Protein AF-A0A2N2LF13-F1 (afdb_monomer)

Nearest PDB structures (foldseek):
  7d3u-assembly1_A  TM=8.592E-01  e=3.634E-19  Dietzia sp. DQ12-45-1b
  7qru-assembly1_A  TM=8.336E-01  e=4.254E-07  Alkalihalophilus pseudofirmus
  6z16-assembly1_b  TM=8.808E-01  e=1.924E-06  Anoxybacillus flavithermus WK1
  7qru-assembly1_B  TM=8.790E-01  e=2.012E-06  Alkalihalophilus pseudofirmus

pLDDT: mean 87.69, std 10.36, range [48.28, 98.25]

Sequence (429 aa):
MQPAVSAAYGAPVQVSLHLWAGLDRVLAMSLVAIGAGALLATRHRAAVRVPWLPLRSERLTGATLDGLATGAARLTAVVQHDSLPGHIATTMLLVSVPMAALGIAAVADVDLAVRADPPAVAGAALIAAGAIAAATSTSRLRAVAALGASGFGMTWTFMRFGAPDLAMTQILVETLTVVLFIFAFRFLPVRPPEPRTAWRRASITVAGVGAVGMTAISLAAGSTPAPPVLREFFEAAAVPEAKGRNVVNTILVDFRALDTMGEITVLAVAALGILALLKMAGRPVESSWDATSSGRVLRSAVQATFPVLILFSLFLFWRGHDAPGGGFVAGLVAAAAIALYALAYDAPTARRLLRVSPATLIGGGLLVALAAAVASILTGEPAFTALWGYATIGSTEVKLGTPLLFDLGVLLVVLGVASALATALLEER

Foldseek 3Di:
DQVVVCVVVVHRDDDDDDPDPDPDVVVVVVVVVVVVVVVCVVVVVVVVPPPDDPPDVVVVVVVVVVVVVVVVVVVCCQQVPPDPLSNVLVVLLVQLQVLLVVLVVLLPPFDPPDDDPPQLVVLVVQLVQLCVQLVPDQFPLSNLVSVLSNLVSVLSNCVVVPNNLVSLLSNLCSLLVNLLSVLVCLQPDGGDDDDDPVSVVSVVVSVVSNVNSVVSVVSSVVRDDDDCVVVVVLCVCLCVFVVFQQSVLSCCLAVPVVVVLVVLVVLLVVLVVVVVCLVVVDADDDDPDDLVPQDPVLLVVLVVCLVVLLVVLVVLCLCVRHDRHFLQSSLSSNLSSLLSNCSNRHLVVSCVVVVDALNCLQVVLSVQLQVLQVVQVVVVHHGRHKDWDWDDDPPDIDIDISSSSNRNSSSSSSNSSSSSSSSSSGDRD

Mean predicted aligned error: 10.29 Å

Radius of gyration: 38.02 Å; Cα contacts (8 Å, |Δi|>4): 466; chains: 1; bounding box: 60×95×117 Å

Solvent-accessible surface area (backbone atoms only — not comparable to full-atom values): 22687 Å² total; per-residue (Å²): 109,43,70,62,53,15,61,76,69,73,44,94,49,88,72,85,88,65,99,73,80,67,97,42,70,68,55,51,52,49,51,48,52,51,50,51,50,53,53,44,59,79,40,36,86,62,60,70,66,58,80,69,78,87,80,47,65,69,59,57,53,48,53,50,52,53,49,49,52,52,49,50,52,51,51,42,57,69,76,65,49,99,42,69,71,56,52,53,51,51,51,45,44,66,49,14,53,57,39,22,55,50,6,55,61,49,35,72,83,50,84,82,81,75,78,86,51,68,71,52,52,51,17,52,50,36,25,52,51,11,48,51,48,24,77,69,44,79,36,62,68,58,19,53,55,20,41,47,42,19,39,52,15,50,23,49,37,28,49,74,73,72,33,56,47,61,20,53,40,38,50,43,50,46,54,43,49,54,55,47,46,59,39,51,49,77,79,47,73,77,57,76,85,83,74,58,70,68,59,52,51,52,52,52,50,38,51,50,42,25,51,53,6,52,50,28,38,51,50,32,55,69,72,49,88,72,80,58,63,67,59,56,47,46,69,64,37,20,48,79,72,65,69,18,70,17,50,68,42,32,38,42,46,37,83,39,28,67,58,50,52,48,51,53,48,52,48,45,52,52,41,53,50,50,54,50,48,59,65,68,72,52,74,71,75,90,72,91,74,58,43,84,68,47,50,70,66,54,41,53,51,42,64,65,44,38,62,54,34,47,52,47,15,54,49,25,36,74,40,6,48,60,35,79,42,18,20,59,45,16,9,41,40,39,19,42,38,45,44,52,41,22,65,36,56,28,34,72,64,37,51,61,72,62,78,53,55,35,70,53,31,27,55,50,10,51,51,39,29,48,45,27,25,50,54,17,42,76,73,76,41,59,74,38,46,72,49,79,48,77,46,76,56,88,96,42,78,43,82,47,40,35,38,61,44,26,29,50,8,41,18,31,25,45,26,12,33,47,42,41,51,43,32,62,48,54,53,83,111

Secondary structure (DSSP, 8-state):
-HHHHHHHHTS-------S---S-HHHHHHHHHHHHHHHHHHTHHHHTTS------HHHHHHHHHHHHHHHHHHHHHHHS-S-HHHHHHHHHHHHHHHHHHHHHHHHTT--------HHHHHHHHHHHHHHHHHHH-SSHHHHHHHHHHHHHHHHHHHHHTT-HHHHHHHHHHHHHHHHHHHHHHTTS-SSPPPPPHHHHHHHHHHHHHHHHHHHHHHHHHHHS---THHHHHHHHHTTTTT--S-HHHHIIIIITHHHHHHHHHHHHHHHHHHHHHHHHS-PPP-----GGGS-HHHHHHHHHHHHHHHHHHHHHHHHTTTSS--HHHHHHHHHHHHHHHHHHS-HHHHHHHTSS-HHHHHHHHHHHHHHHHHHHHHTTSPTTPPPEEEEEETTEEEEEEHHHHHHHHHHHHHHHHHHHHHHHHH---

Structure (mmCIF, N/CA/C/O backbone):
data_AF-A0A2N2LF13-F1
#
_entry.id   AF-A0A2N2LF13-F1
#
loop_
_atom_site.group_PDB
_atom_site.id
_atom_site.type_symbol
_atom_site.label_atom_id
_atom_site.label_alt_id
_atom_site.label_comp_id
_atom_site.label_asym_id
_atom_site.label_entity_id
_atom_site.label_seq_id
_atom_site.pdbx_PDB_ins_code
_atom_site.Cartn_x
_atom_site.Cartn_y
_atom_site.Cartn_z
_atom_site.occupancy
_atom_site.B_iso_or_equiv
_atom_site.auth_seq_id
_atom_site.auth_comp_id
_atom_site.auth_asym_id
_atom_site.auth_atom_id
_atom_site.pdbx_PDB_model_num
ATOM 1 N N . MET A 1 1 ? 0.109 -66.395 51.282 1.00 70.75 1 MET A N 1
ATOM 2 C CA . MET A 1 1 ? 0.740 -65.088 51.588 1.00 70.75 1 MET A CA 1
ATOM 3 C C . MET A 1 1 ? 2.256 -65.104 51.431 1.00 70.75 1 MET A C 1
ATOM 5 O O . MET A 1 1 ? 2.789 -64.153 50.880 1.00 70.75 1 MET A O 1
ATOM 9 N N . GLN A 1 2 ? 2.946 -66.170 51.844 1.00 80.56 2 GLN A N 1
ATOM 10 C CA . GLN A 1 2 ? 4.411 -66.243 51.822 1.00 80.56 2 GLN A CA 1
ATOM 11 C C . GLN A 1 2 ? 5.094 -65.873 50.480 1.00 80.56 2 GLN A C 1
ATOM 13 O O . GLN A 1 2 ? 6.051 -65.099 50.525 1.00 80.56 2 GLN A O 1
ATOM 18 N N . PRO A 1 3 ? 4.602 -66.304 49.294 1.00 81.38 3 PRO A N 1
ATOM 19 C CA . PRO A 1 3 ? 5.220 -65.915 48.021 1.00 81.38 3 PRO A CA 1
ATOM 20 C C . PRO A 1 3 ? 5.089 -64.415 47.714 1.00 81.38 3 PRO A C 1
ATOM 22 O O . PRO A 1 3 ? 6.044 -63.800 47.259 1.00 81.38 3 PRO A O 1
ATOM 25 N N . ALA A 1 4 ? 3.938 -63.804 48.022 1.00 85.75 4 ALA A N 1
ATOM 26 C CA . ALA A 1 4 ? 3.693 -62.378 47.785 1.00 85.75 4 ALA A CA 1
ATOM 27 C C . ALA A 1 4 ? 4.532 -61.481 48.712 1.00 85.75 4 ALA A C 1
ATOM 29 O O . ALA A 1 4 ? 5.075 -60.473 48.272 1.00 85.75 4 ALA A O 1
ATOM 30 N N . VAL A 1 5 ? 4.682 -61.876 49.983 1.00 86.81 5 VAL A N 1
ATOM 31 C CA . VAL A 1 5 ? 5.522 -61.147 50.948 1.00 86.81 5 VAL A CA 1
ATOM 32 C C . VAL A 1 5 ? 6.998 -61.266 50.576 1.00 86.81 5 VAL A C 1
ATOM 34 O O . VAL A 1 5 ? 7.699 -60.261 50.551 1.00 86.81 5 VAL A O 1
ATOM 37 N N . SER A 1 6 ? 7.458 -62.468 50.216 1.00 88.56 6 SER A N 1
ATOM 38 C CA . SER A 1 6 ? 8.852 -62.687 49.805 1.00 88.56 6 SER A CA 1
ATOM 39 C C . SER A 1 6 ? 9.196 -61.937 48.513 1.00 88.56 6 SER A C 1
ATOM 41 O O . SER A 1 6 ? 10.303 -61.426 48.381 1.00 88.56 6 SER A O 1
ATOM 43 N N . ALA A 1 7 ? 8.241 -61.811 47.584 1.00 87.62 7 ALA A N 1
ATOM 44 C CA . ALA A 1 7 ? 8.410 -61.017 46.369 1.00 87.62 7 ALA A CA 1
ATOM 45 C C . ALA A 1 7 ? 8.502 -59.507 46.655 1.00 87.62 7 ALA A C 1
ATOM 47 O O . ALA A 1 7 ? 9.361 -58.840 46.089 1.00 87.62 7 ALA 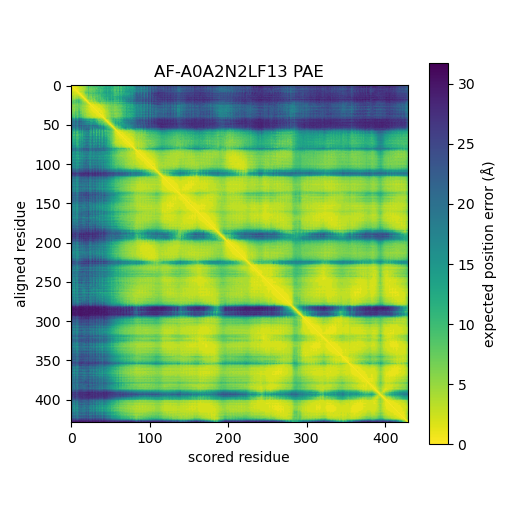A O 1
ATOM 48 N N . ALA A 1 8 ? 7.667 -58.968 47.553 1.00 88.69 8 ALA A N 1
ATOM 49 C CA . ALA A 1 8 ? 7.712 -57.551 47.926 1.00 88.69 8 ALA A CA 1
ATOM 50 C C . ALA A 1 8 ? 8.972 -57.179 48.735 1.00 88.69 8 ALA A C 1
ATOM 52 O O . ALA A 1 8 ? 9.497 -56.081 48.574 1.00 88.69 8 ALA A O 1
ATOM 53 N N . TYR A 1 9 ? 9.462 -58.088 49.588 1.00 86.44 9 TYR A N 1
ATOM 54 C CA . TYR A 1 9 ? 10.662 -57.878 50.410 1.00 86.44 9 TYR A CA 1
ATOM 55 C C . TYR A 1 9 ? 11.976 -58.295 49.727 1.00 86.44 9 TYR A C 1
ATOM 57 O O . TYR A 1 9 ? 13.046 -57.999 50.253 1.00 86.44 9 TYR A O 1
ATOM 65 N N . GLY A 1 10 ? 11.921 -58.981 48.580 1.00 86.25 10 GLY A N 1
ATOM 66 C CA . GLY A 1 10 ? 13.103 -59.392 47.812 1.00 86.25 10 GLY A CA 1
ATOM 67 C C . GLY A 1 10 ? 13.958 -60.492 48.458 1.00 86.25 10 GLY A C 1
ATOM 68 O O . GLY A 1 10 ? 15.059 -60.762 47.986 1.00 86.25 10 GLY A O 1
ATOM 69 N N . ALA A 1 11 ? 13.473 -61.139 49.519 1.00 90.06 11 ALA A N 1
ATOM 70 C CA . ALA A 1 11 ? 14.146 -62.239 50.205 1.00 90.06 11 ALA A CA 1
ATOM 71 C C . ALA A 1 11 ? 13.120 -63.287 50.669 1.00 90.06 11 ALA A C 1
ATOM 73 O O . ALA A 1 11 ? 11.960 -62.933 50.898 1.00 90.06 11 ALA A O 1
ATOM 74 N N . PRO A 1 12 ? 13.503 -64.570 50.829 1.00 86.25 12 PRO A N 1
ATOM 75 C CA . PRO A 1 12 ? 12.598 -65.588 51.351 1.00 86.25 12 PRO A CA 1
ATOM 76 C C . PRO A 1 12 ? 12.173 -65.237 52.782 1.00 86.25 12 PRO A C 1
ATOM 78 O O . PRO A 1 12 ? 12.966 -65.331 53.717 1.00 86.25 12 PRO A O 1
ATOM 81 N N . VAL A 1 13 ? 10.913 -64.844 52.960 1.00 86.19 13 VAL A N 1
ATOM 82 C CA . VAL A 1 13 ? 10.326 -64.585 54.278 1.00 86.19 13 VAL A CA 1
ATOM 83 C C . VAL A 1 13 ? 9.482 -65.793 54.650 1.00 86.19 13 VAL A C 1
ATOM 85 O O . VAL A 1 13 ? 8.564 -66.154 53.915 1.00 86.19 13 VAL A O 1
ATOM 88 N N . GLN A 1 14 ? 9.774 -66.441 55.778 1.00 82.38 14 GLN A N 1
ATOM 89 C CA . GLN A 1 14 ? 8.870 -67.452 56.324 1.00 82.38 14 GLN A CA 1
ATOM 90 C C . GLN A 1 14 ? 7.692 -66.766 57.012 1.00 82.38 14 GLN A C 1
ATOM 92 O O . GLN A 1 14 ? 7.875 -65.935 57.896 1.00 82.38 14 GLN A O 1
ATOM 97 N N . VAL A 1 15 ? 6.477 -67.110 56.584 1.00 81.31 15 VAL A N 1
ATOM 98 C CA . VAL A 1 15 ? 5.237 -66.590 57.163 1.00 81.31 15 VAL A CA 1
ATOM 99 C C . VAL A 1 15 ? 4.483 -67.767 57.754 1.00 81.31 15 VAL A C 1
ATOM 101 O O . VAL A 1 15 ? 3.925 -68.576 57.014 1.00 81.31 15 VAL A O 1
ATOM 104 N N . SER A 1 16 ? 4.451 -67.858 59.080 1.00 75.44 16 SER A N 1
ATOM 105 C CA . SER A 1 16 ? 3.588 -68.792 59.794 1.00 75.44 16 SER A CA 1
ATOM 106 C C . SER A 1 16 ? 2.317 -68.067 60.240 1.00 75.44 16 SER A C 1
ATOM 108 O O . SER A 1 16 ? 2.364 -67.039 60.912 1.00 75.44 16 SER A O 1
ATOM 110 N N . LEU A 1 17 ? 1.159 -68.584 59.826 1.00 76.88 17 LEU A N 1
ATOM 111 C CA . LEU A 1 17 ? -0.140 -68.120 60.309 1.00 76.88 17 LEU A CA 1
ATOM 112 C C . LEU A 1 17 ? -0.607 -69.083 61.390 1.00 76.88 17 LEU A C 1
ATOM 114 O O . LEU A 1 17 ? -0.804 -70.270 61.134 1.00 76.88 17 LEU A O 1
ATOM 118 N N . HIS A 1 18 ? -0.786 -68.562 62.594 1.00 76.69 18 HIS A N 1
ATOM 119 C CA . HIS A 1 18 ? -1.323 -69.318 63.714 1.00 76.69 18 HIS A CA 1
ATOM 120 C C . HIS A 1 18 ? -2.763 -68.861 63.962 1.00 76.69 18 HIS A C 1
ATOM 122 O O . HIS A 1 18 ? -3.025 -67.665 64.041 1.00 76.69 18 HIS A O 1
ATOM 128 N N . LEU A 1 19 ? -3.699 -69.810 64.091 1.00 72.50 19 LEU A N 1
ATOM 129 C CA . LEU A 1 19 ? -5.083 -69.521 64.508 1.00 72.50 19 LEU A CA 1
ATOM 130 C C . LEU A 1 19 ? -5.139 -68.990 65.949 1.00 72.50 19 LEU A C 1
ATOM 132 O O . LEU A 1 19 ? -6.006 -68.193 66.289 1.00 72.50 19 LEU A O 1
ATOM 136 N N . TRP A 1 20 ? -4.186 -69.412 66.778 1.00 79.06 20 TRP A N 1
ATOM 137 C CA . TRP A 1 20 ? -3.982 -68.925 68.132 1.00 79.06 20 TRP A CA 1
ATOM 138 C C . TRP A 1 20 ? -2.479 -68.819 68.392 1.00 79.06 20 TRP A C 1
ATOM 140 O O . TRP A 1 20 ? -1.785 -69.833 68.411 1.00 79.06 20 TRP A O 1
ATOM 150 N N . ALA A 1 21 ? -1.975 -67.594 68.552 1.00 72.12 21 ALA A N 1
ATOM 151 C CA . ALA A 1 21 ? -0.555 -67.328 68.803 1.00 72.12 21 ALA A CA 1
ATOM 152 C C . ALA A 1 21 ? -0.209 -67.257 70.308 1.00 72.12 21 ALA A C 1
ATOM 154 O O . ALA A 1 21 ? 0.946 -67.055 70.672 1.00 72.12 21 ALA A O 1
ATOM 155 N N . GLY A 1 22 ? -1.200 -67.447 71.190 1.00 80.56 22 GLY A N 1
ATOM 156 C CA . GLY A 1 22 ? -1.054 -67.273 72.635 1.00 80.56 22 GLY A CA 1
ATOM 157 C C . GLY A 1 22 ? -1.186 -65.816 73.091 1.00 80.56 22 GLY A C 1
ATOM 158 O O . GLY A 1 22 ? -1.605 -64.939 72.338 1.00 80.56 22 GLY A O 1
ATOM 159 N N . LEU A 1 23 ? -0.851 -65.565 74.360 1.00 82.69 23 LEU A N 1
ATOM 160 C CA . LEU A 1 23 ? -0.818 -64.222 74.946 1.00 82.69 23 LEU A CA 1
ATOM 161 C C . LEU A 1 23 ? 0.491 -63.520 74.558 1.00 82.69 23 LEU A C 1
ATOM 163 O O . LEU A 1 23 ? 1.446 -63.490 75.334 1.00 82.69 23 LEU A O 1
ATOM 167 N N . ASP A 1 24 ? 0.542 -62.989 73.340 1.00 84.69 24 ASP A N 1
ATOM 168 C CA . ASP A 1 24 ? 1.699 -62.271 72.811 1.00 84.69 24 ASP A CA 1
ATOM 169 C C . ASP A 1 24 ? 1.485 -60.741 72.768 1.00 84.69 24 ASP A C 1
ATOM 171 O O . ASP A 1 24 ? 0.434 -60.202 73.135 1.00 84.69 24 ASP A O 1
ATOM 175 N N . ARG A 1 25 ? 2.515 -60.002 72.331 1.00 86.44 25 ARG A N 1
ATOM 176 C CA . ARG A 1 25 ? 2.448 -58.533 72.226 1.00 86.44 25 ARG A CA 1
ATOM 177 C C . ARG A 1 25 ? 1.458 -58.067 71.158 1.00 86.44 25 ARG A C 1
ATOM 179 O O . ARG A 1 25 ? 0.895 -56.986 71.305 1.00 86.44 25 ARG A O 1
ATOM 186 N N . VAL A 1 26 ? 1.250 -58.847 70.099 1.00 85.62 26 VAL A N 1
ATOM 187 C CA . VAL A 1 26 ? 0.364 -58.483 68.983 1.00 85.62 26 VAL A CA 1
ATOM 188 C C . VAL A 1 26 ? -1.094 -58.544 69.433 1.00 85.62 26 VAL A C 1
ATOM 190 O O . VAL A 1 26 ? -1.860 -57.612 69.171 1.00 85.62 26 VAL A O 1
ATOM 193 N N . LEU A 1 27 ? -1.461 -59.584 70.186 1.00 85.69 27 LEU A N 1
ATOM 194 C CA . LEU A 1 27 ? -2.759 -59.690 70.839 1.00 85.69 27 LEU A CA 1
ATOM 195 C C . LEU A 1 27 ? -2.947 -58.562 71.856 1.00 85.69 27 LEU A C 1
ATOM 197 O O . LEU A 1 27 ? -3.991 -57.915 71.848 1.00 85.69 27 LEU A O 1
ATOM 201 N N . ALA A 1 28 ? -1.930 -58.256 72.670 1.00 89.25 28 ALA A N 1
ATOM 202 C CA . ALA A 1 28 ? -1.992 -57.135 73.608 1.00 89.25 28 ALA A CA 1
ATOM 203 C C . ALA A 1 28 ? -2.221 -55.786 72.896 1.00 89.25 28 ALA A C 1
ATOM 205 O O . ALA A 1 28 ? -3.099 -55.028 73.301 1.00 89.25 28 ALA A O 1
ATOM 206 N N . MET A 1 29 ? -1.503 -55.493 71.804 1.00 90.56 29 MET A N 1
ATOM 207 C CA . MET A 1 29 ? -1.702 -54.269 71.012 1.00 90.56 29 MET A CA 1
ATOM 208 C C . MET A 1 29 ? -3.076 -54.222 70.341 1.00 90.56 29 MET A C 1
ATOM 210 O O . MET A 1 29 ? -3.693 -53.160 70.291 1.00 90.56 29 MET A O 1
ATOM 214 N N . SER A 1 30 ? -3.581 -55.363 69.871 1.00 89.88 30 SER A N 1
ATOM 215 C CA . SER A 1 30 ? -4.925 -55.464 69.293 1.00 89.88 30 SER A CA 1
ATOM 216 C C . SER A 1 30 ? -6.003 -55.218 70.350 1.00 89.88 30 SER A C 1
ATOM 218 O O . SER A 1 30 ? -6.925 -54.444 70.113 1.00 89.88 30 SER A O 1
ATOM 220 N N . LEU A 1 31 ? -5.858 -55.799 71.547 1.00 92.25 31 LEU A N 1
ATOM 221 C CA . LEU A 1 31 ? -6.746 -55.551 72.686 1.00 92.25 31 LEU A CA 1
ATOM 222 C C . LEU A 1 31 ? -6.694 -54.087 73.136 1.00 92.25 31 LEU A C 1
ATOM 224 O O . LEU A 1 31 ? -7.738 -53.510 73.428 1.00 92.25 31 LEU A O 1
ATOM 228 N N . VAL A 1 32 ? -5.513 -53.459 73.136 1.00 94.75 32 VAL A N 1
ATOM 229 C CA . VAL A 1 32 ? -5.366 -52.018 73.396 1.00 94.75 32 VAL A CA 1
ATOM 230 C C . VAL A 1 32 ? -6.052 -51.192 72.310 1.00 94.75 32 VAL A C 1
ATOM 232 O O . VAL A 1 32 ? -6.771 -50.259 72.647 1.00 94.75 32 VAL A O 1
ATOM 235 N N . ALA A 1 33 ? -5.889 -51.523 71.028 1.00 93.25 33 ALA A N 1
ATOM 236 C CA . ALA A 1 33 ? -6.538 -50.810 69.928 1.00 93.25 33 ALA A CA 1
ATOM 237 C C . ALA A 1 33 ? -8.069 -50.939 69.986 1.00 93.25 33 ALA A C 1
ATOM 239 O O . ALA A 1 33 ? -8.774 -49.942 69.843 1.00 93.25 33 ALA A O 1
ATOM 240 N N . ILE A 1 34 ? -8.585 -52.142 70.264 1.00 92.56 34 ILE A N 1
ATOM 241 C CA . ILE A 1 34 ? -10.020 -52.399 70.454 1.00 92.56 34 ILE A CA 1
ATOM 242 C C . ILE A 1 34 ? -10.528 -51.663 71.695 1.00 92.56 34 ILE A C 1
ATOM 244 O O . ILE A 1 34 ? -11.557 -50.998 71.627 1.00 92.56 34 ILE A O 1
ATOM 248 N N . GLY A 1 35 ? -9.802 -51.728 72.812 1.00 93.56 35 GLY A N 1
ATOM 249 C CA . GLY A 1 35 ? -10.148 -51.034 74.050 1.00 93.56 35 GLY A CA 1
ATOM 250 C C . GLY A 1 35 ? -10.147 -49.513 73.887 1.00 93.56 35 GLY A C 1
ATOM 251 O O . GLY A 1 35 ? -11.093 -48.849 74.302 1.00 93.56 35 GLY A O 1
ATOM 252 N N . ALA A 1 36 ? -9.136 -48.956 73.218 1.00 89.69 36 ALA A N 1
ATOM 253 C CA . ALA A 1 36 ? -9.054 -47.539 72.881 1.00 89.69 36 ALA A CA 1
ATOM 254 C C . ALA A 1 36 ? -10.172 -47.128 71.915 1.00 89.69 36 ALA A C 1
ATOM 256 O O . ALA A 1 36 ? -10.813 -46.102 72.128 1.00 89.69 36 ALA A O 1
ATOM 257 N N . GLY A 1 37 ? -10.463 -47.947 70.902 1.00 86.69 37 GLY A N 1
ATOM 258 C CA . GLY A 1 37 ? -11.582 -47.746 69.984 1.00 86.69 37 GLY A CA 1
ATOM 259 C C . GLY A 1 37 ? -12.936 -47.767 70.697 1.00 86.69 37 GLY A C 1
ATOM 260 O O . GLY A 1 37 ? -13.752 -46.875 70.485 1.00 86.69 37 GLY A O 1
ATOM 261 N N . ALA A 1 38 ? -13.159 -48.721 71.604 1.00 88.44 38 ALA A N 1
ATOM 262 C CA . ALA A 1 38 ? -14.372 -48.819 72.416 1.00 88.44 38 ALA A CA 1
ATOM 263 C C . ALA A 1 38 ? -14.505 -47.639 73.394 1.00 88.44 38 ALA A C 1
ATOM 265 O O . ALA A 1 38 ? -15.584 -47.062 73.546 1.00 88.44 38 ALA A O 1
ATOM 266 N N . LEU A 1 39 ? -13.403 -47.212 74.014 1.00 85.88 39 LEU A N 1
ATOM 267 C CA . LEU A 1 39 ? -13.366 -46.023 74.864 1.00 85.88 39 LEU A CA 1
ATOM 268 C C . LEU A 1 39 ? -13.675 -44.747 74.063 1.00 85.88 39 LEU A C 1
ATOM 270 O O . LEU A 1 39 ? -14.450 -43.902 74.509 1.00 85.88 39 LEU A O 1
ATOM 274 N N . LEU A 1 40 ? -13.119 -44.614 72.857 1.00 83.50 40 LEU A N 1
ATOM 275 C CA . LEU A 1 40 ? -13.417 -43.506 71.949 1.00 83.50 40 LEU A CA 1
ATOM 276 C C . LEU A 1 40 ? -14.867 -43.547 71.456 1.00 83.50 40 LEU A C 1
ATOM 278 O O . LEU A 1 40 ? -15.491 -42.495 71.359 1.00 83.50 40 LEU A O 1
ATOM 282 N N . ALA A 1 41 ? -15.430 -44.732 71.210 1.00 82.12 41 ALA A N 1
ATOM 283 C CA . ALA A 1 41 ? -16.824 -44.903 70.807 1.00 82.12 41 ALA A CA 1
ATOM 284 C C . ALA A 1 41 ? -17.801 -44.531 71.936 1.00 82.12 41 ALA A C 1
ATOM 286 O O . ALA A 1 41 ? -18.776 -43.816 71.705 1.00 82.12 41 ALA A O 1
ATOM 287 N N . THR A 1 42 ? -17.515 -44.922 73.183 1.00 83.12 42 THR A N 1
ATOM 288 C CA . THR A 1 42 ? -18.330 -44.514 74.347 1.00 83.12 42 THR A CA 1
ATOM 289 C C . THR A 1 42 ? -18.220 -43.014 74.632 1.00 83.12 42 THR A C 1
ATOM 291 O O . THR A 1 42 ? -19.181 -42.393 75.085 1.00 83.12 42 THR A O 1
ATOM 294 N N . ARG A 1 43 ? -17.082 -42.394 74.295 1.00 78.00 43 ARG A N 1
ATOM 295 C CA . ARG A 1 43 ? -16.855 -40.942 74.386 1.00 78.00 43 ARG A CA 1
ATOM 296 C C . ARG A 1 43 ? -16.961 -40.224 73.038 1.00 78.00 43 ARG A C 1
ATOM 298 O O . ARG A 1 43 ? -16.451 -39.111 72.900 1.00 78.00 43 ARG A O 1
ATOM 305 N N . HIS A 1 44 ? -17.673 -40.797 72.065 1.00 70.56 44 HIS A N 1
ATOM 306 C CA . HIS A 1 44 ? -17.727 -40.298 70.685 1.00 70.56 44 HIS A CA 1
ATOM 307 C C . HIS A 1 44 ? -18.165 -38.827 70.604 1.00 70.56 44 HIS A C 1
ATOM 309 O O . HIS A 1 44 ? -17.615 -38.045 69.835 1.00 70.56 44 HIS A O 1
ATOM 315 N N . ARG A 1 45 ? -19.078 -38.395 71.485 1.00 65.56 45 ARG A N 1
ATOM 316 C CA . ARG A 1 45 ? -19.513 -36.988 71.580 1.00 65.56 45 ARG A CA 1
ATOM 317 C C . ARG A 1 45 ? -18.395 -36.000 71.951 1.00 65.56 45 ARG A C 1
ATOM 319 O O . ARG A 1 45 ? -18.510 -34.827 71.606 1.00 65.56 45 ARG A O 1
ATOM 326 N N . ALA A 1 46 ? -17.346 -36.449 72.641 1.00 64.94 46 ALA A N 1
ATOM 327 C CA . ALA A 1 46 ? -16.155 -35.659 72.954 1.00 64.94 46 ALA A CA 1
ATOM 328 C C . ALA A 1 46 ? -15.067 -35.799 71.871 1.00 64.94 46 ALA A C 1
ATOM 330 O O . ALA A 1 46 ? -14.420 -34.811 71.540 1.00 64.94 46 ALA A O 1
ATOM 331 N N . ALA A 1 47 ? -14.913 -36.984 71.267 1.00 61.59 47 ALA A N 1
ATOM 332 C CA . ALA A 1 47 ? -13.931 -37.241 70.206 1.00 61.59 47 ALA A CA 1
ATOM 333 C C . ALA A 1 47 ? -14.277 -36.556 68.866 1.00 61.59 47 ALA A C 1
ATOM 335 O O . ALA A 1 47 ? -13.388 -36.090 68.161 1.00 61.59 47 ALA A O 1
ATOM 336 N N . VAL A 1 48 ? -15.567 -36.404 68.540 1.00 62.19 48 VAL A N 1
ATOM 337 C CA . VAL A 1 48 ? -16.036 -35.675 67.340 1.00 62.19 48 VAL A CA 1
ATOM 338 C C . VAL A 1 48 ? -15.775 -34.164 67.427 1.00 62.19 48 VAL A C 1
ATOM 340 O O . VAL A 1 48 ? -15.815 -33.473 66.414 1.00 62.19 48 VAL A O 1
ATOM 343 N N . ARG A 1 49 ? -15.470 -33.632 68.620 1.00 60.81 49 ARG A N 1
ATOM 344 C CA . ARG A 1 49 ? -15.129 -32.210 68.805 1.00 60.81 49 ARG A CA 1
ATOM 345 C C . ARG A 1 49 ? -13.674 -31.878 68.486 1.00 60.81 49 ARG A C 1
ATOM 347 O O . ARG A 1 49 ? -13.325 -30.703 68.540 1.00 60.81 49 ARG A O 1
ATOM 354 N N . VAL A 1 50 ? -12.833 -32.865 68.167 1.00 64.00 50 VAL A N 1
ATOM 355 C CA . VAL A 1 50 ? -11.486 -32.590 67.657 1.00 64.00 50 VAL A CA 1
ATOM 356 C C . VAL A 1 50 ? -11.657 -31.931 66.284 1.00 64.00 50 VAL A C 1
ATOM 358 O O . VAL A 1 50 ? -12.201 -32.574 65.383 1.00 64.00 50 VAL A O 1
ATOM 361 N N . PRO A 1 51 ? -11.263 -30.656 66.098 1.00 62.12 51 PRO A N 1
ATOM 362 C CA . PRO A 1 51 ? -11.382 -30.001 64.809 1.00 62.12 51 PRO A CA 1
ATOM 363 C C . PRO A 1 51 ? -10.388 -30.677 63.870 1.00 62.12 51 PRO A C 1
ATOM 365 O O . PRO A 1 51 ? -9.188 -30.417 63.919 1.00 62.12 51 PRO A O 1
ATOM 368 N N . TRP A 1 52 ? -10.872 -31.591 63.036 1.00 63.53 52 TRP A N 1
ATOM 369 C CA . TRP A 1 52 ? -10.083 -32.092 61.923 1.00 63.53 52 TRP A CA 1
ATOM 370 C C . TRP A 1 52 ? -9.723 -30.882 61.061 1.00 63.53 52 TRP A C 1
ATOM 372 O O . TRP A 1 52 ? -10.617 -30.127 60.664 1.00 63.53 52 TRP A O 1
ATOM 382 N N . LEU A 1 53 ? -8.425 -30.662 60.816 1.00 61.12 53 LEU A N 1
ATOM 383 C CA . LEU A 1 53 ? -7.966 -29.613 59.906 1.00 61.12 53 LEU A CA 1
ATOM 384 C C . LEU A 1 53 ? -8.792 -29.706 58.611 1.00 61.12 53 LEU A C 1
ATOM 386 O O . LEU A 1 53 ? -8.861 -30.787 58.021 1.00 61.12 53 LEU A O 1
ATOM 390 N N . PRO A 1 54 ? -9.433 -28.617 58.150 1.00 61.59 54 PRO A N 1
ATOM 391 C CA . PRO A 1 54 ? -10.375 -28.646 57.033 1.00 61.59 54 PRO A CA 1
ATOM 392 C C . PRO A 1 54 ? -9.668 -28.737 55.669 1.00 61.59 54 PRO A C 1
ATOM 394 O O . PRO A 1 54 ? -10.135 -28.176 54.679 1.00 61.59 54 PRO A O 1
ATOM 397 N N . LEU A 1 55 ? -8.543 -29.448 55.601 1.00 59.84 55 LEU A N 1
ATOM 398 C CA . LEU A 1 55 ? -7.804 -29.766 54.385 1.00 59.84 55 LEU A CA 1
ATOM 399 C C . LEU A 1 55 ? -8.513 -30.918 53.661 1.00 59.84 55 LEU A C 1
ATOM 401 O O . LEU A 1 55 ? -8.036 -32.047 53.616 1.00 59.84 55 LEU A O 1
ATOM 405 N N . ARG A 1 56 ? -9.704 -30.637 53.122 1.00 67.81 56 ARG A N 1
ATOM 406 C CA . ARG A 1 56 ? -10.372 -31.529 52.168 1.00 67.81 56 ARG A CA 1
ATOM 407 C C . ARG A 1 56 ? -9.847 -31.220 50.770 1.00 67.81 56 ARG A C 1
ATOM 409 O O . ARG A 1 56 ? -9.933 -30.069 50.341 1.00 67.81 56 ARG A O 1
ATOM 416 N N . SER A 1 57 ? -9.340 -32.236 50.072 1.00 74.62 57 SER A N 1
ATOM 417 C CA . SER A 1 57 ? -8.816 -32.124 48.701 1.00 74.62 57 SER A CA 1
ATOM 418 C C . SER A 1 57 ? -9.792 -31.404 47.769 1.00 74.62 57 SER A C 1
ATOM 420 O O . SER A 1 57 ? -9.387 -30.504 47.049 1.00 74.62 57 SER A O 1
ATOM 422 N N . GLU A 1 58 ? -11.087 -31.698 47.884 1.00 80.00 58 GLU A N 1
ATOM 423 C CA . GLU A 1 58 ? -12.164 -31.078 47.102 1.00 80.00 58 GLU A CA 1
ATOM 424 C C . GLU A 1 58 ? -12.170 -29.544 47.169 1.00 80.00 58 GLU A C 1
ATOM 426 O O . GLU A 1 58 ? -12.338 -28.880 46.149 1.00 80.00 58 GLU A O 1
ATOM 431 N N . ARG A 1 59 ? -11.945 -28.957 48.354 1.00 78.25 59 ARG A N 1
ATOM 432 C CA . ARG A 1 59 ? -11.923 -27.493 48.518 1.00 78.25 59 ARG A CA 1
ATOM 433 C C . ARG A 1 59 ? -10.672 -26.874 47.913 1.00 78.25 59 ARG A C 1
ATOM 435 O O . ARG A 1 59 ? -10.747 -25.790 47.346 1.00 78.25 59 ARG A O 1
ATOM 442 N N . LEU A 1 60 ? -9.536 -27.558 48.034 1.00 81.31 60 LEU A N 1
ATOM 443 C CA . LEU A 1 60 ? -8.272 -27.107 47.457 1.00 81.31 60 LEU A CA 1
ATOM 444 C C . LEU A 1 60 ? -8.325 -27.174 45.924 1.00 81.31 60 LEU A C 1
ATOM 446 O O . LEU A 1 60 ? -7.932 -26.226 45.247 1.00 81.31 60 LEU A O 1
ATOM 450 N N . THR A 1 61 ? -8.869 -28.259 45.372 1.00 86.94 61 THR A N 1
ATOM 451 C CA . THR A 1 61 ? -9.075 -28.426 43.930 1.00 86.94 61 THR A CA 1
ATOM 452 C C . THR A 1 61 ? -10.094 -27.421 43.387 1.00 86.94 61 THR A C 1
ATOM 454 O O . THR A 1 61 ? -9.838 -26.799 42.364 1.00 86.94 61 THR A O 1
ATOM 457 N N . GLY A 1 62 ? -11.206 -27.179 44.090 1.00 88.94 62 GLY A N 1
ATOM 458 C CA . GLY A 1 62 ? -12.176 -26.150 43.696 1.00 88.94 62 GLY A CA 1
ATOM 459 C C . GLY A 1 62 ? -11.563 -24.746 43.674 1.00 88.94 62 GLY A C 1
ATOM 460 O O . GLY A 1 62 ? -11.583 -24.077 42.648 1.00 88.94 62 GLY A O 1
ATOM 461 N N . ALA A 1 63 ? -10.909 -24.337 44.766 1.00 89.00 63 ALA A N 1
ATOM 462 C CA . ALA A 1 63 ? -10.294 -23.012 44.868 1.00 89.00 63 ALA A CA 1
ATOM 463 C C . ALA A 1 63 ? -9.171 -22.781 43.842 1.00 89.00 63 ALA A C 1
ATOM 465 O O . ALA A 1 63 ? -8.978 -21.658 43.375 1.00 89.00 63 ALA A O 1
ATOM 466 N N . THR A 1 64 ? -8.424 -23.828 43.481 1.00 90.44 64 THR A N 1
ATOM 467 C CA . THR A 1 64 ? -7.381 -23.731 42.448 1.00 90.44 64 THR A CA 1
ATOM 468 C C . THR A 1 64 ? -7.975 -23.577 41.051 1.00 90.44 64 THR A C 1
ATOM 470 O O . THR A 1 64 ? -7.499 -22.731 40.296 1.00 90.44 64 THR A O 1
ATOM 473 N N . LEU A 1 65 ? -9.035 -24.318 40.717 1.00 95.06 65 LEU A N 1
ATOM 474 C CA . LEU A 1 65 ? -9.741 -24.169 39.440 1.00 95.06 65 LEU A CA 1
ATOM 475 C C . LEU A 1 65 ? -10.429 -22.802 39.321 1.00 95.06 65 LEU A C 1
ATOM 477 O O . LEU A 1 65 ? -10.270 -22.130 38.303 1.00 95.06 65 LEU A O 1
ATOM 481 N N . ASP A 1 66 ? -11.109 -22.348 40.375 1.00 95.69 66 ASP A N 1
ATOM 482 C CA . ASP A 1 66 ? -11.754 -21.029 40.411 1.00 95.69 66 ASP A CA 1
ATOM 483 C C . ASP A 1 66 ? -10.723 -19.897 40.323 1.00 95.69 66 ASP A C 1
ATOM 485 O O . ASP A 1 66 ? -10.919 -18.904 39.614 1.00 95.69 66 ASP A O 1
ATOM 489 N N . GLY A 1 67 ? -9.589 -20.053 41.012 1.00 95.19 67 GLY A N 1
ATOM 490 C CA . GLY A 1 67 ? -8.461 -19.130 40.940 1.00 95.19 67 GLY A CA 1
ATOM 491 C C . GLY A 1 67 ? -7.870 -19.055 39.533 1.00 95.19 67 GLY A C 1
ATOM 492 O O . GLY A 1 67 ? -7.600 -17.957 39.043 1.00 95.19 67 GLY A O 1
ATOM 493 N N . LEU A 1 68 ? -7.733 -20.197 38.855 1.00 96.94 68 LEU A N 1
ATOM 494 C CA . LEU A 1 68 ? -7.255 -20.268 37.476 1.00 96.94 68 LEU A CA 1
ATOM 495 C C . LEU A 1 68 ? -8.244 -19.622 36.502 1.00 96.94 68 LEU A C 1
ATOM 497 O O . LEU A 1 68 ? -7.830 -18.812 35.677 1.00 96.94 68 LEU A O 1
ATOM 501 N N . ALA A 1 69 ? -9.541 -19.903 36.633 1.00 96.88 69 ALA A N 1
ATOM 502 C CA . ALA A 1 69 ? -10.581 -19.289 35.809 1.00 96.88 69 ALA A CA 1
ATOM 503 C C . ALA A 1 69 ? -10.640 -17.766 36.010 1.00 96.88 69 ALA A C 1
ATOM 505 O O . ALA A 1 69 ? -10.679 -17.005 35.043 1.00 96.88 69 ALA A O 1
ATOM 506 N N . THR A 1 70 ? -10.564 -17.302 37.260 1.00 96.25 70 THR A N 1
ATOM 507 C CA . THR A 1 70 ? -10.540 -15.869 37.588 1.00 96.25 70 THR A CA 1
ATOM 508 C C . THR A 1 70 ? -9.267 -15.201 37.068 1.00 96.25 70 THR A C 1
ATOM 510 O O . THR A 1 70 ? -9.317 -14.086 36.548 1.00 96.25 70 THR A O 1
ATOM 513 N N . GLY A 1 71 ? -8.121 -15.875 37.184 1.00 96.19 71 GLY A N 1
ATOM 514 C CA . GLY A 1 71 ? -6.849 -15.419 36.631 1.00 96.19 71 GLY A CA 1
ATOM 515 C C . GLY A 1 71 ? -6.901 -15.286 35.110 1.00 96.19 71 GLY A C 1
ATOM 516 O O . GLY A 1 71 ? -6.529 -14.241 34.581 1.00 96.19 71 GLY A O 1
ATOM 517 N N . ALA A 1 72 ? -7.438 -16.297 34.423 1.00 95.75 72 ALA A N 1
ATOM 518 C CA . ALA A 1 72 ? -7.638 -16.282 32.979 1.00 95.75 72 ALA A CA 1
ATOM 519 C C . ALA A 1 72 ? -8.575 -15.143 32.555 1.00 95.75 72 ALA A C 1
ATOM 521 O O . ALA A 1 72 ? -8.219 -14.360 31.682 1.00 95.75 72 ALA A O 1
ATOM 522 N N . ALA A 1 73 ? -9.715 -14.971 33.230 1.00 94.81 73 ALA A N 1
ATOM 523 C CA . ALA A 1 73 ? -10.652 -13.887 32.939 1.00 94.81 73 ALA A CA 1
ATOM 524 C C . ALA A 1 73 ? -10.019 -12.497 33.129 1.00 94.81 73 ALA A C 1
ATOM 526 O O . ALA A 1 73 ? -10.231 -11.603 32.311 1.00 94.81 73 ALA A O 1
ATOM 527 N N . ARG A 1 74 ? -9.200 -12.311 34.174 1.00 94.00 74 ARG A N 1
ATOM 528 C CA . ARG A 1 74 ? -8.453 -11.060 34.393 1.00 94.00 74 ARG A CA 1
ATOM 529 C C . ARG A 1 74 ? -7.414 -10.818 33.305 1.00 94.00 74 ARG A C 1
ATOM 531 O O . ARG A 1 74 ? -7.311 -9.696 32.822 1.00 94.00 74 ARG A O 1
ATOM 538 N N . LEU A 1 75 ? -6.667 -11.849 32.911 1.00 92.75 75 LEU A N 1
ATOM 539 C CA . LEU A 1 75 ? -5.697 -11.754 31.820 1.00 92.75 75 LEU A CA 1
ATOM 540 C C . LEU A 1 75 ? -6.396 -11.372 30.509 1.00 92.75 75 LEU A C 1
ATOM 542 O O . LEU A 1 75 ? -5.962 -10.441 29.837 1.00 92.75 75 LEU A O 1
ATOM 546 N N . THR A 1 76 ? -7.512 -12.028 30.185 1.00 91.50 76 THR A N 1
ATOM 547 C CA . THR A 1 76 ? -8.323 -11.713 29.004 1.00 91.50 76 THR A CA 1
ATOM 548 C C . THR A 1 76 ? -8.847 -10.284 29.053 1.00 91.50 76 THR A C 1
ATOM 550 O O . THR A 1 76 ? -8.724 -9.575 28.065 1.00 91.50 76 THR A O 1
ATOM 553 N N . ALA A 1 77 ? -9.343 -9.808 30.196 1.00 87.19 77 ALA A N 1
ATOM 554 C CA . ALA A 1 77 ? -9.819 -8.431 30.326 1.00 87.19 77 ALA A CA 1
ATOM 555 C C . ALA A 1 77 ? -8.708 -7.379 30.129 1.00 87.19 77 ALA A C 1
ATOM 557 O O . ALA A 1 77 ? -8.989 -6.262 29.699 1.00 87.19 77 ALA A O 1
ATOM 558 N N . VAL A 1 78 ? -7.452 -7.723 30.437 1.00 85.81 78 VAL A N 1
ATOM 559 C CA . VAL A 1 78 ? -6.289 -6.847 30.219 1.00 85.81 78 VAL A CA 1
ATOM 560 C C . VAL A 1 78 ? -5.802 -6.902 28.768 1.00 85.81 78 VAL A C 1
ATOM 562 O O . VAL A 1 78 ? -5.467 -5.863 28.207 1.00 85.81 78 VAL A O 1
ATOM 565 N N . VAL A 1 79 ? -5.751 -8.092 28.161 1.00 85.62 79 VAL A N 1
ATOM 566 C CA . VAL A 1 79 ? -5.172 -8.305 26.821 1.00 85.62 79 VAL A CA 1
ATOM 567 C C . VAL A 1 79 ? -6.187 -8.066 25.699 1.00 85.62 79 VAL A C 1
ATOM 569 O O . VAL A 1 79 ? -5.844 -7.469 24.684 1.00 85.62 79 VAL A O 1
ATOM 572 N N . GLN A 1 80 ? -7.425 -8.525 25.872 1.00 87.44 80 GLN A N 1
ATOM 573 C CA . GLN A 1 80 ? -8.518 -8.472 24.896 1.00 87.44 80 GLN A CA 1
ATOM 574 C C . GLN A 1 80 ? -9.610 -7.493 25.346 1.00 87.44 80 GLN A C 1
ATOM 576 O O . GLN A 1 80 ? -10.785 -7.837 25.429 1.00 87.44 80 GLN A O 1
ATOM 581 N N . HIS A 1 81 ? -9.236 -6.260 25.681 1.00 83.19 81 HIS A N 1
ATOM 582 C CA . HIS A 1 81 ? -10.229 -5.221 25.961 1.00 83.19 81 HIS A CA 1
ATOM 583 C C . HIS A 1 81 ? -10.946 -4.790 24.663 1.00 83.19 81 HIS A C 1
ATOM 585 O O . HIS A 1 81 ? -10.312 -4.684 23.619 1.00 83.19 81 HIS A O 1
ATOM 591 N N . ASP A 1 82 ? -12.228 -4.428 24.691 1.00 81.31 82 ASP A N 1
ATOM 592 C CA . ASP A 1 82 ? -13.002 -4.080 23.474 1.00 81.31 82 ASP A CA 1
ATOM 593 C C . ASP A 1 82 ? -12.652 -2.708 22.841 1.00 81.31 82 ASP A C 1
ATOM 595 O O . ASP A 1 82 ? -13.450 -2.085 22.140 1.00 81.31 82 ASP A O 1
ATOM 599 N N . SER A 1 83 ? -11.447 -2.188 23.085 1.00 84.12 83 SER A N 1
ATOM 600 C CA . SER A 1 83 ? -10.999 -0.870 22.633 1.00 84.12 83 SER A CA 1
ATOM 601 C C . SER A 1 83 ? -9.962 -0.979 21.517 1.00 84.12 83 SER A C 1
ATOM 603 O O . SER A 1 83 ? -8.808 -1.338 21.756 1.00 84.12 83 SER A O 1
ATOM 605 N N . LEU A 1 84 ? -10.337 -0.603 20.290 1.00 83.69 84 LEU A N 1
ATOM 606 C CA . LEU A 1 84 ? -9.386 -0.456 19.180 1.00 83.69 84 LEU A CA 1
ATOM 607 C C . LE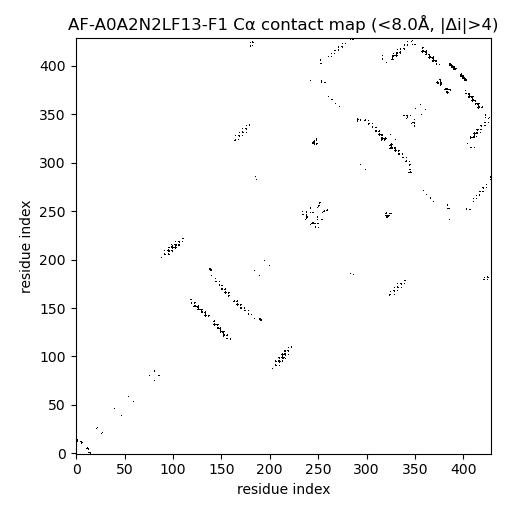U A 1 84 ? -8.258 0.553 19.503 1.00 83.69 84 LEU A C 1
ATOM 609 O O . LEU A 1 84 ? -7.096 0.205 19.293 1.00 83.69 84 LEU A O 1
ATOM 613 N N . PRO A 1 85 ? -8.530 1.750 20.074 1.00 83.19 85 PRO A N 1
ATOM 614 C CA . PRO A 1 85 ? -7.466 2.660 20.506 1.00 83.19 85 PRO A CA 1
ATOM 615 C C . PRO A 1 85 ? -6.512 2.043 21.533 1.00 83.19 85 PRO A C 1
ATOM 617 O O . PRO A 1 85 ? -5.314 2.304 21.475 1.00 83.19 85 PRO A O 1
ATOM 620 N N . GLY A 1 86 ? -7.028 1.216 22.449 1.00 82.69 86 GLY A N 1
ATOM 621 C CA . GLY A 1 86 ? -6.209 0.497 23.424 1.00 82.69 86 GLY A CA 1
ATOM 622 C C . GLY A 1 86 ? -5.265 -0.499 22.751 1.00 82.69 86 GLY A C 1
ATOM 623 O O . GLY A 1 86 ? -4.073 -0.506 23.043 1.00 82.69 86 GLY A O 1
ATOM 624 N N . HIS A 1 87 ? -5.766 -1.273 21.781 1.00 87.50 87 HIS A N 1
ATOM 625 C CA . HIS A 1 87 ? -4.945 -2.238 21.046 1.00 87.50 87 HIS A CA 1
ATOM 626 C C . HIS A 1 87 ? -3.861 -1.538 20.230 1.00 87.50 87 HIS A C 1
ATOM 628 O O . HIS A 1 87 ? -2.696 -1.908 20.328 1.00 87.50 87 HIS A O 1
ATOM 634 N N . ILE A 1 88 ? -4.219 -0.479 19.496 1.00 88.56 88 ILE A N 1
ATOM 635 C CA . ILE A 1 88 ? -3.253 0.317 18.731 1.00 88.56 88 ILE A CA 1
ATOM 636 C C . ILE A 1 88 ? -2.199 0.920 19.664 1.00 88.56 88 ILE A C 1
ATOM 638 O O . ILE A 1 88 ? -1.014 0.861 19.350 1.00 88.56 88 ILE A O 1
ATOM 642 N N . ALA A 1 89 ? -2.593 1.466 20.820 1.00 86.06 89 ALA A N 1
ATOM 643 C CA . ALA A 1 89 ? -1.648 2.023 21.786 1.00 86.06 89 ALA A CA 1
ATOM 644 C C . ALA A 1 89 ? -0.679 0.959 22.324 1.00 86.06 89 ALA A C 1
ATOM 646 O O . ALA A 1 89 ? 0.524 1.209 22.380 1.00 86.06 89 ALA A O 1
ATOM 647 N N . THR A 1 90 ? -1.181 -0.232 22.660 1.00 86.50 90 THR A N 1
ATOM 648 C CA . THR A 1 90 ? -0.359 -1.362 23.115 1.00 86.50 90 THR A CA 1
ATOM 649 C C . THR A 1 90 ? 0.594 -1.837 22.020 1.00 86.50 90 THR A C 1
ATOM 651 O O . THR A 1 90 ? 1.781 -2.005 22.285 1.00 86.50 90 THR A O 1
ATOM 654 N N . THR A 1 91 ? 0.129 -1.981 20.775 1.00 90.00 91 THR A N 1
ATOM 655 C CA . THR A 1 91 ? 0.990 -2.332 19.635 1.00 90.00 91 THR A CA 1
ATOM 656 C C . THR A 1 91 ? 2.058 -1.268 19.397 1.00 90.00 91 THR A C 1
ATOM 658 O O . THR A 1 91 ? 3.233 -1.598 19.268 1.00 90.00 91 THR A O 1
ATOM 661 N N . MET A 1 92 ? 1.684 0.014 19.392 1.00 91.00 92 MET A N 1
ATOM 662 C CA . MET A 1 92 ? 2.633 1.117 19.225 1.00 91.00 92 MET A CA 1
ATOM 663 C C . MET A 1 92 ? 3.673 1.138 20.343 1.00 91.00 92 MET A C 1
ATOM 665 O O . MET A 1 92 ? 4.846 1.354 20.060 1.00 91.00 92 MET A O 1
ATOM 669 N N . LEU A 1 93 ? 3.281 0.878 21.593 1.00 90.81 93 LEU A N 1
ATOM 670 C CA . LEU A 1 93 ? 4.204 0.783 22.724 1.00 90.81 93 LEU A CA 1
ATOM 671 C C . LEU A 1 93 ? 5.180 -0.390 22.556 1.00 90.81 93 LEU A C 1
ATOM 673 O O . LEU A 1 93 ? 6.392 -0.198 22.666 1.00 90.81 93 LEU A O 1
ATOM 677 N N . LEU A 1 94 ? 4.653 -1.582 22.259 1.00 92.62 94 LEU A N 1
ATOM 678 C CA . LEU A 1 94 ? 5.436 -2.808 22.090 1.00 92.62 94 LEU A CA 1
ATOM 679 C C . LEU A 1 94 ? 6.386 -2.752 20.893 1.00 92.62 94 LEU A C 1
ATOM 681 O O . LEU A 1 94 ? 7.418 -3.407 20.934 1.00 92.62 94 LEU A O 1
ATOM 685 N N . VAL A 1 95 ? 6.072 -1.980 19.850 1.00 94.38 95 VAL A N 1
ATOM 686 C CA . VAL A 1 95 ? 6.968 -1.780 18.700 1.00 94.38 95 VAL A CA 1
ATOM 687 C C . VAL A 1 95 ? 7.958 -0.644 18.959 1.00 94.38 95 VAL A C 1
ATOM 689 O O . VAL A 1 95 ? 9.154 -0.807 18.731 1.00 94.38 95 VAL A O 1
ATOM 692 N N . SER A 1 96 ? 7.496 0.499 19.473 1.00 94.94 96 SER A N 1
ATOM 693 C CA . SER A 1 96 ? 8.327 1.704 19.607 1.00 94.94 96 SER A CA 1
ATOM 694 C C . SER A 1 96 ? 9.450 1.541 20.626 1.00 94.94 96 SER A C 1
ATOM 696 O O . SER A 1 96 ? 10.547 2.037 20.388 1.00 94.94 96 SER A O 1
ATOM 698 N N . VAL A 1 97 ? 9.208 0.852 21.749 1.00 93.12 97 VAL A N 1
ATOM 699 C CA . VAL A 1 97 ? 10.217 0.701 22.812 1.00 93.12 97 VAL A CA 1
ATOM 700 C C . VAL A 1 97 ? 11.398 -0.175 22.365 1.00 93.12 97 VAL A C 1
ATOM 702 O O . VAL A 1 97 ? 12.530 0.305 22.444 1.00 93.12 97 VAL A O 1
ATOM 705 N N . PRO A 1 98 ? 11.198 -1.403 21.841 1.00 94.69 98 PRO A N 1
ATOM 706 C CA . PRO A 1 98 ? 12.297 -2.195 21.293 1.00 94.69 98 PRO A CA 1
ATOM 707 C C . PRO A 1 98 ? 12.956 -1.530 20.089 1.00 94.69 98 PRO A C 1
ATOM 709 O O . PRO A 1 98 ? 14.174 -1.579 19.974 1.00 94.69 98 PRO A O 1
ATOM 712 N N . MET A 1 99 ? 12.183 -0.871 19.219 1.00 94.31 99 MET A N 1
ATOM 713 C CA . MET A 1 99 ? 12.731 -0.155 18.065 1.00 94.31 99 MET A CA 1
ATOM 714 C C . MET A 1 99 ? 13.639 1.006 18.493 1.00 94.31 99 MET A C 1
ATOM 716 O O . MET A 1 99 ? 14.694 1.207 17.901 1.00 94.31 99 MET A O 1
ATOM 720 N N . ALA A 1 100 ? 13.280 1.739 19.550 1.00 94.38 100 ALA A N 1
ATOM 721 C CA . ALA A 1 100 ? 14.141 2.762 20.134 1.00 94.38 100 ALA A CA 1
ATOM 722 C C . ALA A 1 100 ? 15.394 2.171 20.780 1.00 94.38 100 ALA A C 1
ATOM 724 O O . ALA A 1 100 ? 16.488 2.668 20.528 1.00 94.38 100 ALA A O 1
ATOM 725 N N . ALA A 1 101 ? 15.256 1.096 21.561 1.00 94.19 101 ALA A N 1
ATOM 726 C CA . ALA A 1 101 ? 16.397 0.422 22.176 1.00 94.19 101 ALA A CA 1
ATOM 727 C C . ALA A 1 101 ? 17.384 -0.104 21.119 1.00 94.19 101 ALA A C 1
ATOM 729 O O . ALA A 1 101 ? 18.585 0.141 21.221 1.00 94.19 101 ALA A O 1
ATOM 730 N N . LEU A 1 102 ? 16.870 -0.762 20.075 1.00 93.25 102 LEU A N 1
ATOM 731 C CA . LEU A 1 102 ? 17.662 -1.263 18.956 1.00 93.25 102 LEU A CA 1
ATOM 732 C C . LEU A 1 102 ? 18.292 -0.122 18.157 1.00 93.25 102 LEU A C 1
ATOM 734 O O . LEU A 1 102 ? 19.466 -0.203 17.827 1.00 93.25 102 LEU A O 1
ATOM 738 N N . GLY A 1 103 ? 17.543 0.943 17.866 1.00 92.12 103 GLY A N 1
ATOM 739 C CA . GLY A 1 103 ? 18.056 2.094 17.127 1.00 92.12 103 GLY A CA 1
ATOM 740 C C . GLY A 1 103 ? 19.182 2.815 17.858 1.00 92.12 103 GLY A C 1
ATOM 741 O O . GLY A 1 103 ? 20.209 3.105 17.254 1.00 92.12 103 GLY A O 1
ATOM 742 N N . ILE A 1 104 ? 19.027 3.048 19.165 1.00 90.19 104 ILE A N 1
ATOM 743 C CA . ILE A 1 104 ? 20.078 3.649 20.000 1.00 90.19 104 ILE A CA 1
ATOM 744 C C . ILE A 1 104 ? 21.324 2.758 20.011 1.00 90.19 104 ILE A C 1
ATOM 746 O O . ILE A 1 104 ? 22.429 3.266 19.848 1.00 90.19 104 ILE A O 1
ATOM 750 N N . ALA A 1 105 ? 21.152 1.441 20.158 1.00 91.75 105 ALA A N 1
ATOM 751 C CA . ALA A 1 105 ? 22.265 0.499 20.095 1.00 91.75 105 ALA A CA 1
ATOM 752 C C . ALA A 1 105 ? 22.939 0.490 18.711 1.00 91.75 105 ALA A C 1
ATOM 754 O O . ALA A 1 105 ? 24.160 0.481 18.630 1.00 91.75 105 ALA A O 1
ATOM 755 N N . ALA A 1 106 ? 22.159 0.541 17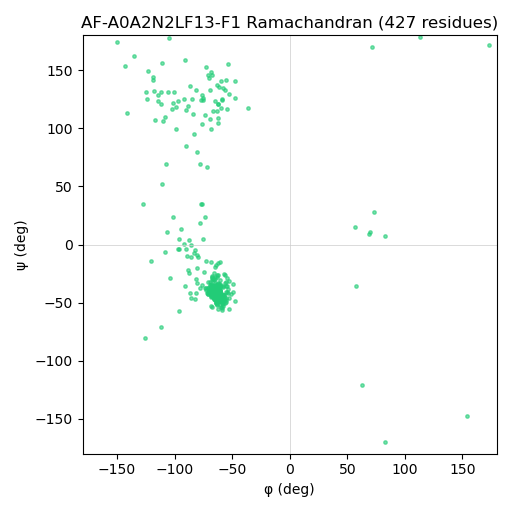.629 1.00 88.88 106 ALA A N 1
ATOM 756 C CA . ALA A 1 106 ? 22.664 0.486 16.260 1.00 88.88 106 ALA A CA 1
ATOM 757 C C . ALA A 1 106 ? 23.473 1.729 15.863 1.00 88.88 106 ALA A C 1
ATOM 759 O O . ALA A 1 106 ? 24.381 1.623 15.049 1.00 88.88 106 ALA A O 1
ATOM 760 N N . VAL A 1 107 ? 23.158 2.899 16.429 1.00 89.50 107 VAL A N 1
ATOM 761 C CA . VAL A 1 107 ? 23.880 4.155 16.152 1.00 89.50 107 VAL A CA 1
ATOM 762 C C . VAL A 1 107 ? 25.113 4.338 17.043 1.00 89.50 107 VAL A C 1
ATOM 764 O O . VAL A 1 107 ? 25.929 5.209 16.761 1.00 89.50 107 VAL A O 1
ATOM 767 N N . ALA A 1 108 ? 25.297 3.517 18.083 1.00 86.75 108 ALA A N 1
ATOM 768 C CA . ALA A 1 108 ? 26.406 3.662 19.031 1.00 86.75 108 ALA A CA 1
ATOM 769 C C . ALA A 1 108 ? 27.796 3.641 18.363 1.00 86.75 108 ALA A C 1
ATOM 771 O O . ALA A 1 108 ? 28.684 4.368 18.803 1.00 86.75 108 ALA A O 1
ATOM 772 N N . ASP A 1 109 ? 27.949 2.870 17.283 1.00 81.00 109 ASP A N 1
ATOM 773 C CA . ASP A 1 109 ? 29.206 2.703 16.541 1.00 81.00 109 ASP A CA 1
ATOM 774 C C . ASP A 1 109 ? 29.210 3.423 15.176 1.00 81.00 109 ASP A C 1
ATOM 776 O O . ASP A 1 109 ? 30.092 3.200 14.345 1.00 81.00 109 ASP A O 1
ATOM 780 N N . VAL A 1 110 ? 28.217 4.278 14.911 1.00 83.38 110 VAL A N 1
ATOM 781 C CA . VAL A 1 110 ? 28.074 4.978 13.627 1.00 83.38 110 VAL A CA 1
ATOM 782 C C . VAL A 1 110 ? 28.787 6.323 13.681 1.00 83.38 110 VAL A C 1
ATOM 784 O O . VAL A 1 110 ? 28.479 7.168 14.521 1.00 83.38 110 VAL A O 1
ATOM 787 N N . ASP A 1 111 ? 29.692 6.564 12.733 1.00 80.06 111 ASP A N 1
ATOM 788 C CA . ASP A 1 111 ? 30.258 7.897 12.532 1.00 80.06 111 ASP A CA 1
ATOM 789 C C . ASP A 1 111 ? 29.178 8.833 11.961 1.00 80.06 111 ASP A C 1
ATOM 791 O O . ASP A 1 111 ? 28.754 8.709 10.809 1.00 80.06 111 ASP A O 1
ATOM 795 N N . LEU A 1 112 ? 28.692 9.766 12.786 1.00 71.69 112 LEU A N 1
ATOM 796 C CA . LEU A 1 112 ? 27.589 10.685 12.473 1.00 71.69 112 LEU A CA 1
ATOM 797 C C . LEU A 1 112 ? 28.002 11.839 11.542 1.00 71.69 112 LEU A C 1
ATOM 799 O O . LEU A 1 112 ? 27.469 12.949 11.635 1.00 71.69 112 LEU A O 1
ATOM 803 N N . ALA A 1 113 ? 28.912 11.590 10.602 1.00 71.88 113 ALA A N 1
ATOM 804 C CA . ALA A 1 113 ? 29.293 12.531 9.556 1.00 71.88 113 ALA A CA 1
ATOM 805 C C . ALA A 1 113 ? 28.169 12.681 8.507 1.00 71.88 113 ALA A C 1
ATOM 807 O O . ALA A 1 113 ? 28.293 12.299 7.343 1.00 71.88 113 ALA A O 1
ATOM 808 N N . VAL A 1 114 ? 27.034 13.253 8.919 1.00 69.06 114 VAL A N 1
ATOM 809 C CA . VAL A 1 114 ? 25.889 13.515 8.045 1.00 69.06 114 VAL A CA 1
ATOM 810 C C . VAL A 1 114 ? 26.206 14.726 7.175 1.00 69.06 114 VAL A C 1
ATOM 812 O O . VAL A 1 114 ? 26.127 15.878 7.609 1.00 69.06 114 VAL A O 1
ATOM 815 N N . ARG A 1 115 ? 26.537 14.483 5.907 1.00 77.25 115 ARG A N 1
ATOM 816 C CA . ARG A 1 115 ? 26.612 15.558 4.919 1.00 77.25 115 ARG A CA 1
ATOM 817 C C . ARG A 1 115 ? 25.196 15.995 4.562 1.00 77.25 115 ARG A C 1
ATOM 819 O O . ARG A 1 115 ? 24.451 15.249 3.932 1.00 77.25 115 ARG A O 1
ATOM 826 N N . ALA A 1 116 ? 24.831 17.212 4.955 1.00 81.56 116 ALA A N 1
ATOM 827 C CA . ALA A 1 116 ? 23.546 17.787 4.587 1.00 81.56 116 ALA A CA 1
ATOM 828 C C . ALA A 1 116 ? 23.447 17.932 3.060 1.00 81.56 116 ALA A C 1
ATOM 830 O O . ALA A 1 116 ? 24.256 18.621 2.439 1.00 81.56 116 ALA A O 1
ATOM 831 N N . ASP A 1 117 ? 22.439 17.291 2.472 1.00 89.81 117 ASP A N 1
ATOM 832 C CA . ASP A 1 117 ? 22.002 17.515 1.097 1.00 89.81 117 ASP A CA 1
ATOM 833 C C . ASP A 1 117 ? 20.789 18.460 1.128 1.00 89.81 117 ASP A C 1
ATOM 835 O O . ASP A 1 117 ? 19.685 18.008 1.444 1.00 89.81 117 ASP A O 1
ATOM 839 N N . PRO A 1 118 ? 20.952 19.776 0.868 1.00 92.56 118 PRO A N 1
ATOM 840 C CA . PRO A 1 118 ? 19.896 20.758 1.125 1.00 92.56 118 PRO A CA 1
ATOM 841 C C . PRO A 1 118 ? 18.551 20.447 0.440 1.00 92.56 118 PRO A C 1
ATOM 843 O O . PRO A 1 118 ? 17.520 20.581 1.102 1.00 92.56 118 PRO A O 1
ATOM 846 N N . PRO A 1 119 ? 18.505 19.968 -0.822 1.00 93.12 119 PRO A N 1
ATOM 847 C CA . PRO A 1 119 ? 17.261 19.511 -1.439 1.00 93.12 119 PRO A CA 1
ATOM 848 C C . PRO A 1 119 ? 16.598 18.328 -0.720 1.00 93.12 119 PRO A C 1
ATOM 850 O O . PRO A 1 119 ? 15.374 18.316 -0.605 1.00 93.12 119 PRO A O 1
ATOM 853 N N . ALA A 1 120 ? 17.363 17.346 -0.232 1.00 91.62 120 ALA A N 1
ATOM 854 C CA . ALA A 1 120 ? 16.806 16.222 0.524 1.00 91.62 120 ALA A CA 1
ATOM 855 C C . ALA A 1 120 ? 16.306 16.669 1.905 1.00 91.62 120 ALA A C 1
ATOM 857 O O . ALA A 1 120 ? 15.231 16.254 2.333 1.00 91.62 120 ALA A O 1
ATOM 858 N N . VAL A 1 121 ? 17.030 17.578 2.566 1.00 92.56 121 VAL A N 1
ATOM 859 C CA . VAL A 1 121 ? 16.601 18.188 3.835 1.00 92.56 121 VAL A CA 1
ATOM 860 C C . VAL A 1 121 ? 15.299 18.971 3.651 1.00 92.56 121 VAL A C 1
ATOM 862 O O . VAL A 1 121 ? 14.405 18.860 4.485 1.00 92.56 121 VAL A O 1
ATOM 865 N N . ALA A 1 122 ? 15.148 19.712 2.549 1.00 93.81 122 ALA A N 1
ATOM 866 C CA . ALA A 1 122 ? 13.909 20.421 2.234 1.00 93.81 122 ALA A CA 1
ATOM 867 C C . ALA A 1 122 ? 12.726 19.457 2.027 1.00 93.81 122 ALA A C 1
ATOM 869 O O . ALA A 1 122 ? 11.648 19.688 2.576 1.00 93.81 122 ALA A O 1
ATOM 870 N N . GLY A 1 123 ? 12.936 18.354 1.298 1.00 95.12 123 GLY A N 1
ATOM 871 C CA . GLY A 1 123 ? 11.933 17.296 1.133 1.00 95.12 123 GLY A CA 1
ATOM 872 C C . GLY A 1 123 ? 11.521 16.675 2.471 1.00 95.12 123 GLY A C 1
ATOM 873 O O . GLY A 1 123 ? 10.334 16.621 2.787 1.00 95.12 123 GLY A O 1
ATOM 874 N N . ALA A 1 124 ? 12.495 16.296 3.303 1.00 92.75 124 ALA A N 1
ATOM 875 C CA . ALA A 1 124 ? 12.256 15.739 4.634 1.00 92.75 124 ALA A CA 1
ATOM 876 C C . ALA A 1 124 ? 11.532 16.724 5.570 1.00 92.75 124 ALA A C 1
ATOM 878 O O . ALA A 1 124 ? 10.612 16.334 6.290 1.00 92.75 124 ALA A O 1
ATOM 879 N N . ALA A 1 125 ? 11.896 18.008 5.533 1.00 94.44 125 ALA A N 1
ATOM 880 C CA . ALA A 1 125 ? 11.227 19.050 6.305 1.00 94.44 125 ALA A CA 1
ATOM 881 C C . ALA A 1 125 ? 9.763 19.224 5.874 1.00 94.44 125 ALA A C 1
ATOM 883 O O . ALA A 1 125 ? 8.891 19.367 6.730 1.00 94.44 125 ALA A O 1
ATOM 884 N N . LEU A 1 126 ? 9.477 19.159 4.568 1.00 96.00 126 LEU A N 1
ATOM 885 C CA . LEU A 1 126 ? 8.113 19.227 4.046 1.00 96.00 126 LEU A CA 1
ATOM 886 C C . LEU A 1 126 ? 7.274 18.011 4.476 1.00 96.00 126 LEU A C 1
ATOM 888 O O . LEU A 1 126 ? 6.133 18.186 4.905 1.00 96.00 126 LEU A O 1
ATOM 892 N N . ILE A 1 127 ? 7.857 16.805 4.443 1.00 96.56 127 ILE A N 1
ATOM 893 C CA . ILE A 1 127 ? 7.239 15.573 4.966 1.00 96.56 127 ILE A CA 1
ATOM 894 C C . ILE A 1 127 ? 6.891 15.736 6.448 1.00 96.56 127 ILE A C 1
ATOM 896 O O . ILE A 1 127 ? 5.739 15.549 6.846 1.00 96.56 127 ILE A O 1
ATOM 900 N N . ALA A 1 128 ? 7.866 16.138 7.268 1.00 94.81 128 ALA A N 1
ATOM 901 C CA . ALA A 1 128 ? 7.677 16.299 8.705 1.00 94.81 128 ALA A CA 1
ATOM 902 C C . ALA A 1 128 ? 6.624 17.372 9.024 1.00 94.81 128 ALA A C 1
ATOM 904 O O . ALA A 1 128 ? 5.735 17.144 9.845 1.00 94.81 128 ALA A O 1
ATOM 905 N N . ALA A 1 129 ? 6.677 18.519 8.341 1.00 95.62 129 ALA A N 1
ATOM 906 C CA . ALA A 1 129 ? 5.709 19.597 8.509 1.00 95.62 129 ALA A CA 1
ATOM 907 C C . ALA A 1 129 ? 4.287 19.151 8.134 1.00 95.62 129 ALA A C 1
ATOM 909 O O . ALA A 1 129 ? 3.356 19.392 8.903 1.00 95.62 129 ALA A O 1
ATOM 910 N N . GLY A 1 130 ? 4.120 18.460 7.000 1.00 96.06 130 GLY A N 1
ATOM 911 C CA . GLY A 1 130 ? 2.835 17.910 6.564 1.00 96.06 130 GLY A CA 1
ATOM 912 C C . GLY A 1 130 ? 2.271 16.888 7.552 1.00 96.06 130 GLY A C 1
ATOM 913 O O . GLY A 1 130 ? 1.111 16.985 7.954 1.00 96.06 130 GLY A O 1
ATOM 914 N N . ALA A 1 131 ? 3.104 15.962 8.031 1.00 94.75 131 ALA A N 1
ATOM 915 C CA . ALA A 1 131 ? 2.709 14.959 9.018 1.00 94.75 131 ALA A CA 1
ATOM 916 C C . ALA A 1 131 ? 2.307 15.583 10.368 1.00 94.75 131 ALA A C 1
ATOM 918 O O . ALA A 1 131 ? 1.265 15.232 10.926 1.00 94.75 131 ALA A O 1
ATOM 919 N N . ILE A 1 132 ? 3.082 16.548 10.879 1.00 93.56 132 ILE A N 1
ATOM 920 C CA . ILE A 1 132 ? 2.771 17.260 12.131 1.00 93.56 132 ILE A CA 1
ATOM 921 C C . ILE A 1 132 ? 1.480 18.074 11.981 1.00 93.56 132 ILE A C 1
ATOM 923 O O . ILE A 1 132 ? 0.613 18.027 12.860 1.00 93.56 132 ILE A O 1
ATOM 927 N N . ALA A 1 133 ? 1.317 18.794 10.868 1.00 94.69 133 ALA A N 1
ATOM 928 C CA . ALA A 1 133 ? 0.108 19.561 10.585 1.00 94.69 133 ALA A CA 1
ATOM 929 C C . ALA A 1 133 ? -1.126 18.651 10.473 1.00 94.69 133 ALA A C 1
ATOM 931 O O . ALA A 1 133 ? -2.178 18.977 11.022 1.00 94.69 133 ALA A O 1
ATOM 932 N N . ALA A 1 134 ? -0.996 17.478 9.847 1.00 92.38 134 ALA A N 1
ATOM 933 C CA . ALA A 1 134 ? -2.068 16.493 9.775 1.00 92.38 134 ALA A CA 1
ATOM 934 C C . ALA A 1 134 ? -2.433 15.939 11.161 1.00 92.38 134 ALA A C 1
ATOM 936 O O . ALA A 1 134 ? -3.610 15.923 11.524 1.00 92.38 134 ALA A O 1
ATOM 937 N N . ALA A 1 135 ? -1.435 15.551 11.962 1.00 89.75 135 ALA A N 1
ATOM 938 C CA . ALA A 1 135 ? -1.625 14.960 13.289 1.00 89.75 135 ALA A CA 1
ATOM 939 C C . ALA A 1 135 ? -2.201 15.940 14.328 1.00 89.75 135 ALA A C 1
ATOM 941 O O . ALA A 1 135 ? -2.847 15.527 15.291 1.00 89.75 135 ALA A O 1
ATOM 942 N N . THR A 1 136 ? -1.965 17.241 14.151 1.00 88.75 136 THR A N 1
ATOM 943 C CA . THR A 1 136 ? -2.475 18.302 15.037 1.00 88.75 136 THR A CA 1
ATOM 944 C C . THR A 1 136 ? -3.756 18.957 14.520 1.00 88.75 136 THR A C 1
ATOM 946 O O . THR A 1 136 ? -4.345 19.791 15.212 1.00 88.75 136 THR A O 1
ATOM 949 N N . SER A 1 137 ? -4.216 18.577 13.326 1.00 89.31 137 SER A N 1
ATOM 950 C CA . SER A 1 137 ? -5.384 19.177 12.698 1.00 89.31 137 SER A CA 1
ATOM 951 C C . SER A 1 137 ? -6.678 18.824 13.432 1.00 89.31 137 SER A C 1
ATOM 953 O O . SER A 1 137 ? -6.987 17.665 13.695 1.00 89.31 137 SER A O 1
ATOM 955 N N . THR A 1 138 ? -7.504 19.840 13.672 1.00 84.62 138 THR A N 1
ATOM 956 C CA . THR A 1 138 ? -8.863 19.696 14.220 1.00 84.62 138 THR A CA 1
ATOM 957 C C . THR A 1 138 ? -9.932 19.524 13.135 1.00 84.62 138 THR A C 1
ATOM 959 O O . THR A 1 138 ? -11.107 19.323 13.439 1.00 84.62 138 THR A O 1
ATOM 962 N N . SER A 1 139 ? -9.541 19.599 11.857 1.00 84.62 139 SER A N 1
ATOM 963 C CA . SER A 1 139 ? -10.427 19.449 10.699 1.00 84.62 139 SER A CA 1
ATOM 964 C C . SER A 1 139 ? -9.911 18.361 9.765 1.00 84.62 139 SER A C 1
ATOM 966 O O . SER A 1 139 ? -8.750 18.375 9.356 1.00 84.62 139 SER A O 1
ATOM 968 N N . ARG A 1 140 ? -10.800 17.447 9.368 1.00 82.81 140 ARG A N 1
ATOM 969 C CA . ARG A 1 140 ? -10.491 16.356 8.434 1.00 82.81 140 ARG A CA 1
ATOM 970 C C . ARG A 1 140 ? -9.94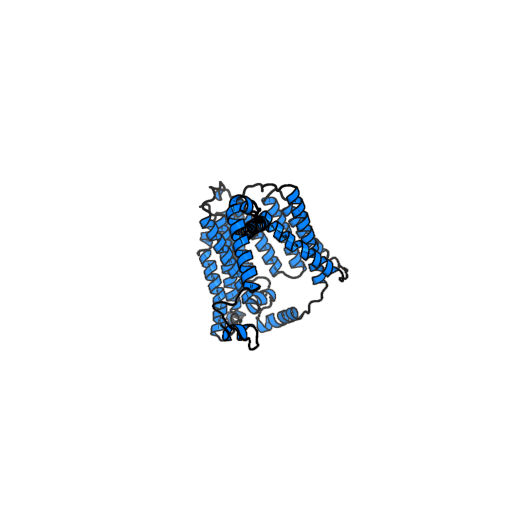2 16.861 7.098 1.00 82.81 140 ARG A C 1
ATOM 972 O O . ARG A 1 140 ? -8.944 16.343 6.614 1.00 82.81 140 ARG A O 1
ATOM 979 N N . LEU A 1 141 ? -10.544 17.918 6.545 1.00 84.12 141 LEU A N 1
ATOM 980 C CA . LEU A 1 141 ? -10.111 18.505 5.275 1.00 84.12 141 LEU A CA 1
ATOM 981 C C . LEU A 1 141 ? -8.707 19.115 5.380 1.00 84.12 141 LEU A C 1
ATOM 983 O O . LEU A 1 141 ? -7.877 18.898 4.504 1.00 84.12 141 LEU A O 1
ATOM 987 N N . ARG A 1 142 ? -8.415 19.823 6.481 1.00 89.06 142 ARG A N 1
ATOM 988 C CA . ARG A 1 142 ? -7.062 20.341 6.747 1.00 89.06 142 ARG A CA 1
ATOM 989 C C . ARG A 1 142 ? -6.052 19.213 6.953 1.00 89.06 142 ARG A C 1
ATOM 991 O O . ARG A 1 142 ? -4.920 19.347 6.511 1.00 89.06 142 ARG A O 1
ATOM 998 N N . ALA A 1 143 ? -6.463 18.110 7.584 1.00 89.88 143 ALA A N 1
ATOM 999 C CA . ALA A 1 143 ? -5.598 16.953 7.786 1.00 89.88 143 ALA A CA 1
ATOM 1000 C C . ALA A 1 143 ? -5.226 16.299 6.450 1.00 89.88 143 ALA A C 1
ATOM 1002 O O . ALA A 1 143 ? -4.053 16.050 6.207 1.00 89.88 143 ALA A O 1
ATOM 1003 N N . VAL A 1 144 ? -6.199 16.102 5.555 1.00 89.69 144 VAL A N 1
ATOM 1004 C CA . VAL A 1 144 ? -5.955 15.564 4.205 1.00 89.69 144 VAL A CA 1
ATOM 1005 C C . VAL A 1 144 ? -5.095 16.508 3.372 1.00 89.69 144 VAL A C 1
ATOM 1007 O O . VAL A 1 144 ? -4.143 16.060 2.746 1.00 89.69 144 VAL A O 1
ATOM 1010 N N . ALA A 1 145 ? -5.354 17.818 3.414 1.00 89.75 145 ALA A N 1
ATOM 1011 C CA . ALA A 1 145 ? -4.505 18.790 2.726 1.00 89.75 145 ALA A CA 1
ATOM 1012 C C . ALA A 1 145 ? -3.052 18.774 3.248 1.00 89.75 145 ALA A C 1
ATOM 1014 O O . ALA A 1 145 ? -2.110 18.872 2.465 1.00 89.75 145 ALA A O 1
ATOM 1015 N N . ALA A 1 146 ? -2.862 18.614 4.561 1.00 93.50 146 ALA A N 1
ATOM 1016 C CA . ALA A 1 146 ? -1.542 18.500 5.178 1.00 93.50 146 ALA A CA 1
ATOM 1017 C C . ALA A 1 146 ? -0.832 17.175 4.838 1.00 93.50 146 ALA A C 1
ATOM 1019 O O . ALA A 1 146 ? 0.377 17.177 4.607 1.00 93.50 146 ALA A O 1
ATOM 1020 N N . LEU A 1 147 ? -1.572 16.064 4.736 1.00 92.38 147 LEU A N 1
ATOM 1021 C CA . LEU A 1 147 ? -1.046 14.801 4.203 1.00 92.38 147 LEU A CA 1
ATOM 1022 C C . LEU A 1 147 ? -0.589 14.960 2.745 1.00 92.38 147 LEU A C 1
ATOM 1024 O O . LEU A 1 147 ? 0.501 14.500 2.421 1.00 92.38 147 LEU A O 1
ATOM 1028 N N . GLY A 1 148 ? -1.319 15.740 1.939 1.00 92.12 148 GLY A N 1
ATOM 1029 C CA . GLY A 1 148 ? -0.905 16.149 0.592 1.00 92.12 148 GLY A CA 1
ATOM 1030 C C . GLY A 1 148 ? 0.483 16.783 0.550 1.00 92.12 148 GLY A C 1
ATOM 1031 O O . GLY A 1 148 ? 1.321 16.399 -0.264 1.00 92.12 148 GLY A O 1
ATOM 1032 N N . ALA A 1 149 ? 0.774 17.710 1.469 1.00 92.88 149 ALA A N 1
ATOM 1033 C CA . ALA A 1 149 ? 2.108 18.305 1.580 1.00 92.88 149 ALA A CA 1
ATOM 1034 C C . ALA A 1 149 ? 3.187 17.247 1.876 1.00 92.88 149 ALA A C 1
ATOM 1036 O O . ALA A 1 149 ? 4.264 17.290 1.282 1.00 92.88 149 ALA A O 1
ATOM 1037 N N . SER A 1 150 ? 2.878 16.261 2.725 1.00 95.44 150 SER A N 1
ATOM 1038 C CA . SER A 1 150 ? 3.769 15.124 2.976 1.00 95.44 150 SER A CA 1
ATOM 1039 C C . SER A 1 150 ? 3.992 14.275 1.717 1.00 95.44 150 SER A C 1
ATOM 1041 O O . SER A 1 150 ? 5.136 13.974 1.374 1.00 95.44 150 SER A O 1
ATOM 1043 N N . GLY A 1 151 ? 2.932 13.971 0.961 1.00 95.25 151 GLY A N 1
ATOM 1044 C CA . GLY A 1 151 ? 3.005 13.252 -0.315 1.00 95.25 151 GLY A CA 1
ATOM 1045 C C . GLY A 1 151 ? 3.870 13.946 -1.371 1.00 95.25 151 GLY A C 1
ATOM 1046 O O . GLY A 1 151 ? 4.705 13.310 -2.025 1.00 95.25 151 GLY A O 1
ATOM 1047 N N . PHE A 1 152 ? 3.750 15.270 -1.497 1.00 93.94 152 PHE A N 1
ATOM 1048 C CA . PHE A 1 152 ? 4.620 16.062 -2.373 1.00 93.94 152 PHE A CA 1
ATOM 1049 C C . PHE A 1 152 ? 6.068 16.126 -1.865 1.00 93.94 152 PHE A C 1
ATOM 1051 O O . PHE A 1 152 ? 6.994 16.094 -2.675 1.00 93.94 152 PHE A O 1
ATOM 1058 N N . GLY A 1 153 ? 6.293 16.136 -0.548 1.00 96.50 153 GLY A N 1
ATOM 1059 C CA . GLY A 1 153 ? 7.633 15.996 0.030 1.00 96.50 153 GLY A CA 1
ATOM 1060 C C . GLY A 1 153 ? 8.280 14.640 -0.287 1.00 96.50 153 GLY A C 1
ATOM 1061 O O . GLY A 1 153 ? 9.463 14.585 -0.638 1.00 96.50 153 GLY A O 1
ATOM 1062 N N . MET A 1 154 ? 7.504 13.550 -0.258 1.00 96.88 154 MET A N 1
ATOM 1063 C CA . MET A 1 154 ? 7.965 12.217 -0.681 1.00 96.88 154 MET A CA 1
ATOM 1064 C C . MET A 1 154 ? 8.281 12.179 -2.177 1.00 96.88 154 MET A C 1
ATOM 1066 O O . MET A 1 154 ? 9.343 11.707 -2.568 1.00 96.88 154 MET A O 1
ATOM 1070 N N . THR A 1 155 ? 7.414 12.761 -3.006 1.00 96.75 155 THR A N 1
ATOM 1071 C CA . THR A 1 155 ? 7.646 12.912 -4.452 1.00 96.75 155 THR A CA 1
ATOM 1072 C C . THR A 1 155 ? 8.965 13.631 -4.735 1.00 96.75 155 THR A C 1
ATOM 1074 O O . THR A 1 155 ? 9.787 13.148 -5.513 1.00 96.75 155 THR A O 1
ATOM 1077 N N . TRP A 1 156 ? 9.191 14.771 -4.077 1.00 95.69 156 TRP A N 1
ATOM 1078 C CA . TRP A 1 156 ? 10.431 15.536 -4.195 1.00 95.69 156 TRP A CA 1
ATOM 1079 C C . TRP A 1 156 ? 11.648 14.687 -3.819 1.00 95.69 156 TRP A C 1
ATOM 1081 O O . TRP A 1 156 ? 12.660 14.690 -4.518 1.00 95.69 156 TRP A O 1
ATOM 1091 N N . THR A 1 157 ? 11.530 13.920 -2.736 1.00 95.19 157 THR A N 1
ATOM 1092 C CA . THR A 1 157 ? 12.578 13.012 -2.258 1.00 95.19 157 THR A CA 1
ATOM 1093 C C . THR A 1 157 ? 12.883 11.924 -3.291 1.00 95.19 157 THR A C 1
ATOM 1095 O O . THR A 1 157 ? 14.044 11.727 -3.641 1.00 95.19 157 THR A O 1
ATOM 1098 N N . PHE A 1 158 ? 11.864 11.279 -3.866 1.00 96.38 158 PHE A N 1
ATOM 1099 C CA . PHE A 1 158 ? 12.053 10.288 -4.928 1.00 96.38 158 PHE A CA 1
ATOM 1100 C C . PHE A 1 158 ? 12.731 10.877 -6.165 1.00 96.38 158 PHE A C 1
ATOM 1102 O O . PHE A 1 158 ? 13.675 10.284 -6.684 1.00 96.38 158 PHE A O 1
ATOM 1109 N N . MET A 1 159 ? 12.328 12.073 -6.601 1.00 95.25 159 MET A N 1
ATOM 1110 C CA . MET A 1 159 ? 12.999 12.754 -7.711 1.00 95.25 159 MET A CA 1
ATOM 1111 C C . MET A 1 159 ? 14.460 13.076 -7.384 1.00 95.25 159 MET A C 1
ATOM 1113 O O . MET A 1 159 ? 15.335 12.871 -8.225 1.00 95.25 159 MET A O 1
ATOM 1117 N N . ARG A 1 160 ? 14.741 13.534 -6.156 1.00 94.88 160 ARG A N 1
ATOM 1118 C CA . ARG A 1 160 ? 16.102 13.855 -5.707 1.00 94.88 160 ARG A CA 1
ATOM 1119 C C . ARG A 1 160 ? 17.033 12.643 -5.761 1.00 94.88 160 ARG A C 1
ATOM 1121 O O . ARG A 1 160 ? 18.206 12.809 -6.102 1.00 94.88 160 ARG A O 1
ATOM 1128 N N . PHE A 1 161 ? 16.504 11.459 -5.465 1.00 93.00 161 PHE A N 1
ATOM 1129 C CA . PHE A 1 161 ? 17.231 10.189 -5.486 1.00 93.00 161 PHE A CA 1
ATOM 1130 C C . PHE A 1 161 ? 17.099 9.412 -6.807 1.00 93.00 161 PHE A C 1
ATOM 1132 O O . PHE A 1 161 ? 17.495 8.253 -6.871 1.00 93.00 161 PHE A O 1
ATOM 1139 N N . GLY A 1 162 ? 16.595 10.038 -7.878 1.00 94.25 162 GLY A N 1
ATOM 1140 C CA . GLY A 1 162 ? 16.582 9.436 -9.215 1.00 94.25 162 GLY A CA 1
ATOM 1141 C C . GLY A 1 162 ? 15.557 8.316 -9.398 1.00 94.25 162 GLY A C 1
ATOM 1142 O O . GLY A 1 162 ? 15.763 7.445 -10.236 1.00 94.25 162 GLY A O 1
ATOM 1143 N N . ALA A 1 163 ? 14.453 8.345 -8.648 1.00 95.69 163 ALA A N 1
ATOM 1144 C CA . ALA A 1 163 ? 13.355 7.382 -8.723 1.00 95.69 163 ALA A CA 1
ATOM 1145 C C . ALA A 1 163 ? 12.097 8.006 -9.378 1.00 95.69 163 ALA A C 1
ATOM 1147 O O . ALA A 1 163 ? 11.101 8.260 -8.694 1.00 95.69 163 ALA A O 1
ATOM 1148 N N . PRO A 1 164 ? 12.118 8.308 -10.693 1.00 95.31 164 PRO A N 1
ATOM 1149 C CA . PRO A 1 164 ? 11.022 9.000 -11.371 1.00 95.31 164 PRO A CA 1
ATOM 1150 C C . PRO A 1 164 ? 9.725 8.183 -11.419 1.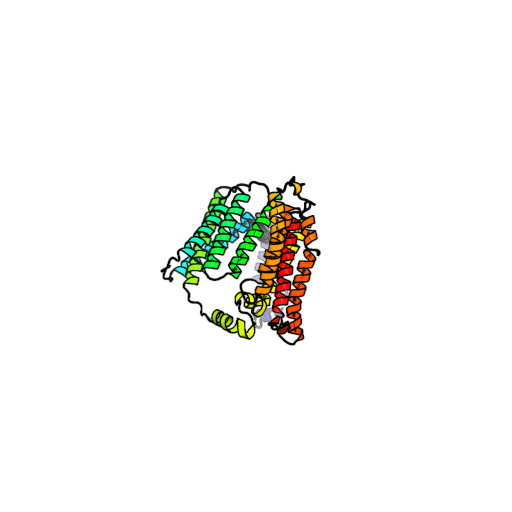00 95.31 164 PRO A C 1
ATOM 1152 O O . PRO A 1 164 ? 8.660 8.768 -11.245 1.00 95.31 164 PRO A O 1
ATOM 1155 N N . ASP A 1 165 ? 9.786 6.860 -11.600 1.00 94.00 165 ASP A N 1
ATOM 1156 C CA . ASP A 1 165 ? 8.602 5.988 -11.582 1.00 94.00 165 ASP A CA 1
ATOM 1157 C C . ASP A 1 165 ? 7.887 6.051 -10.223 1.00 94.00 165 ASP A C 1
ATOM 1159 O O . ASP A 1 165 ? 6.674 6.256 -10.175 1.00 94.00 165 ASP A O 1
ATOM 1163 N N . LEU A 1 166 ? 8.644 5.995 -9.116 1.00 95.69 166 LEU A N 1
ATOM 1164 C CA . LEU A 1 166 ? 8.109 6.145 -7.757 1.00 95.69 166 LEU A CA 1
ATOM 1165 C C . LEU A 1 166 ? 7.546 7.551 -7.514 1.00 95.69 166 LEU A C 1
ATOM 1167 O O . LEU A 1 166 ? 6.525 7.709 -6.853 1.00 95.69 166 LEU A O 1
ATOM 1171 N N . ALA A 1 167 ? 8.189 8.591 -8.049 1.00 96.69 167 ALA A N 1
ATOM 1172 C CA . ALA A 1 167 ? 7.671 9.951 -7.945 1.00 96.69 167 ALA A CA 1
ATOM 1173 C C . ALA A 1 167 ? 6.328 10.103 -8.682 1.00 96.69 167 ALA A C 1
ATOM 1175 O O . ALA A 1 167 ? 5.396 10.706 -8.150 1.00 96.69 167 ALA A O 1
ATOM 1176 N N . MET A 1 168 ? 6.199 9.531 -9.884 1.00 94.50 168 MET A N 1
ATOM 1177 C CA . MET A 1 168 ? 4.951 9.569 -10.652 1.00 94.50 168 MET A CA 1
ATOM 1178 C C . MET A 1 168 ? 3.835 8.793 -9.959 1.00 94.50 168 MET A C 1
ATOM 1180 O O . MET A 1 168 ? 2.730 9.321 -9.827 1.00 94.50 168 MET A O 1
ATOM 1184 N N . THR A 1 169 ? 4.106 7.573 -9.480 1.00 94.38 169 THR A N 1
ATOM 1185 C CA . THR A 1 169 ? 3.110 6.814 -8.712 1.00 94.38 169 THR A CA 1
ATOM 1186 C C . THR A 1 169 ? 2.706 7.568 -7.452 1.00 94.38 169 THR A C 1
ATOM 1188 O O . THR A 1 169 ? 1.513 7.676 -7.188 1.00 94.38 169 THR A O 1
ATOM 1191 N N . GLN A 1 170 ? 3.654 8.166 -6.724 1.00 96.44 170 GLN A N 1
ATOM 1192 C CA . GLN A 1 170 ? 3.367 8.907 -5.498 1.00 96.44 170 GLN A CA 1
ATOM 1193 C C . GLN A 1 170 ? 2.439 10.102 -5.737 1.00 96.44 170 GLN A C 1
ATOM 1195 O O . GLN A 1 170 ? 1.464 10.253 -5.006 1.00 96.44 170 GLN A O 1
ATOM 1200 N N . ILE A 1 171 ? 2.685 10.923 -6.766 1.00 94.69 171 ILE A N 1
ATOM 1201 C CA . ILE A 1 171 ? 1.802 12.057 -7.103 1.00 94.69 171 ILE A CA 1
ATOM 1202 C C . ILE A 1 171 ? 0.389 11.565 -7.421 1.00 94.69 171 ILE A C 1
ATOM 1204 O O . ILE A 1 171 ? -0.600 12.166 -6.994 1.00 94.69 171 ILE A O 1
ATOM 1208 N N . LEU A 1 172 ? 0.279 10.488 -8.199 1.00 94.56 172 LEU A N 1
ATOM 1209 C CA . LEU A 1 172 ? -1.012 9.971 -8.640 1.00 94.56 172 LEU A CA 1
ATOM 1210 C C . LEU A 1 172 ? -1.787 9.323 -7.497 1.00 94.56 172 LEU A C 1
ATOM 1212 O O . LEU A 1 172 ? -2.983 9.575 -7.367 1.00 94.56 172 LEU A O 1
ATOM 1216 N N . VAL A 1 173 ? -1.113 8.535 -6.656 1.00 93.44 173 VAL A N 1
ATOM 1217 C CA . VAL A 1 173 ? -1.701 7.974 -5.438 1.00 93.44 173 VAL A CA 1
ATOM 1218 C C . VAL A 1 173 ? -2.138 9.104 -4.518 1.00 93.44 173 VAL A C 1
ATOM 1220 O O . VAL A 1 173 ? -3.278 9.075 -4.078 1.00 93.44 173 VAL A O 1
ATOM 1223 N N . GLU A 1 174 ? -1.314 10.130 -4.297 1.00 92.94 174 GLU A N 1
ATOM 1224 C CA . GLU A 1 174 ? -1.680 11.283 -3.463 1.00 92.94 174 GLU A CA 1
ATOM 1225 C C . GLU A 1 174 ? -2.907 12.024 -4.013 1.00 92.94 174 GLU A C 1
ATOM 1227 O O . GLU A 1 174 ? -3.843 12.355 -3.289 1.00 92.94 174 GLU A O 1
ATOM 1232 N N . THR A 1 175 ? -2.953 12.237 -5.327 1.00 90.75 175 THR A N 1
ATOM 1233 C CA . THR A 1 175 ? -4.099 12.883 -5.975 1.00 90.75 175 THR A CA 1
ATOM 1234 C C . THR A 1 175 ? -5.363 12.034 -5.823 1.00 90.75 175 THR A C 1
ATOM 1236 O O . THR A 1 175 ? -6.435 12.548 -5.498 1.00 90.75 175 THR A O 1
ATOM 1239 N N . LEU A 1 176 ? -5.250 10.721 -6.032 1.00 90.44 176 LEU A N 1
ATOM 1240 C CA . LEU A 1 176 ? -6.377 9.801 -5.958 1.00 90.44 176 LEU A CA 1
ATOM 1241 C C . LEU A 1 176 ? -6.865 9.613 -4.518 1.00 90.44 176 LEU A C 1
ATOM 1243 O O . LEU A 1 176 ? -8.073 9.601 -4.295 1.00 90.44 176 LEU A O 1
ATOM 1247 N N . THR A 1 177 ? -5.971 9.511 -3.533 1.00 88.62 177 THR A N 1
ATOM 1248 C CA . THR A 1 177 ? -6.350 9.384 -2.120 1.00 88.62 177 THR A CA 1
ATOM 1249 C C . THR A 1 177 ? -7.091 10.623 -1.646 1.00 88.62 177 THR A C 1
ATOM 1251 O O . THR A 1 177 ? -8.112 10.468 -0.985 1.00 88.62 177 THR A O 1
ATOM 1254 N N . VAL A 1 178 ? -6.673 11.834 -2.034 1.00 87.69 178 VAL A N 1
ATOM 1255 C CA . VAL A 1 178 ? -7.416 13.070 -1.732 1.00 87.69 178 VAL A CA 1
ATOM 1256 C C . VAL A 1 178 ? -8.840 12.999 -2.287 1.00 87.69 178 VAL A C 1
ATOM 1258 O O . VAL A 1 178 ? -9.795 13.256 -1.551 1.00 87.69 178 VAL A O 1
ATOM 1261 N N . VAL A 1 179 ? -9.005 12.602 -3.552 1.00 85.94 179 VAL A N 1
ATOM 1262 C CA . VAL A 1 179 ? -10.332 12.457 -4.177 1.00 85.94 179 VAL A CA 1
ATOM 1263 C C . VAL A 1 179 ? -11.174 11.395 -3.455 1.00 85.94 179 VAL A C 1
ATOM 1265 O O . VAL A 1 179 ? -12.326 11.652 -3.104 1.00 85.94 179 VAL A O 1
ATOM 1268 N N . LEU A 1 180 ? -10.599 10.229 -3.150 1.00 86.38 180 LEU A N 1
ATOM 1269 C CA . LEU A 1 180 ? -11.285 9.158 -2.420 1.00 86.38 180 LEU A CA 1
ATOM 1270 C C . LEU A 1 180 ? -11.636 9.562 -0.977 1.00 86.38 180 LEU A C 1
ATOM 1272 O O . LEU A 1 180 ? -12.712 9.213 -0.494 1.00 86.38 180 LEU A O 1
ATOM 1276 N N . PHE A 1 181 ? -10.782 10.328 -0.291 1.00 84.81 181 PHE A N 1
ATOM 1277 C CA . PHE A 1 181 ? -11.062 10.859 1.046 1.00 84.81 181 PHE A CA 1
ATOM 1278 C C . PHE A 1 181 ? -12.199 11.874 1.029 1.00 84.81 181 PHE A C 1
ATOM 1280 O O . PHE A 1 181 ? -13.036 11.843 1.929 1.00 84.81 181 PHE A O 1
ATOM 1287 N N . ILE A 1 182 ? -12.262 12.738 0.011 1.00 80.94 182 ILE A N 1
ATOM 1288 C CA . ILE A 1 182 ? -13.391 13.658 -0.176 1.00 80.94 182 ILE A CA 1
ATOM 1289 C C . ILE A 1 182 ? -14.696 12.860 -0.279 1.00 80.94 182 ILE A C 1
ATOM 1291 O O . ILE A 1 182 ? -15.658 13.185 0.417 1.00 80.94 182 ILE A O 1
ATOM 1295 N N . PHE A 1 183 ? -14.714 11.774 -1.059 1.00 80.75 183 PHE A N 1
ATOM 1296 C CA . PHE A 1 183 ? -15.889 10.903 -1.151 1.00 80.75 183 PHE A CA 1
ATOM 1297 C C . PHE A 1 183 ? -16.197 10.194 0.173 1.00 80.75 183 PHE A C 1
ATOM 1299 O O . PHE A 1 183 ? -17.351 10.126 0.583 1.00 80.75 183 PHE A O 1
ATOM 1306 N N . ALA A 1 184 ? -15.183 9.708 0.890 1.00 80.62 184 ALA A N 1
ATOM 1307 C CA . ALA A 1 184 ? -15.369 9.014 2.163 1.00 80.62 184 ALA A CA 1
ATOM 1308 C C . ALA A 1 184 ? -15.838 9.939 3.303 1.00 80.62 184 ALA A C 1
ATOM 1310 O O . ALA A 1 184 ? -16.589 9.511 4.181 1.00 80.62 184 ALA A O 1
ATOM 1311 N N . PHE A 1 185 ? -15.429 11.212 3.307 1.00 76.38 185 PHE A N 1
ATOM 1312 C CA . PHE A 1 185 ? -15.798 12.175 4.349 1.00 76.38 185 PHE A CA 1
ATOM 1313 C C . PHE A 1 185 ? -17.288 12.487 4.406 1.00 76.38 185 PHE A C 1
ATOM 1315 O O . PHE A 1 185 ? -17.751 12.899 5.470 1.00 76.38 185 PHE A O 1
ATOM 1322 N N . ARG A 1 186 ? -18.054 12.193 3.347 1.00 68.12 186 ARG A N 1
ATOM 1323 C CA . ARG A 1 186 ? -19.523 12.281 3.374 1.00 68.12 186 ARG A CA 1
ATOM 1324 C C . ARG A 1 186 ? -20.154 11.420 4.474 1.00 68.12 186 ARG A C 1
ATOM 1326 O O . ARG A 1 186 ? -21.239 11.726 4.949 1.00 68.12 186 ARG A O 1
ATOM 1333 N N . PHE A 1 187 ? -19.467 10.360 4.894 1.00 68.75 187 PHE A N 1
ATOM 1334 C CA . PHE A 1 187 ? -19.972 9.399 5.872 1.00 68.75 187 PHE A CA 1
ATOM 1335 C C . PHE A 1 187 ? -19.518 9.661 7.303 1.00 68.75 187 PHE A C 1
ATOM 1337 O O . PHE A 1 187 ? -19.895 8.920 8.210 1.00 68.75 187 PHE A O 1
ATOM 1344 N N . LEU A 1 188 ? -18.666 10.663 7.523 1.00 68.94 188 LEU A N 1
ATOM 1345 C CA . LEU A 1 188 ? -17.983 10.830 8.796 1.00 68.94 188 LEU A CA 1
ATOM 1346 C C . LEU A 1 188 ? -18.348 12.164 9.462 1.00 68.94 188 LEU A C 1
ATOM 1348 O O . LEU A 1 188 ? -18.427 13.191 8.790 1.00 68.94 188 LEU A O 1
ATOM 1352 N N . PRO A 1 189 ? -18.505 12.197 10.800 1.00 65.12 189 PRO A N 1
ATOM 1353 C CA . PRO A 1 189 ? -18.810 13.433 11.511 1.00 65.12 189 PRO A CA 1
ATOM 1354 C C . PRO A 1 189 ? -17.684 14.454 11.321 1.00 65.12 189 PRO A C 1
ATOM 1356 O O . PRO A 1 189 ? -16.504 14.117 11.452 1.00 65.12 189 PRO A O 1
ATOM 1359 N N . VAL A 1 190 ? -18.045 15.712 11.044 1.00 62.22 190 VAL A N 1
ATOM 1360 C CA . VAL A 1 190 ? -17.120 16.800 10.658 1.00 62.22 190 VAL A CA 1
ATOM 1361 C C . VAL A 1 190 ? -15.989 17.013 11.672 1.00 62.22 190 VAL A C 1
ATOM 1363 O O . VAL A 1 190 ? -14.869 17.351 11.283 1.00 62.22 190 VAL A O 1
ATOM 1366 N N . ARG A 1 191 ? -16.252 16.772 12.962 1.00 64.06 191 ARG A N 1
ATOM 1367 C CA . ARG A 1 191 ? -15.261 16.866 14.040 1.00 64.06 191 ARG A CA 1
ATOM 1368 C C . ARG A 1 191 ? -15.004 15.487 14.653 1.00 64.06 191 ARG A C 1
ATOM 1370 O O . ARG A 1 191 ? -15.969 14.813 15.014 1.00 64.06 191 ARG A O 1
ATOM 1377 N N . PRO A 1 192 ? -13.739 15.053 14.772 1.00 64.81 192 PRO A N 1
ATOM 1378 C CA . PRO A 1 192 ? -13.420 13.854 15.530 1.00 64.81 192 PRO A CA 1
ATOM 1379 C C . PRO A 1 192 ? -13.680 14.093 17.032 1.00 64.81 192 PRO A C 1
ATOM 1381 O O . PRO A 1 192 ? -13.526 15.224 17.499 1.00 64.81 192 PRO A O 1
ATOM 1384 N N . PRO A 1 193 ? -14.070 13.061 17.798 1.00 65.81 193 PRO A N 1
ATOM 1385 C CA . PRO A 1 193 ? -14.157 13.165 19.252 1.00 65.81 193 PRO A CA 1
ATOM 1386 C C . PRO A 1 193 ? -12.772 13.442 19.855 1.00 65.81 193 PRO A C 1
ATOM 1388 O O . PRO A 1 193 ? -11.777 12.844 19.440 1.00 65.81 193 PRO A O 1
ATOM 1391 N N . GLU A 1 194 ? -12.698 14.347 20.833 1.00 66.69 194 GLU A N 1
ATOM 1392 C CA . GLU A 1 194 ? -11.428 14.698 21.472 1.00 66.69 194 GLU A CA 1
ATOM 1393 C C . GLU A 1 194 ? -10.978 13.612 22.466 1.00 66.69 194 GLU A C 1
ATOM 1395 O O . GLU A 1 194 ? -11.745 13.212 23.348 1.00 66.69 194 GLU A O 1
ATOM 1400 N N . PRO A 1 195 ? -9.726 13.128 22.372 1.00 68.25 195 PRO A N 1
ATOM 1401 C CA . PRO A 1 195 ? -9.191 12.185 23.342 1.00 68.25 195 PRO A CA 1
ATOM 1402 C C . PRO A 1 195 ? -8.889 12.878 24.676 1.00 68.25 195 PRO A C 1
ATOM 1404 O O . PRO A 1 195 ? -8.523 14.053 24.733 1.00 68.25 195 PRO A O 1
ATOM 1407 N N . ARG A 1 196 ? -8.943 12.119 25.777 1.00 76.38 196 ARG A N 1
ATOM 1408 C CA . ARG A 1 196 ? -8.535 12.612 27.105 1.00 76.38 196 ARG A CA 1
ATOM 1409 C C . ARG A 1 196 ? -7.059 13.044 27.091 1.00 76.38 196 ARG A C 1
ATOM 1411 O O . ARG A 1 196 ? -6.206 12.340 26.551 1.00 76.38 196 ARG A O 1
ATOM 1418 N N . THR A 1 197 ? -6.731 14.140 27.781 1.00 79.38 197 THR A N 1
ATOM 1419 C CA . THR A 1 197 ? -5.389 14.764 27.778 1.00 79.38 197 THR A CA 1
ATOM 1420 C C . THR A 1 197 ? -4.245 13.808 28.136 1.00 79.38 197 THR A C 1
ATOM 1422 O O . THR A 1 197 ? -3.173 13.881 27.540 1.00 79.38 197 THR A O 1
ATOM 1425 N N . ALA A 1 198 ? -4.453 12.892 29.089 1.00 80.31 198 ALA A N 1
ATOM 1426 C CA . ALA A 1 198 ? -3.437 11.913 29.484 1.00 80.31 198 ALA A CA 1
ATOM 1427 C C . ALA A 1 198 ? -3.109 10.916 28.357 1.00 80.31 198 ALA A C 1
ATOM 1429 O O . ALA A 1 198 ? -1.936 10.680 28.081 1.00 80.31 198 ALA A O 1
ATOM 1430 N N . TRP A 1 199 ? -4.135 10.409 27.666 1.00 79.94 199 TRP A N 1
ATOM 1431 C CA . TRP A 1 199 ? -3.978 9.502 26.527 1.00 79.94 199 TRP A CA 1
ATOM 1432 C C . TRP A 1 199 ? -3.266 10.185 25.366 1.00 79.94 199 TRP A C 1
ATOM 1434 O O . TRP A 1 199 ? -2.324 9.630 24.815 1.00 79.94 199 TRP A O 1
ATOM 1444 N N . ARG A 1 200 ? -3.637 11.434 25.066 1.00 82.62 200 ARG A N 1
ATOM 1445 C CA . ARG A 1 200 ? -2.961 12.228 24.035 1.00 82.62 200 ARG A CA 1
ATOM 1446 C C . ARG A 1 200 ? -1.463 12.379 24.318 1.00 82.62 200 ARG A C 1
ATOM 1448 O O . ARG A 1 200 ? -0.659 12.191 23.413 1.00 82.62 200 ARG A O 1
ATOM 1455 N N . ARG A 1 201 ? -1.081 12.691 25.564 1.00 85.75 201 ARG A N 1
ATOM 1456 C CA . ARG A 1 201 ? 0.336 12.800 25.954 1.00 85.75 201 ARG A CA 1
ATOM 1457 C C . ARG A 1 201 ? 1.069 11.469 25.810 1.00 85.75 201 ARG A C 1
ATOM 1459 O O . ARG A 1 201 ? 2.122 11.448 25.189 1.00 85.75 201 ARG A O 1
ATOM 1466 N N . ALA A 1 202 ? 0.492 10.378 26.315 1.00 86.56 202 ALA A N 1
ATOM 1467 C CA . ALA A 1 202 ? 1.085 9.048 26.196 1.00 86.56 202 ALA A CA 1
ATOM 1468 C C . ALA A 1 202 ? 1.306 8.646 24.726 1.00 86.56 202 ALA A C 1
ATOM 1470 O O . ALA A 1 202 ? 2.398 8.209 24.375 1.00 86.56 202 ALA A O 1
ATOM 1471 N N . SER A 1 203 ? 0.320 8.868 23.850 1.00 87.06 203 SER A N 1
ATOM 1472 C CA . SER A 1 203 ? 0.446 8.585 22.415 1.00 87.06 203 SER A CA 1
ATOM 1473 C C . SER A 1 203 ? 1.545 9.410 21.744 1.00 87.06 203 SER A C 1
ATOM 1475 O O . SER A 1 203 ? 2.305 8.860 20.954 1.00 87.06 203 SER A O 1
ATOM 1477 N N . ILE A 1 204 ? 1.671 10.701 22.078 1.00 89.31 204 ILE A N 1
ATOM 1478 C CA . ILE A 1 204 ? 2.750 11.557 21.556 1.00 89.31 204 ILE A CA 1
ATOM 1479 C C . ILE A 1 204 ? 4.116 11.045 22.022 1.00 89.31 204 ILE A C 1
ATOM 1481 O O . ILE A 1 204 ? 5.037 10.959 21.216 1.00 89.31 204 ILE A O 1
ATOM 1485 N N . THR A 1 205 ? 4.251 10.679 23.299 1.00 91.06 205 THR A N 1
ATOM 1486 C CA . THR A 1 205 ? 5.504 10.135 23.835 1.00 91.06 205 THR A CA 1
ATOM 1487 C C . THR A 1 205 ? 5.886 8.833 23.137 1.00 91.06 205 THR A C 1
ATOM 1489 O O . THR A 1 205 ? 7.012 8.715 22.668 1.00 91.06 205 THR A O 1
ATOM 1492 N N . VAL A 1 206 ? 4.955 7.883 23.011 1.00 92.12 206 VAL A N 1
ATOM 1493 C CA . VAL A 1 206 ? 5.207 6.599 22.337 1.00 92.12 206 VAL A CA 1
ATOM 1494 C C . VAL A 1 206 ? 5.578 6.812 20.868 1.00 92.12 206 VAL A C 1
ATOM 1496 O O . VAL A 1 206 ? 6.576 6.260 20.414 1.00 92.12 206 VAL A O 1
ATOM 1499 N N . ALA A 1 207 ? 4.841 7.662 20.147 1.00 90.75 207 ALA A N 1
ATOM 1500 C CA . ALA A 1 207 ? 5.149 7.990 18.757 1.00 90.75 207 ALA A CA 1
ATOM 1501 C C . ALA A 1 207 ? 6.520 8.672 18.608 1.00 90.75 207 ALA A C 1
ATOM 1503 O O . ALA A 1 207 ? 7.262 8.350 17.686 1.00 90.75 207 ALA A O 1
ATOM 1504 N N . GLY A 1 208 ? 6.884 9.573 19.527 1.00 92.19 208 GLY A N 1
ATOM 1505 C CA . GLY A 1 208 ? 8.194 10.224 19.546 1.00 92.19 208 GLY A CA 1
ATOM 1506 C C . GLY A 1 208 ? 9.338 9.238 19.786 1.00 92.19 208 GLY A C 1
ATOM 1507 O O . GLY A 1 208 ? 10.326 9.264 19.058 1.00 92.19 208 GLY A O 1
ATOM 1508 N N . VAL A 1 209 ? 9.180 8.322 20.748 1.00 93.94 209 VAL A N 1
ATOM 1509 C CA . VAL A 1 209 ? 10.140 7.233 21.005 1.00 93.94 209 VAL A CA 1
ATOM 1510 C C . VAL A 1 209 ? 10.306 6.361 19.761 1.00 93.94 209 VAL A C 1
ATOM 1512 O O . VAL A 1 209 ? 11.432 6.096 19.344 1.00 93.94 209 VAL A O 1
ATOM 1515 N N . GLY A 1 210 ? 9.198 5.978 19.120 1.00 94.00 210 GLY A N 1
ATOM 1516 C CA . GLY A 1 210 ? 9.228 5.210 17.879 1.00 94.00 210 GLY A CA 1
ATOM 1517 C C . GLY A 1 210 ? 9.917 5.962 16.738 1.00 94.00 210 GLY A C 1
ATOM 1518 O O . GLY A 1 210 ? 10.774 5.404 16.061 1.00 94.00 210 GLY A O 1
ATOM 1519 N N . ALA A 1 211 ? 9.614 7.247 16.551 1.00 91.88 211 ALA A N 1
ATOM 1520 C CA . ALA A 1 211 ? 10.231 8.064 15.508 1.00 91.88 211 ALA A CA 1
ATOM 1521 C C . ALA A 1 211 ? 11.750 8.199 15.699 1.00 91.88 211 ALA A C 1
ATOM 1523 O O . ALA A 1 211 ? 12.500 8.045 14.734 1.00 91.88 211 ALA A O 1
ATOM 1524 N N . VAL A 1 212 ? 12.213 8.424 16.934 1.00 92.06 212 VAL A N 1
ATOM 1525 C CA . VAL A 1 212 ? 13.648 8.457 17.261 1.00 92.06 212 VAL A CA 1
ATOM 1526 C C . VAL A 1 212 ? 14.294 7.103 16.975 1.00 92.06 212 VAL A C 1
ATOM 1528 O O . VAL A 1 212 ? 15.322 7.055 16.305 1.00 92.06 212 VAL A O 1
ATOM 1531 N N . GLY A 1 213 ? 13.666 6.006 17.409 1.00 93.56 213 GLY A N 1
ATOM 1532 C CA . GLY A 1 213 ? 14.152 4.652 17.149 1.00 93.56 213 GLY A CA 1
ATOM 1533 C C . GLY A 1 213 ? 14.281 4.334 15.664 1.00 93.56 213 GLY A C 1
ATOM 1534 O O . GLY A 1 213 ? 15.346 3.922 15.214 1.00 93.56 213 GLY A O 1
ATOM 1535 N N . MET A 1 214 ? 13.232 4.596 14.884 1.00 93.75 214 MET A N 1
ATOM 1536 C CA . MET A 1 214 ? 13.239 4.363 13.439 1.00 93.75 214 MET A CA 1
ATOM 1537 C C . MET A 1 214 ? 14.274 5.236 12.722 1.00 93.75 214 MET A C 1
ATOM 1539 O O . MET A 1 214 ? 14.959 4.762 11.818 1.00 93.75 214 MET A O 1
ATOM 1543 N N . THR A 1 215 ? 14.422 6.498 13.138 1.00 90.94 215 THR A N 1
ATOM 1544 C CA . THR A 1 215 ? 15.443 7.405 12.590 1.00 90.94 215 THR A CA 1
ATOM 1545 C C . THR A 1 215 ? 16.843 6.862 12.860 1.00 90.94 215 THR A C 1
ATOM 1547 O O . THR A 1 215 ? 17.660 6.801 11.947 1.00 90.94 215 THR A O 1
ATOM 1550 N N . ALA A 1 216 ? 17.103 6.409 14.087 1.00 91.06 216 ALA A N 1
ATOM 1551 C CA . ALA A 1 216 ? 18.387 5.840 14.470 1.00 91.06 216 ALA A CA 1
ATOM 1552 C C . ALA A 1 216 ? 18.696 4.550 13.688 1.00 91.06 216 ALA A C 1
ATOM 1554 O O . ALA A 1 216 ? 19.761 4.441 13.086 1.00 91.06 216 ALA A O 1
ATOM 1555 N N . ILE A 1 217 ? 17.736 3.622 13.581 1.00 91.75 217 ILE A N 1
ATOM 1556 C CA . ILE A 1 217 ? 17.886 2.414 12.748 1.00 91.75 217 ILE A CA 1
ATOM 1557 C C . ILE A 1 217 ? 18.173 2.786 11.290 1.00 91.75 217 ILE A C 1
ATOM 1559 O O . ILE A 1 217 ? 19.062 2.205 10.675 1.00 91.75 217 ILE A O 1
ATOM 1563 N N . SER A 1 218 ? 17.448 3.761 10.735 1.00 89.88 218 SER A N 1
ATOM 1564 C CA . SER A 1 218 ? 17.623 4.185 9.340 1.00 89.88 218 SER A CA 1
ATOM 1565 C C . SER A 1 218 ? 19.004 4.803 9.095 1.00 89.88 218 SER A C 1
ATOM 1567 O O . SER A 1 218 ? 19.610 4.544 8.058 1.00 89.88 218 SER A O 1
ATOM 1569 N N . LEU A 1 219 ? 19.526 5.577 10.053 1.00 87.75 219 LEU A N 1
ATOM 1570 C CA . LEU A 1 219 ? 20.884 6.126 10.002 1.00 87.75 219 LEU A CA 1
ATOM 1571 C C . LEU A 1 219 ? 21.939 5.017 10.055 1.00 87.75 219 LEU A C 1
ATOM 1573 O O . LEU A 1 219 ? 22.830 4.993 9.209 1.00 87.75 219 LEU A O 1
ATOM 1577 N N . ALA A 1 220 ? 21.806 4.072 10.988 1.00 88.75 220 ALA A N 1
ATOM 1578 C CA . ALA A 1 220 ? 22.732 2.949 11.114 1.00 88.75 220 ALA A CA 1
ATOM 1579 C C . ALA A 1 220 ? 22.734 2.049 9.866 1.00 88.75 220 ALA A C 1
ATOM 1581 O O . ALA A 1 220 ? 23.791 1.690 9.336 1.00 88.75 220 ALA A O 1
ATOM 1582 N N . ALA A 1 221 ? 21.547 1.750 9.332 1.00 88.88 221 ALA A N 1
ATOM 1583 C CA . ALA A 1 221 ? 21.403 1.011 8.084 1.00 88.88 221 ALA A CA 1
ATOM 1584 C C . ALA A 1 221 ? 22.046 1.764 6.907 1.00 88.88 221 ALA A C 1
ATOM 1586 O O . ALA A 1 221 ? 22.759 1.157 6.114 1.00 88.88 221 ALA A O 1
ATOM 1587 N N . GLY A 1 222 ? 21.857 3.085 6.825 1.00 86.12 222 GLY A N 1
ATOM 1588 C CA . GLY A 1 222 ? 22.455 3.925 5.784 1.00 86.12 222 GLY A CA 1
ATOM 1589 C C . GLY A 1 222 ? 23.980 4.045 5.866 1.00 86.12 222 GLY A C 1
ATOM 1590 O O . GLY A 1 222 ? 24.628 4.224 4.838 1.00 86.12 222 GLY A O 1
ATOM 1591 N N . SER A 1 223 ? 24.565 3.917 7.060 1.00 84.31 223 SER A N 1
ATOM 1592 C CA . SER A 1 223 ? 26.024 3.907 7.244 1.00 84.31 223 SER A CA 1
ATOM 1593 C C . SER A 1 223 ? 26.687 2.567 6.922 1.00 84.31 223 SER A C 1
ATOM 1595 O O . SER A 1 223 ? 27.911 2.502 6.835 1.00 84.31 223 SER A O 1
ATOM 1597 N N . THR A 1 224 ? 25.905 1.502 6.728 1.00 82.69 224 THR A N 1
ATOM 1598 C CA . THR A 1 224 ? 26.428 0.172 6.403 1.00 82.69 224 THR A CA 1
ATOM 1599 C C . THR A 1 224 ? 26.534 0.021 4.880 1.00 82.69 224 THR A C 1
ATOM 1601 O O . THR A 1 224 ? 25.502 0.031 4.205 1.00 82.69 224 THR A O 1
ATOM 1604 N N . PRO A 1 225 ? 27.737 -0.144 4.295 1.00 78.88 225 PRO A N 1
ATOM 1605 C CA . PRO A 1 225 ? 27.871 -0.354 2.857 1.00 78.88 225 PRO A CA 1
ATOM 1606 C C . PRO A 1 225 ? 27.188 -1.660 2.433 1.00 78.88 225 PRO A C 1
ATOM 1608 O O . PRO A 1 225 ? 27.614 -2.749 2.817 1.00 78.88 225 PRO A O 1
ATOM 1611 N N . ALA A 1 226 ? 26.132 -1.564 1.627 1.00 78.94 226 ALA A N 1
ATOM 1612 C CA . ALA A 1 226 ? 25.512 -2.730 1.011 1.00 78.94 226 ALA A CA 1
ATOM 1613 C C . ALA A 1 226 ? 26.308 -3.141 -0.244 1.00 78.94 226 ALA A C 1
ATOM 1615 O O . ALA A 1 226 ? 26.606 -2.274 -1.073 1.00 78.94 226 ALA A O 1
ATOM 1616 N N . PRO A 1 227 ? 26.640 -4.433 -0.429 1.00 83.56 227 PRO A N 1
ATOM 1617 C CA . PRO A 1 227 ? 27.259 -4.901 -1.663 1.00 83.56 227 PRO A CA 1
ATOM 1618 C C . PRO A 1 227 ? 26.383 -4.553 -2.881 1.00 83.56 227 PRO A C 1
ATOM 1620 O O . PRO A 1 227 ? 25.182 -4.834 -2.858 1.00 83.56 227 PRO A O 1
ATOM 1623 N N . PRO A 1 228 ? 26.947 -3.994 -3.967 1.00 86.44 228 PRO A N 1
ATOM 1624 C CA . PRO A 1 228 ? 26.171 -3.520 -5.117 1.00 86.44 228 PRO A CA 1
ATOM 1625 C C . PRO A 1 228 ? 25.646 -4.645 -6.028 1.00 86.44 228 PRO A C 1
ATOM 1627 O O . PRO A 1 228 ? 25.026 -4.354 -7.045 1.00 86.44 228 PRO A O 1
ATOM 1630 N N . VAL A 1 229 ? 25.838 -5.916 -5.657 1.00 92.88 229 VAL A N 1
ATOM 1631 C CA . VAL A 1 229 ? 25.606 -7.112 -6.489 1.00 92.88 229 VAL A CA 1
ATOM 1632 C C . VAL A 1 229 ? 24.256 -7.095 -7.212 1.00 92.88 229 VAL A C 1
ATOM 1634 O O . VAL A 1 229 ? 24.203 -7.311 -8.417 1.00 92.88 229 VAL A O 1
ATOM 1637 N N . LEU A 1 230 ? 23.157 -6.811 -6.502 1.00 90.50 230 LEU A N 1
ATOM 1638 C CA . LEU A 1 230 ? 21.821 -6.796 -7.114 1.00 90.50 230 LEU A CA 1
ATOM 1639 C C . LEU A 1 230 ? 21.620 -5.607 -8.056 1.00 90.50 230 LEU A C 1
ATOM 1641 O O . LEU A 1 230 ? 20.980 -5.749 -9.094 1.00 90.50 230 LEU A O 1
ATOM 1645 N N . ARG A 1 231 ? 22.167 -4.439 -7.706 1.00 89.81 231 ARG A N 1
ATOM 1646 C CA . ARG A 1 231 ? 22.088 -3.246 -8.552 1.00 89.81 231 ARG A CA 1
ATOM 1647 C C . ARG A 1 231 ? 22.832 -3.482 -9.864 1.00 89.81 231 ARG A C 1
ATOM 1649 O O . ARG A 1 231 ? 22.261 -3.258 -10.924 1.00 89.81 231 ARG A O 1
ATOM 1656 N N . GLU A 1 232 ? 24.068 -3.966 -9.779 1.00 93.50 232 GLU A N 1
ATOM 1657 C CA . GLU A 1 232 ? 24.903 -4.271 -10.945 1.00 93.50 232 GLU A CA 1
ATOM 1658 C C . GLU A 1 232 ? 24.271 -5.360 -11.817 1.00 93.50 232 GLU A C 1
ATOM 1660 O O . GLU A 1 232 ? 24.250 -5.227 -13.039 1.00 93.50 232 GLU A O 1
ATOM 1665 N N . PHE A 1 233 ? 23.688 -6.394 -11.201 1.00 94.44 233 PHE A N 1
ATOM 1666 C CA . PHE A 1 233 ? 22.959 -7.436 -11.919 1.00 94.44 233 PHE A CA 1
ATOM 1667 C C . PHE A 1 233 ? 21.785 -6.867 -12.727 1.00 94.44 233 PHE A C 1
ATOM 1669 O O . PHE A 1 233 ? 21.727 -7.072 -13.937 1.00 94.44 233 PHE A O 1
ATOM 1676 N N . PHE A 1 234 ? 20.867 -6.124 -12.097 1.00 94.50 234 PHE A N 1
ATOM 1677 C CA . PHE A 1 234 ? 19.686 -5.613 -12.801 1.00 94.50 234 PHE A CA 1
ATOM 1678 C C . PHE A 1 234 ? 20.034 -4.558 -13.857 1.00 94.50 234 PHE A C 1
ATOM 1680 O O . PHE A 1 234 ? 19.419 -4.545 -14.922 1.00 94.50 234 PHE A O 1
ATOM 1687 N N . GLU A 1 235 ? 21.030 -3.704 -13.604 1.00 92.62 235 GLU A N 1
ATOM 1688 C CA . GLU A 1 235 ? 21.522 -2.748 -14.604 1.00 92.62 235 GLU A CA 1
ATOM 1689 C C . GLU A 1 235 ? 22.119 -3.468 -15.829 1.00 92.62 235 GLU A C 1
ATOM 1691 O O . GLU A 1 235 ? 21.876 -3.049 -16.963 1.00 92.62 235 GLU A O 1
ATOM 1696 N N . ALA A 1 236 ? 22.845 -4.574 -15.625 1.00 94.62 236 ALA A N 1
ATOM 1697 C CA . ALA A 1 236 ? 23.439 -5.357 -16.707 1.00 94.62 236 ALA A CA 1
ATOM 1698 C C . ALA A 1 236 ? 22.424 -6.240 -17.459 1.00 94.62 236 ALA A C 1
ATOM 1700 O O . ALA A 1 236 ? 22.552 -6.407 -18.672 1.00 94.62 236 ALA A O 1
ATOM 1701 N N . ALA A 1 237 ? 21.417 -6.785 -16.768 1.00 94.50 237 ALA A N 1
ATOM 1702 C CA . ALA A 1 237 ? 20.460 -7.746 -17.322 1.00 94.50 237 ALA A CA 1
ATOM 1703 C C . ALA A 1 237 ? 19.235 -7.098 -18.003 1.00 94.50 237 ALA A C 1
ATOM 1705 O O . ALA A 1 237 ? 18.644 -7.704 -18.900 1.00 94.50 237 ALA A O 1
ATOM 1706 N N . ALA A 1 238 ? 18.854 -5.862 -17.645 1.00 93.12 238 ALA A N 1
ATOM 1707 C CA . ALA A 1 238 ? 17.602 -5.240 -18.105 1.00 93.12 238 ALA A CA 1
ATOM 1708 C C . ALA A 1 238 ? 17.439 -5.183 -19.639 1.00 93.12 238 ALA A C 1
ATOM 1710 O O . ALA A 1 238 ? 16.390 -5.547 -20.173 1.00 93.12 238 ALA A O 1
ATOM 1711 N N . VAL A 1 239 ? 18.476 -4.768 -20.377 1.00 92.94 239 VAL A N 1
ATOM 1712 C CA . VAL A 1 239 ? 18.412 -4.694 -21.849 1.00 92.94 239 VAL A CA 1
ATOM 1713 C C . VAL A 1 239 ? 18.666 -6.057 -22.513 1.00 92.94 239 VAL A C 1
ATOM 1715 O O . VAL A 1 239 ? 17.908 -6.412 -23.418 1.00 92.94 239 VAL A O 1
ATOM 1718 N N . PRO A 1 240 ? 19.697 -6.840 -22.135 1.00 93.06 240 PRO A N 1
ATOM 1719 C CA . PRO A 1 240 ? 19.980 -8.110 -22.803 1.00 93.06 240 PRO A CA 1
ATOM 1720 C C . PRO A 1 240 ? 18.907 -9.178 -22.576 1.00 93.06 240 PRO A C 1
ATOM 1722 O O . PRO A 1 240 ? 18.557 -9.872 -23.533 1.00 93.06 240 PRO A O 1
ATOM 1725 N N . GLU A 1 241 ? 18.368 -9.288 -21.361 1.00 91.00 241 GLU A N 1
ATOM 1726 C CA . GLU A 1 241 ? 17.425 -10.346 -20.976 1.00 91.00 241 GLU A CA 1
ATOM 1727 C C . GLU A 1 241 ? 15.979 -9.859 -21.097 1.00 91.00 241 GLU A C 1
ATOM 1729 O O . GLU A 1 241 ? 15.218 -10.394 -21.902 1.00 91.00 241 GLU A O 1
ATOM 1734 N N . ALA A 1 242 ? 15.637 -8.767 -20.407 1.00 91.50 242 ALA A N 1
ATOM 1735 C CA . ALA A 1 242 ? 14.274 -8.235 -20.372 1.00 91.50 242 ALA A CA 1
ATOM 1736 C C . ALA A 1 242 ? 13.945 -7.281 -21.535 1.00 91.50 242 ALA A C 1
ATOM 1738 O O . ALA A 1 242 ? 12.843 -6.754 -21.607 1.00 91.50 242 ALA A O 1
ATOM 1739 N N . LYS A 1 243 ? 14.889 -7.018 -22.453 1.00 93.12 243 LYS A N 1
ATOM 1740 C CA . LYS A 1 243 ? 14.721 -6.145 -23.636 1.00 93.12 243 LYS A CA 1
ATOM 1741 C C . LYS A 1 243 ? 14.274 -4.709 -23.335 1.00 93.12 243 LYS A C 1
ATOM 1743 O O . LYS A 1 243 ? 13.917 -3.996 -24.276 1.00 93.12 243 LYS A O 1
ATOM 1748 N N . GLY A 1 244 ? 14.355 -4.247 -22.087 1.00 91.38 244 GLY A N 1
ATOM 1749 C CA . GLY A 1 244 ? 13.835 -2.951 -21.646 1.00 91.38 244 GLY A CA 1
ATOM 1750 C C . GLY A 1 244 ? 14.912 -2.024 -21.103 1.00 91.38 244 GLY A C 1
ATOM 1751 O O . GLY A 1 244 ? 15.867 -2.455 -20.463 1.00 91.38 244 GLY A O 1
ATOM 1752 N N . ARG A 1 245 ? 14.768 -0.721 -21.367 1.00 93.56 245 ARG A N 1
ATOM 1753 C CA . ARG A 1 245 ? 15.673 0.309 -20.819 1.00 93.56 245 ARG A CA 1
ATOM 1754 C C . ARG A 1 245 ? 15.225 0.835 -19.457 1.00 93.56 245 ARG A C 1
ATOM 1756 O O . ARG A 1 245 ? 16.047 1.377 -18.722 1.00 93.56 245 ARG A O 1
ATOM 1763 N N . ASN A 1 246 ? 13.942 0.699 -19.120 1.00 94.81 246 ASN A N 1
ATOM 1764 C CA . ASN A 1 246 ? 13.444 1.068 -17.801 1.00 94.81 246 ASN A CA 1
ATOM 1765 C C . ASN A 1 246 ? 13.696 -0.079 -16.814 1.00 94.81 246 ASN A C 1
ATOM 1767 O O . ASN A 1 246 ? 12.873 -0.985 -16.701 1.00 94.81 246 ASN A O 1
ATOM 1771 N N . VAL A 1 247 ? 14.815 -0.004 -16.085 1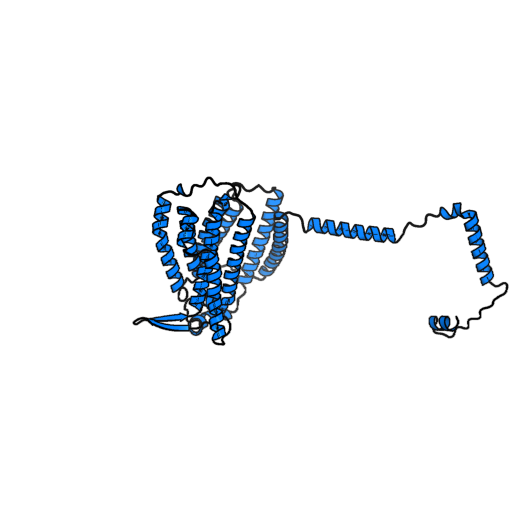.00 94.88 247 VAL A N 1
ATOM 1772 C CA . VAL A 1 247 ? 15.224 -1.027 -15.107 1.00 94.88 247 VAL A CA 1
ATOM 1773 C C . VAL A 1 247 ? 14.118 -1.303 -14.080 1.00 94.88 247 VAL A C 1
ATOM 1775 O O . VAL A 1 247 ? 13.849 -2.460 -13.766 1.00 94.88 247 VAL A O 1
ATOM 1778 N N . VAL A 1 248 ? 13.425 -0.262 -13.599 1.00 94.88 248 VAL A N 1
ATOM 1779 C CA . VAL A 1 248 ? 12.344 -0.413 -12.612 1.00 94.88 248 VAL A CA 1
ATOM 1780 C C . VAL A 1 248 ? 11.196 -1.223 -13.201 1.00 94.88 248 VAL A C 1
ATOM 1782 O O . VAL A 1 248 ? 10.812 -2.233 -12.617 1.00 94.88 248 VAL A O 1
ATOM 1785 N N . ASN A 1 249 ? 10.688 -0.838 -14.376 1.00 95.25 249 ASN A N 1
ATOM 1786 C CA . ASN A 1 249 ? 9.586 -1.574 -14.996 1.00 95.25 249 ASN A CA 1
ATOM 1787 C C . ASN A 1 249 ? 10.003 -3.011 -15.332 1.00 95.25 249 ASN A C 1
ATOM 1789 O O . ASN A 1 249 ? 9.264 -3.933 -15.019 1.00 95.25 249 ASN A O 1
ATOM 1793 N N . THR A 1 250 ? 11.207 -3.235 -15.872 1.00 94.75 250 THR A N 1
ATOM 1794 C CA . THR A 1 250 ? 11.693 -4.600 -16.150 1.00 94.75 250 THR A CA 1
ATOM 1795 C C . THR A 1 250 ? 11.790 -5.464 -14.893 1.00 94.75 250 THR A C 1
ATOM 1797 O O . THR A 1 250 ? 11.498 -6.652 -14.951 1.00 94.75 250 THR A O 1
ATOM 1800 N N . ILE A 1 251 ? 12.132 -4.889 -13.734 1.00 95.44 251 ILE A N 1
ATOM 1801 C CA . ILE A 1 251 ? 12.081 -5.630 -12.468 1.00 95.44 251 ILE A CA 1
ATOM 1802 C C . ILE A 1 251 ? 10.636 -5.999 -12.128 1.00 95.44 251 ILE A C 1
ATOM 1804 O O . ILE A 1 251 ? 10.379 -7.147 -11.786 1.00 95.44 251 ILE A O 1
ATOM 1808 N N . LEU A 1 252 ? 9.699 -5.057 -12.236 1.00 94.94 252 LEU A N 1
ATOM 1809 C CA . LEU A 1 252 ? 8.305 -5.269 -11.836 1.00 94.94 252 LEU A CA 1
ATOM 1810 C C . LEU A 1 252 ? 7.554 -6.257 -12.735 1.00 94.94 252 LEU A C 1
ATOM 1812 O O . LEU A 1 252 ? 6.734 -7.017 -12.236 1.00 94.94 252 LEU A O 1
ATOM 1816 N N . VAL A 1 253 ? 7.811 -6.260 -14.044 1.00 94.69 253 VAL A N 1
ATOM 1817 C CA . VAL A 1 253 ? 6.998 -7.035 -15.003 1.00 94.69 253 VAL A CA 1
ATOM 1818 C C . VAL A 1 253 ? 7.692 -8.257 -15.590 1.00 94.69 253 VAL A C 1
ATOM 1820 O O . VAL A 1 253 ? 7.045 -9.027 -16.296 1.00 94.69 253 VAL A O 1
ATOM 1823 N N . ASP A 1 254 ? 8.983 -8.436 -15.305 1.00 94.06 254 ASP A N 1
ATOM 1824 C CA . ASP A 1 254 ? 9.784 -9.572 -15.771 1.00 94.06 254 ASP A CA 1
ATOM 1825 C C . ASP A 1 254 ? 10.449 -10.268 -14.570 1.00 94.06 254 ASP A C 1
ATOM 1827 O O . ASP A 1 254 ? 9.889 -11.210 -14.008 1.00 94.06 254 ASP A O 1
ATOM 1831 N N . PHE A 1 255 ? 11.563 -9.729 -14.056 1.00 94.88 255 PHE A N 1
ATOM 1832 C CA . PHE A 1 255 ? 12.379 -10.406 -13.034 1.00 94.88 255 PHE A CA 1
ATOM 1833 C C . PHE A 1 255 ? 11.636 -10.728 -11.728 1.00 94.88 255 PHE A C 1
ATOM 1835 O O . PHE A 1 255 ? 11.918 -11.735 -11.078 1.00 94.88 255 PHE A O 1
ATOM 1842 N N . ARG A 1 256 ? 10.720 -9.853 -11.304 1.00 96.00 256 ARG A N 1
ATOM 1843 C CA . ARG A 1 256 ? 9.921 -9.974 -10.075 1.00 96.00 256 ARG A CA 1
ATOM 1844 C C . ARG A 1 256 ? 8.424 -9.829 -10.357 1.00 96.00 256 ARG A C 1
ATOM 1846 O O . ARG A 1 256 ? 7.674 -9.359 -9.503 1.00 96.00 256 ARG A O 1
ATOM 1853 N N . ALA A 1 257 ? 7.974 -10.312 -11.518 1.00 95.94 257 ALA A N 1
ATOM 1854 C CA . ALA A 1 257 ? 6.567 -10.285 -11.930 1.00 95.94 257 ALA A CA 1
ATOM 1855 C C . ALA A 1 257 ? 5.601 -10.894 -10.898 1.00 95.94 257 ALA A C 1
ATOM 1857 O O . ALA A 1 257 ? 4.461 -10.445 -10.762 1.00 95.94 257 ALA A O 1
ATOM 1858 N N . LEU A 1 258 ? 6.052 -11.889 -10.124 1.00 96.31 258 LEU A N 1
ATOM 1859 C CA . LEU A 1 258 ? 5.238 -12.506 -9.076 1.00 96.31 258 LEU A CA 1
ATOM 1860 C C . LEU A 1 258 ? 4.877 -11.525 -7.948 1.00 96.31 258 LEU A C 1
ATOM 1862 O O . LEU A 1 258 ? 3.764 -11.593 -7.426 1.00 96.31 258 LEU A O 1
ATOM 1866 N N . ASP A 1 259 ? 5.774 -10.598 -7.603 1.00 97.25 259 ASP A N 1
ATOM 1867 C CA . ASP A 1 259 ? 5.509 -9.596 -6.568 1.00 97.25 259 ASP A CA 1
ATOM 1868 C C . ASP A 1 259 ? 4.431 -8.622 -7.046 1.00 97.25 259 ASP A C 1
ATOM 1870 O O . ASP A 1 259 ? 3.445 -8.401 -6.343 1.00 97.25 259 ASP A O 1
ATOM 1874 N N . THR A 1 260 ? 4.531 -8.143 -8.289 1.00 96.56 260 THR A N 1
ATOM 1875 C CA . THR A 1 260 ? 3.502 -7.288 -8.894 1.00 96.56 260 THR A CA 1
ATOM 1876 C C . THR A 1 260 ? 2.174 -8.027 -9.079 1.00 96.56 260 THR A C 1
ATOM 1878 O O . THR A 1 260 ? 1.114 -7.444 -8.847 1.00 96.56 260 THR A O 1
ATOM 1881 N N . MET A 1 261 ? 2.189 -9.325 -9.407 1.00 97.69 261 MET A N 1
ATOM 1882 C CA . MET A 1 261 ? 0.976 -10.153 -9.439 1.00 97.69 261 MET A CA 1
ATOM 1883 C C . MET A 1 261 ? 0.326 -10.239 -8.047 1.00 97.69 261 MET A C 1
ATOM 1885 O O . MET A 1 261 ? -0.899 -10.136 -7.911 1.00 97.69 261 MET A O 1
ATOM 1889 N N . GLY A 1 262 ? 1.141 -10.398 -7.002 1.00 97.50 262 GLY A N 1
ATOM 1890 C CA . GLY A 1 262 ? 0.703 -10.368 -5.610 1.00 97.50 262 GLY A CA 1
ATOM 1891 C C . GLY A 1 262 ? 0.081 -9.024 -5.229 1.00 97.50 262 GLY A C 1
ATOM 1892 O O . GLY A 1 262 ? -1.029 -8.993 -4.699 1.00 97.50 262 GLY A O 1
ATOM 1893 N N . GLU A 1 263 ? 0.738 -7.915 -5.567 1.00 96.69 263 GLU A N 1
ATOM 1894 C CA . GLU A 1 263 ? 0.254 -6.556 -5.307 1.00 96.69 263 GLU A CA 1
ATOM 1895 C C . GLU A 1 263 ? -1.114 -6.294 -5.950 1.00 96.69 263 GLU A C 1
ATOM 1897 O O . GLU A 1 263 ? -2.052 -5.893 -5.255 1.00 96.69 263 GLU A O 1
ATOM 1902 N N . ILE A 1 264 ? -1.283 -6.574 -7.250 1.00 97.69 264 ILE A N 1
ATOM 1903 C CA . ILE A 1 264 ? -2.577 -6.362 -7.923 1.00 97.69 264 ILE A CA 1
ATOM 1904 C C . ILE A 1 264 ? -3.667 -7.293 -7.382 1.00 97.69 264 ILE A C 1
ATOM 1906 O O . ILE A 1 264 ?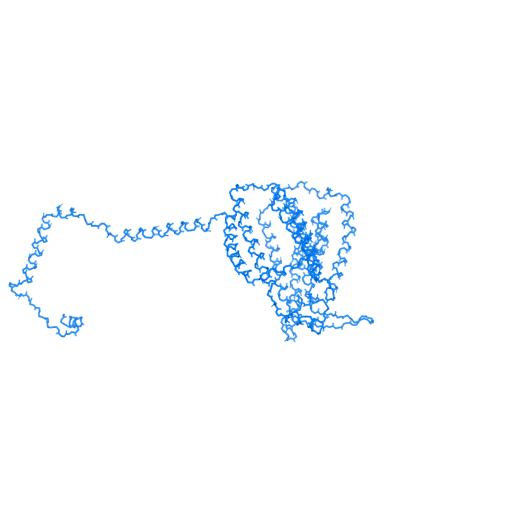 -4.835 -6.904 -7.321 1.00 97.69 264 ILE A O 1
ATOM 1910 N N . THR A 1 265 ? -3.299 -8.492 -6.924 1.00 98.06 265 THR A N 1
ATOM 1911 C CA . THR A 1 265 ? -4.230 -9.416 -6.264 1.00 98.06 265 THR A CA 1
ATOM 1912 C C . THR A 1 265 ? -4.678 -8.859 -4.914 1.00 98.06 265 THR A C 1
ATOM 1914 O O . THR A 1 265 ? -5.875 -8.849 -4.628 1.00 98.06 265 THR A O 1
ATOM 1917 N N . VAL A 1 266 ? -3.758 -8.325 -4.105 1.00 97.88 266 VAL A N 1
ATOM 1918 C CA . VAL A 1 266 ? -4.086 -7.659 -2.834 1.00 97.88 266 VAL A CA 1
ATOM 1919 C C . VAL A 1 266 ? -4.990 -6.448 -3.075 1.00 97.88 266 VAL A C 1
ATOM 1921 O O . VAL A 1 266 ? -5.994 -6.301 -2.377 1.00 97.88 266 VAL A O 1
ATOM 1924 N N . LEU A 1 267 ? -4.708 -5.625 -4.092 1.00 96.00 267 LEU A N 1
ATOM 1925 C CA . LEU A 1 267 ? -5.570 -4.497 -4.470 1.00 96.00 267 LEU A CA 1
ATOM 1926 C C . LEU A 1 267 ? -6.975 -4.957 -4.880 1.00 96.00 267 LEU A C 1
ATOM 1928 O O . LEU A 1 267 ? -7.969 -4.370 -4.446 1.00 96.00 267 LEU A O 1
ATOM 1932 N N . ALA A 1 268 ? -7.073 -6.023 -5.677 1.00 97.31 268 ALA A N 1
ATOM 1933 C CA . ALA A 1 268 ? -8.345 -6.607 -6.084 1.00 97.31 268 ALA A CA 1
ATOM 1934 C C . ALA A 1 268 ? -9.150 -7.123 -4.881 1.00 97.31 268 ALA A C 1
ATOM 1936 O O . ALA A 1 268 ? -10.328 -6.789 -4.740 1.00 97.31 268 ALA A O 1
ATOM 1937 N N . VAL A 1 269 ? -8.517 -7.890 -3.986 1.00 97.12 269 VAL A N 1
ATOM 1938 C CA . VAL A 1 269 ? -9.159 -8.415 -2.771 1.00 97.12 269 VAL A CA 1
ATOM 1939 C C . VAL A 1 269 ? -9.602 -7.279 -1.852 1.00 97.12 269 VAL A C 1
ATOM 1941 O O . VAL A 1 269 ? -10.736 -7.298 -1.372 1.00 97.12 269 VAL A O 1
ATOM 1944 N N . ALA A 1 270 ? -8.764 -6.258 -1.651 1.00 94.38 270 ALA A N 1
ATOM 1945 C CA . ALA A 1 270 ? -9.114 -5.087 -0.853 1.00 94.38 270 ALA A CA 1
ATOM 1946 C C . ALA A 1 270 ? -10.337 -4.357 -1.432 1.00 94.38 270 ALA A C 1
ATOM 1948 O O . ALA A 1 270 ? -11.278 -4.051 -0.699 1.00 94.38 270 ALA A O 1
ATOM 1949 N N . ALA A 1 271 ? -10.371 -4.134 -2.749 1.00 91.81 271 ALA A N 1
ATOM 1950 C CA . ALA A 1 271 ? -11.496 -3.486 -3.415 1.00 91.81 271 ALA A CA 1
ATOM 1951 C C . ALA A 1 271 ? -12.793 -4.295 -3.282 1.00 91.81 271 ALA A C 1
ATOM 1953 O O . ALA A 1 271 ? -13.826 -3.744 -2.904 1.00 91.81 271 ALA A O 1
ATOM 1954 N N . LEU A 1 272 ? -12.746 -5.606 -3.541 1.00 91.81 272 LEU A N 1
ATOM 1955 C CA . LEU A 1 272 ? -13.903 -6.492 -3.393 1.00 91.81 272 LEU A CA 1
ATOM 1956 C C . LEU A 1 272 ? -14.389 -6.558 -1.940 1.00 91.81 272 LEU A C 1
ATOM 1958 O O . LEU A 1 272 ? -15.597 -6.521 -1.703 1.00 91.81 272 LEU A O 1
ATOM 1962 N N . GLY A 1 273 ? -13.467 -6.589 -0.974 1.00 91.88 273 GLY A N 1
ATOM 1963 C CA . GLY A 1 273 ? -13.775 -6.527 0.453 1.00 91.88 273 GLY A CA 1
ATOM 1964 C C . GLY A 1 273 ? -14.492 -5.233 0.833 1.00 91.88 273 GLY A C 1
ATOM 1965 O O . GLY A 1 273 ? -15.539 -5.279 1.474 1.00 91.88 273 GLY A O 1
ATOM 1966 N N . ILE A 1 274 ? -13.998 -4.080 0.367 1.00 87.88 274 ILE A N 1
ATOM 1967 C CA . ILE A 1 274 ? -14.656 -2.783 0.586 1.00 87.88 274 ILE A CA 1
ATOM 1968 C C . ILE A 1 274 ? -16.057 -2.773 -0.037 1.00 87.88 274 ILE A C 1
ATOM 1970 O O . ILE A 1 274 ? -17.013 -2.377 0.625 1.00 87.88 274 ILE A O 1
ATOM 1974 N N . LEU A 1 275 ? -16.216 -3.247 -1.277 1.00 86.56 275 LEU A N 1
ATOM 1975 C CA . LEU A 1 275 ? -17.528 -3.326 -1.929 1.00 86.56 275 LEU A CA 1
ATOM 1976 C C . LEU A 1 275 ? -18.506 -4.234 -1.167 1.00 86.56 275 LEU A C 1
ATOM 1978 O O . LEU A 1 275 ? -19.684 -3.894 -1.038 1.00 86.56 275 LEU A O 1
ATOM 1982 N N . ALA A 1 276 ? -18.034 -5.373 -0.654 1.00 89.38 276 ALA A N 1
ATOM 1983 C CA . ALA A 1 276 ? -18.837 -6.285 0.153 1.00 89.38 276 ALA A CA 1
ATOM 1984 C C . ALA A 1 276 ? -19.265 -5.632 1.477 1.00 89.38 276 ALA A C 1
ATOM 1986 O O . ALA A 1 276 ? -20.448 -5.664 1.815 1.00 89.38 276 ALA A O 1
ATOM 1987 N N . LEU A 1 277 ? -18.336 -4.969 2.174 1.00 88.44 277 LEU A N 1
ATOM 1988 C CA . LEU A 1 277 ? -18.613 -4.249 3.418 1.00 88.44 277 LEU A CA 1
ATOM 1989 C C . LEU A 1 277 ? -19.599 -3.099 3.208 1.00 88.44 277 LEU A C 1
ATOM 1991 O O . LEU A 1 277 ? -20.553 -2.982 3.969 1.00 88.44 277 LEU A O 1
ATOM 1995 N N . LEU A 1 278 ? -19.431 -2.292 2.157 1.00 81.81 278 LEU A N 1
ATOM 1996 C CA . LEU A 1 278 ? -20.365 -1.210 1.827 1.00 81.81 278 LEU A CA 1
ATOM 1997 C C . LEU A 1 278 ? -21.766 -1.744 1.508 1.00 81.81 278 LEU A C 1
ATOM 1999 O O . LEU A 1 278 ? -22.763 -1.135 1.887 1.00 81.81 278 LEU A O 1
ATOM 2003 N N . LYS A 1 279 ? -21.861 -2.904 0.847 1.00 82.69 279 LYS A N 1
ATOM 2004 C CA . LYS A 1 279 ? -23.145 -3.565 0.587 1.00 82.69 279 LYS A CA 1
ATOM 2005 C C . LYS A 1 279 ? -23.795 -4.094 1.873 1.00 82.69 279 LYS A C 1
ATOM 2007 O O . LYS A 1 279 ? -25.017 -4.052 1.978 1.00 82.69 279 LYS A O 1
ATOM 2012 N N . MET A 1 280 ? -23.000 -4.588 2.825 1.00 85.00 280 MET A N 1
ATOM 2013 C CA . MET A 1 280 ? -23.474 -5.122 4.110 1.00 85.00 280 MET A CA 1
ATOM 2014 C C . MET A 1 280 ? -23.845 -4.038 5.124 1.00 85.00 280 MET A C 1
ATOM 2016 O O . MET A 1 280 ? -24.804 -4.220 5.868 1.00 85.00 280 MET A O 1
ATOM 2020 N N . ALA A 1 281 ? -23.102 -2.930 5.163 1.00 76.94 281 ALA A N 1
ATOM 2021 C CA . ALA A 1 281 ? -23.279 -1.856 6.141 1.00 76.94 281 ALA A CA 1
ATOM 2022 C C . ALA A 1 281 ? -24.655 -1.170 6.055 1.00 76.94 281 ALA A C 1
ATOM 2024 O O . ALA A 1 281 ? -25.064 -0.503 7.002 1.00 76.94 281 ALA A O 1
ATOM 2025 N N . GLY A 1 282 ? -25.390 -1.364 4.956 1.00 67.06 282 GLY A N 1
ATOM 2026 C CA . GLY A 1 282 ? -26.678 -0.716 4.743 1.00 67.06 282 GLY A CA 1
ATOM 2027 C C . GLY A 1 282 ? -26.528 0.780 4.454 1.00 67.06 282 GLY A C 1
ATOM 2028 O O . GLY A 1 282 ? -25.443 1.351 4.525 1.00 67.06 282 GLY A O 1
ATOM 2029 N N . ARG A 1 283 ? -27.633 1.402 4.038 1.00 57.44 283 ARG A N 1
ATOM 2030 C CA . ARG A 1 283 ? -27.661 2.746 3.447 1.00 57.44 283 ARG A CA 1
ATOM 2031 C C . ARG A 1 283 ? -27.172 3.829 4.421 1.00 57.44 283 ARG A C 1
ATOM 2033 O O . ARG A 1 283 ? -27.802 4.025 5.460 1.00 57.44 283 ARG A O 1
ATOM 2040 N N . PRO A 1 284 ? -26.124 4.591 4.087 1.00 53.31 284 PRO A N 1
ATOM 2041 C CA . PRO A 1 284 ? -25.912 5.895 4.693 1.00 53.31 284 PRO A CA 1
ATOM 2042 C C . PRO A 1 284 ? -26.974 6.887 4.190 1.00 53.31 284 PRO A C 1
ATOM 2044 O O . PRO A 1 284 ? -27.398 6.826 3.039 1.00 53.31 284 PRO A O 1
ATOM 2047 N N . VAL A 1 285 ? -27.411 7.761 5.099 1.00 52.75 285 VAL A N 1
ATOM 2048 C CA . VAL A 1 285 ? -28.441 8.802 4.938 1.00 52.75 285 VAL A CA 1
ATOM 2049 C C . VAL A 1 285 ? -28.243 9.624 3.655 1.00 52.75 285 VAL A C 1
ATOM 2051 O O . VAL A 1 285 ? -27.104 9.949 3.318 1.00 52.75 285 VAL A O 1
ATOM 2054 N N . GLU A 1 286 ? -29.354 9.965 2.983 1.00 48.50 286 GLU A N 1
ATOM 2055 C CA . GLU A 1 286 ? -29.444 10.929 1.869 1.00 48.50 286 GLU A CA 1
ATOM 2056 C C . GLU A 1 286 ? -28.486 12.105 2.087 1.00 48.50 286 GLU A C 1
ATOM 2058 O O . GLU A 1 286 ? -28.588 12.842 3.073 1.00 48.50 286 GLU A O 1
ATOM 2063 N N . SER A 1 287 ? -27.522 12.259 1.181 1.00 49.78 287 SER A N 1
ATOM 2064 C CA . SER A 1 287 ? -26.631 13.407 1.189 1.00 49.78 287 SER A CA 1
ATOM 2065 C C . SER A 1 287 ? -27.306 14.531 0.408 1.00 49.78 287 SER A C 1
ATOM 2067 O O . SER A 1 287 ? -27.871 14.318 -0.655 1.00 49.78 287 SER A O 1
ATOM 2069 N N . SER A 1 288 ? -27.247 15.756 0.921 1.00 48.28 288 SER A N 1
ATOM 2070 C CA . SER A 1 288 ? -27.735 16.944 0.212 1.00 48.28 288 SER A CA 1
ATOM 2071 C C . SER A 1 288 ? -26.757 17.427 -0.874 1.00 48.28 288 SER A C 1
ATOM 2073 O O . SER A 1 288 ? -26.768 18.610 -1.223 1.00 48.28 288 SER A O 1
ATOM 2075 N N . TRP A 1 289 ? -25.822 16.579 -1.324 1.00 53.59 289 TRP A N 1
ATOM 2076 C CA . TRP A 1 289 ? -24.806 16.943 -2.309 1.00 53.59 289 TRP A CA 1
ATOM 2077 C C . TRP A 1 289 ? -25.315 16.656 -3.716 1.00 53.59 289 TRP A C 1
ATOM 2079 O O . TRP A 1 289 ? -25.038 15.631 -4.330 1.00 53.59 289 TRP A O 1
ATOM 2089 N N . ASP A 1 290 ? -26.045 17.626 -4.242 1.00 55.41 290 ASP A N 1
ATOM 2090 C CA . ASP A 1 290 ? -26.439 17.664 -5.637 1.00 55.41 290 ASP A CA 1
ATOM 2091 C C . ASP A 1 290 ? -25.185 17.758 -6.523 1.00 55.41 290 ASP A C 1
ATOM 2093 O O . ASP A 1 290 ? -24.583 18.825 -6.650 1.00 55.41 290 ASP A O 1
ATOM 2097 N N . ALA A 1 291 ? -24.776 16.671 -7.189 1.00 53.97 291 ALA A N 1
ATOM 2098 C CA . ALA A 1 291 ? -23.700 16.706 -8.197 1.00 53.97 291 ALA A CA 1
ATOM 2099 C C . ALA A 1 291 ? -24.043 17.645 -9.384 1.00 53.97 291 ALA A C 1
ATOM 2101 O O . ALA A 1 291 ? -23.178 18.091 -10.149 1.00 53.97 291 ALA A O 1
ATOM 2102 N N . THR A 1 292 ? -25.321 18.027 -9.503 1.00 51.94 292 THR A N 1
ATOM 2103 C CA . THR A 1 292 ? -25.844 19.116 -10.345 1.00 51.94 292 THR A CA 1
ATOM 2104 C C . THR A 1 292 ? -25.351 20.509 -9.930 1.00 51.94 292 THR A C 1
ATOM 2106 O O . THR A 1 292 ? -25.350 21.408 -10.770 1.00 51.94 292 THR A O 1
ATOM 2109 N N . SER A 1 293 ? -24.858 20.685 -8.700 1.00 55.88 293 SER A N 1
ATOM 2110 C CA . SER A 1 293 ? -24.266 21.931 -8.187 1.00 55.88 293 SER A CA 1
ATOM 2111 C C . SER A 1 293 ? -22.787 22.124 -8.548 1.00 55.88 293 SER A C 1
ATOM 2113 O O . SER A 1 293 ? -22.243 23.212 -8.338 1.00 55.88 293 SER A O 1
ATOM 2115 N N . SER A 1 294 ? -22.133 21.113 -9.139 1.00 67.12 294 SER A N 1
ATOM 2116 C CA . SER A 1 294 ? -20.765 21.235 -9.652 1.00 67.12 294 SER A CA 1
ATOM 2117 C C . SER A 1 294 ? -20.667 22.403 -10.631 1.00 67.12 294 SER A C 1
ATOM 2119 O O . SER A 1 294 ? -21.308 22.421 -11.685 1.00 67.12 294 SER A O 1
ATOM 2121 N N . GLY A 1 295 ? -19.858 23.403 -10.271 1.00 78.69 295 GLY A N 1
ATOM 2122 C CA . GLY A 1 295 ? -19.750 24.641 -11.033 1.00 78.69 295 GLY A CA 1
ATOM 2123 C C . GLY A 1 295 ? -19.381 24.385 -12.497 1.00 78.69 295 GLY A C 1
ATOM 2124 O O . GLY A 1 295 ? -18.548 23.531 -12.804 1.00 78.69 295 GLY A O 1
ATOM 2125 N N . ARG A 1 296 ? -19.967 25.167 -13.417 1.00 84.69 296 ARG A N 1
ATOM 2126 C CA . ARG A 1 296 ? -19.716 25.069 -14.872 1.00 84.69 296 ARG A CA 1
ATOM 2127 C C . ARG A 1 296 ? -18.224 25.043 -15.224 1.00 84.69 296 ARG A C 1
ATOM 2129 O O . ARG A 1 296 ? -17.833 24.339 -16.144 1.00 84.69 296 ARG A O 1
ATOM 2136 N N . VAL A 1 297 ? -17.400 25.754 -14.454 1.00 89.12 297 VAL A N 1
ATOM 2137 C CA . VAL A 1 297 ? -15.937 25.771 -14.607 1.00 89.12 297 VAL A CA 1
ATOM 2138 C C . VAL A 1 297 ? -15.325 24.381 -14.414 1.00 89.12 297 VAL A C 1
ATOM 2140 O O . VAL A 1 297 ? -14.540 23.953 -15.253 1.00 89.12 297 VAL A O 1
ATOM 2143 N N . LEU A 1 298 ? -15.709 23.654 -13.357 1.00 88.44 298 LEU A N 1
ATOM 2144 C CA . LEU A 1 298 ? -15.185 22.314 -13.074 1.00 88.44 298 LEU A CA 1
ATOM 2145 C C . LEU A 1 298 ? -15.575 21.328 -14.178 1.00 88.44 298 LEU A C 1
ATOM 2147 O O . LEU A 1 298 ? -14.726 20.584 -14.659 1.00 88.44 298 LEU A O 1
ATOM 2151 N N . ARG A 1 299 ? -16.837 21.362 -14.623 1.00 90.12 299 ARG A N 1
ATOM 2152 C CA . ARG A 1 299 ? -17.314 20.496 -15.711 1.00 90.12 299 ARG A CA 1
ATOM 2153 C C . ARG A 1 299 ? -16.565 20.752 -17.011 1.00 90.12 299 ARG A C 1
ATOM 2155 O O . ARG A 1 299 ? -16.056 19.806 -17.601 1.00 90.12 299 ARG A O 1
ATOM 2162 N N . SER A 1 300 ? -16.428 22.015 -17.416 1.00 92.06 300 SER A N 1
ATOM 2163 C CA . SER A 1 300 ? -15.675 22.373 -18.623 1.00 92.06 300 SER A CA 1
ATOM 2164 C C . SER A 1 300 ? -14.201 21.970 -18.525 1.00 92.06 300 SER A C 1
ATOM 2166 O O . SER A 1 300 ? -13.653 21.423 -19.481 1.00 92.06 300 SER A O 1
ATOM 2168 N N . ALA A 1 301 ? -13.562 22.186 -17.369 1.00 93.19 301 ALA A N 1
ATOM 2169 C CA . ALA A 1 301 ? -12.169 21.801 -17.147 1.00 93.19 301 ALA A CA 1
ATOM 2170 C C . ALA A 1 301 ? -11.975 20.280 -17.230 1.00 93.19 301 ALA A C 1
ATOM 2172 O O . ALA A 1 301 ? -11.072 19.807 -17.921 1.00 93.19 301 ALA A O 1
ATOM 2173 N N . VAL A 1 302 ? -12.844 19.505 -16.577 1.00 92.94 302 VAL A N 1
ATOM 2174 C CA . VAL A 1 302 ? -12.803 18.039 -16.615 1.00 92.94 302 VAL A CA 1
ATOM 2175 C C . VAL A 1 302 ? -13.110 17.514 -18.013 1.00 92.94 302 VAL A C 1
ATOM 2177 O O . VAL A 1 302 ? -12.409 16.625 -18.481 1.00 92.94 302 VAL A O 1
ATOM 2180 N N . GLN A 1 303 ? -14.079 18.091 -18.724 1.00 91.44 303 GLN A N 1
ATOM 2181 C CA . GLN A 1 303 ? -14.403 17.697 -20.094 1.00 91.44 303 GLN A CA 1
ATOM 2182 C C . GLN A 1 303 ? -13.222 17.905 -21.055 1.00 91.44 303 GLN A C 1
ATOM 2184 O O . GLN A 1 303 ? -12.976 17.050 -21.904 1.00 91.44 303 GLN A O 1
ATOM 2189 N N . ALA A 1 304 ? -12.471 19.000 -20.906 1.00 93.50 304 ALA A N 1
ATOM 2190 C CA . ALA A 1 304 ? -11.271 19.254 -21.702 1.00 93.50 304 ALA A CA 1
ATOM 2191 C C . ALA A 1 304 ? -10.095 18.345 -21.301 1.00 93.50 304 ALA A C 1
ATOM 2193 O O . ALA A 1 304 ? -9.362 17.853 -22.156 1.00 93.50 304 ALA A O 1
ATOM 2194 N N . THR A 1 305 ? -9.926 18.100 -20.000 1.00 94.25 305 THR A N 1
ATOM 2195 C CA . THR A 1 305 ? -8.764 17.378 -19.458 1.00 94.25 305 THR A CA 1
ATOM 2196 C C . THR A 1 305 ? -8.914 15.859 -19.565 1.00 94.25 305 THR A C 1
ATOM 2198 O O . THR A 1 305 ? -7.925 15.153 -19.730 1.00 94.25 305 THR A O 1
ATOM 2201 N N . PHE A 1 306 ? -10.140 15.333 -19.528 1.00 94.81 306 PHE A N 1
ATOM 2202 C CA . PHE A 1 306 ? -10.419 13.898 -19.589 1.00 94.81 306 PHE A CA 1
ATOM 2203 C C . PHE A 1 306 ? -9.769 13.177 -20.787 1.00 94.81 306 PHE A C 1
ATOM 2205 O O . PHE A 1 306 ? -9.008 12.238 -20.549 1.00 94.81 306 PHE A O 1
ATOM 2212 N N . PRO A 1 307 ? -9.983 13.585 -22.058 1.00 95.44 307 PRO A N 1
ATOM 2213 C CA . PRO A 1 307 ? -9.351 12.908 -23.192 1.00 95.44 307 PRO A CA 1
ATOM 2214 C C . PRO A 1 307 ? -7.822 13.003 -23.141 1.00 95.44 307 PRO A C 1
ATOM 2216 O O . PRO A 1 307 ? -7.143 12.045 -23.499 1.00 95.44 307 PRO A O 1
ATOM 2219 N N . VAL A 1 308 ? -7.279 14.118 -22.640 1.00 97.12 308 VAL A N 1
ATOM 2220 C CA . VAL A 1 308 ? -5.832 14.301 -22.467 1.00 97.12 308 VAL A CA 1
ATOM 2221 C C . VAL A 1 308 ? -5.279 13.303 -21.452 1.00 97.12 308 VAL A C 1
ATOM 2223 O O . VAL A 1 308 ? -4.273 12.662 -21.731 1.00 97.12 308 VAL A O 1
ATOM 2226 N N . LEU A 1 309 ? -5.947 13.110 -20.311 1.00 96.31 309 LEU A N 1
ATOM 2227 C CA . LEU A 1 309 ? -5.524 12.139 -19.297 1.00 96.31 309 LEU A CA 1
ATOM 2228 C C . LEU A 1 309 ? -5.614 10.697 -19.799 1.00 96.31 309 LEU A C 1
ATOM 2230 O O . LEU A 1 309 ? -4.718 9.907 -19.518 1.00 96.31 309 LEU A O 1
ATOM 2234 N N . ILE A 1 310 ? -6.651 10.348 -20.565 1.00 96.50 310 ILE A N 1
ATOM 2235 C CA . ILE A 1 310 ? -6.764 9.007 -21.157 1.00 96.50 310 ILE A CA 1
ATOM 2236 C C . ILE A 1 310 ? -5.653 8.769 -22.185 1.00 96.50 310 ILE A C 1
ATOM 2238 O O . ILE A 1 310 ? -4.992 7.734 -22.139 1.00 96.50 310 ILE A O 1
ATOM 2242 N N . LEU A 1 311 ? -5.383 9.733 -23.071 1.00 97.25 311 LEU A N 1
ATOM 2243 C CA . LEU A 1 311 ? -4.265 9.636 -24.016 1.00 97.25 311 LEU A CA 1
ATOM 2244 C C . LEU A 1 311 ? -2.916 9.563 -23.294 1.00 97.25 311 LEU A C 1
ATOM 2246 O O . LEU A 1 311 ? -2.052 8.783 -23.684 1.00 97.25 311 LEU A O 1
ATOM 2250 N N . PHE A 1 312 ? -2.746 10.334 -22.221 1.00 96.94 312 PHE A N 1
ATOM 2251 C CA . PHE A 1 312 ? -1.534 10.313 -21.413 1.00 96.94 312 PHE A CA 1
ATOM 2252 C C . PHE A 1 312 ? -1.352 8.978 -20.678 1.00 96.94 312 PHE A C 1
ATOM 2254 O O . PHE A 1 312 ? -0.247 8.449 -20.651 1.00 96.94 312 PHE A O 1
ATOM 2261 N N . SER A 1 313 ? -2.429 8.384 -20.158 1.00 97.50 313 SER A N 1
ATOM 2262 C CA . SER A 1 313 ? -2.423 7.031 -19.589 1.00 97.50 313 SER A CA 1
ATOM 2263 C C . SER A 1 313 ? -1.950 5.996 -20.617 1.00 97.50 313 SER A C 1
ATOM 2265 O O . SER A 1 313 ? -1.018 5.243 -20.343 1.00 97.50 313 SER A O 1
ATOM 2267 N N . LEU A 1 314 ? -2.510 6.014 -21.833 1.00 97.00 314 LEU A N 1
ATOM 2268 C CA . LEU A 1 314 ? -2.095 5.114 -22.917 1.00 97.00 314 LEU A CA 1
ATOM 2269 C C . LEU A 1 314 ? -0.635 5.339 -23.337 1.00 97.00 314 LEU A C 1
ATOM 2271 O O . LEU A 1 314 ? 0.090 4.383 -23.604 1.00 97.00 314 LEU A O 1
ATOM 2275 N N . PHE A 1 315 ? -0.188 6.595 -23.361 1.00 96.31 315 PHE A N 1
ATOM 2276 C CA . PHE A 1 315 ? 1.204 6.942 -23.629 1.00 96.31 315 PHE A CA 1
ATOM 2277 C C . PHE A 1 315 ? 2.156 6.382 -22.561 1.00 96.31 315 PHE A C 1
ATOM 2279 O O . PHE A 1 315 ? 3.169 5.778 -22.910 1.00 96.31 315 PHE A O 1
ATOM 2286 N N . LEU A 1 316 ? 1.834 6.547 -21.273 1.00 96.25 316 LEU A N 1
ATOM 2287 C CA . LEU A 1 316 ? 2.646 6.021 -20.170 1.00 96.25 316 LEU A CA 1
ATOM 2288 C C . LEU A 1 316 ? 2.674 4.492 -20.147 1.00 96.25 316 LEU A C 1
ATOM 2290 O O . LEU A 1 316 ? 3.716 3.913 -19.844 1.00 96.25 316 LEU A O 1
ATOM 2294 N N . PHE A 1 317 ? 1.559 3.851 -20.502 1.00 96.62 317 PHE A N 1
ATOM 2295 C CA . PHE A 1 317 ? 1.484 2.404 -20.676 1.00 96.62 317 PHE A CA 1
ATOM 2296 C C . PHE A 1 317 ? 2.455 1.937 -21.766 1.00 96.62 317 PHE A C 1
ATOM 2298 O O . PHE A 1 317 ? 3.324 1.111 -21.508 1.00 96.62 317 PHE A O 1
ATOM 2305 N N . TRP A 1 318 ? 2.366 2.523 -22.964 1.00 93.00 318 TRP A N 1
ATOM 2306 C CA . TRP A 1 318 ? 3.187 2.109 -24.105 1.00 93.00 318 TRP A CA 1
ATOM 2307 C C . TRP A 1 318 ? 4.682 2.389 -23.903 1.00 93.00 318 TRP A C 1
ATOM 2309 O O . TRP A 1 318 ? 5.537 1.631 -24.351 1.00 93.00 318 TRP A O 1
ATOM 2319 N N . ARG A 1 319 ? 5.014 3.491 -23.224 1.00 93.19 319 ARG A N 1
ATOM 2320 C CA . ARG A 1 319 ? 6.399 3.917 -22.988 1.00 93.19 319 ARG A CA 1
ATOM 2321 C C . ARG A 1 319 ? 7.083 3.179 -21.830 1.00 93.19 319 ARG A C 1
ATOM 2323 O O . ARG A 1 319 ? 8.314 3.170 -21.787 1.00 93.19 319 ARG A O 1
ATOM 2330 N N . GLY A 1 320 ? 6.316 2.580 -20.917 1.00 91.50 320 GLY A N 1
ATOM 2331 C CA . GLY A 1 320 ? 6.783 2.100 -19.608 1.00 91.50 320 GLY A CA 1
ATOM 2332 C C . GLY A 1 320 ? 7.970 1.143 -19.636 1.00 91.50 320 GLY A C 1
ATOM 2333 O O . GLY A 1 320 ? 8.793 1.135 -18.727 1.00 91.50 320 GLY A O 1
ATOM 2334 N N . HIS A 1 321 ? 8.111 0.383 -20.716 1.00 91.19 321 HIS A N 1
ATOM 2335 C CA . HIS A 1 321 ? 9.187 -0.585 -20.868 1.00 91.19 321 HIS A CA 1
ATOM 2336 C C . HIS A 1 321 ? 10.566 0.048 -21.162 1.00 91.19 321 HIS A C 1
ATOM 2338 O O . HIS A 1 321 ? 11.607 -0.533 -20.854 1.00 91.19 321 HIS A O 1
ATOM 2344 N N . ASP A 1 322 ? 10.599 1.264 -21.713 1.00 92.88 322 ASP A N 1
ATOM 2345 C CA . ASP A 1 322 ? 11.842 1.942 -22.105 1.00 92.88 322 ASP A CA 1
ATOM 2346 C C . ASP A 1 322 ? 12.075 3.280 -21.393 1.00 92.88 322 ASP A C 1
ATOM 2348 O O . ASP A 1 322 ? 13.183 3.815 -21.429 1.00 92.88 322 ASP A O 1
ATOM 2352 N N . ALA A 1 323 ? 11.058 3.840 -20.743 1.00 94.19 323 ALA A N 1
ATOM 2353 C CA . ALA A 1 323 ? 11.195 5.031 -19.916 1.00 94.19 323 ALA A CA 1
ATOM 2354 C C . ALA A 1 323 ? 10.162 5.027 -18.779 1.00 94.19 323 ALA A C 1
ATOM 2356 O O . ALA A 1 323 ? 9.274 4.173 -18.791 1.00 94.19 323 ALA A O 1
ATOM 2357 N N . PRO A 1 324 ? 10.232 5.997 -17.847 1.00 94.50 324 PRO A N 1
ATOM 2358 C CA . PRO A 1 324 ? 9.329 6.035 -16.706 1.00 94.50 324 PRO A CA 1
ATOM 2359 C C . PRO A 1 324 ? 7.850 5.960 -17.105 1.00 94.50 324 PRO A C 1
ATOM 2361 O O . PRO A 1 324 ? 7.406 6.709 -17.986 1.00 94.50 324 PRO A O 1
ATOM 2364 N N . GLY A 1 325 ? 7.107 5.046 -16.480 1.00 93.44 325 GLY A N 1
ATOM 2365 C CA . GLY A 1 325 ? 5.744 4.685 -16.878 1.00 93.44 325 GLY A CA 1
ATOM 2366 C C . GLY A 1 325 ? 5.372 3.258 -16.467 1.00 93.44 325 GLY A C 1
ATOM 2367 O O . GLY A 1 325 ? 5.817 2.778 -15.434 1.00 93.44 325 GLY A O 1
ATOM 2368 N N . GLY A 1 326 ? 4.536 2.591 -17.267 1.00 94.38 326 GLY A N 1
ATOM 2369 C CA . GLY A 1 326 ? 4.119 1.197 -17.042 1.00 94.38 326 GLY A CA 1
ATOM 2370 C C . GLY A 1 326 ? 2.637 1.052 -16.699 1.00 94.38 326 GLY A C 1
ATOM 2371 O O . GLY A 1 326 ? 1.899 2.042 -16.604 1.00 94.38 326 GLY A O 1
ATOM 2372 N N . GLY A 1 327 ? 2.187 -0.192 -16.518 1.00 95.25 327 GLY A N 1
ATOM 2373 C CA . GLY A 1 327 ? 0.775 -0.523 -16.316 1.00 95.25 327 GLY A CA 1
ATOM 2374 C C . GLY A 1 327 ? 0.170 0.123 -15.071 1.00 95.25 327 GLY A C 1
ATOM 2375 O O . GLY A 1 327 ? -0.953 0.630 -15.113 1.00 95.25 327 GLY A O 1
ATOM 2376 N N . PHE A 1 328 ? 0.932 0.189 -13.977 1.00 95.12 328 PHE A N 1
ATOM 2377 C CA . PHE A 1 328 ? 0.454 0.735 -12.704 1.00 95.12 328 PHE A CA 1
ATOM 2378 C C . PHE A 1 328 ? 0.193 2.246 -12.775 1.00 95.12 328 PHE A C 1
ATOM 2380 O O . PHE A 1 328 ? -0.914 2.708 -12.491 1.00 95.12 328 PHE A O 1
ATOM 2387 N N . VAL A 1 329 ? 1.194 3.023 -13.210 1.00 95.38 329 VAL A N 1
ATOM 2388 C CA . VAL A 1 329 ? 1.093 4.485 -13.369 1.00 95.38 329 VAL A CA 1
ATOM 2389 C C . VAL A 1 329 ? -0.010 4.828 -14.370 1.00 95.38 329 VAL A C 1
ATOM 2391 O O . VAL A 1 329 ? -0.856 5.678 -14.093 1.00 95.38 329 VAL A O 1
ATOM 2394 N N . ALA A 1 330 ? -0.049 4.136 -15.512 1.00 97.25 330 ALA A N 1
ATOM 2395 C CA . ALA A 1 330 ? -1.088 4.329 -16.515 1.00 97.25 330 ALA A CA 1
ATOM 2396 C C . ALA A 1 330 ? -2.491 4.058 -15.949 1.00 97.25 330 ALA A C 1
ATOM 2398 O O . ALA A 1 330 ? -3.402 4.867 -16.157 1.00 97.25 330 ALA A O 1
ATOM 2399 N N . GLY A 1 331 ? -2.654 2.972 -15.189 1.00 96.81 331 GLY A N 1
ATOM 2400 C CA . GLY A 1 331 ? -3.898 2.634 -14.502 1.00 96.81 331 GLY A CA 1
ATOM 2401 C C . GLY A 1 331 ? -4.332 3.714 -13.512 1.00 96.81 331 GLY A C 1
ATOM 2402 O O . GLY A 1 331 ? -5.501 4.097 -13.507 1.00 96.81 331 GLY A O 1
ATOM 2403 N N . LEU A 1 332 ? -3.399 4.271 -12.732 1.00 96.25 332 LEU A N 1
ATOM 2404 C CA . LEU A 1 332 ? -3.676 5.366 -11.797 1.00 96.25 332 LEU A CA 1
ATOM 2405 C C . LEU A 1 332 ? -4.086 6.665 -12.505 1.00 96.25 332 LEU A C 1
ATOM 2407 O O . LEU A 1 332 ? -5.014 7.328 -12.048 1.00 96.25 332 LEU A O 1
ATOM 2411 N N . VAL A 1 333 ? -3.451 7.025 -13.628 1.00 97.06 333 VAL A N 1
ATOM 2412 C CA . VAL A 1 333 ? -3.860 8.197 -14.429 1.00 97.06 333 VAL A CA 1
ATOM 2413 C C . VAL A 1 333 ? -5.281 8.015 -14.964 1.00 97.06 333 VAL A C 1
ATOM 2415 O O . VAL A 1 333 ? -6.109 8.918 -14.836 1.00 97.06 333 VAL A O 1
ATOM 2418 N N . ALA A 1 334 ? -5.587 6.845 -15.533 1.00 96.56 334 ALA A N 1
ATOM 2419 C CA . ALA A 1 334 ? -6.925 6.548 -16.038 1.00 96.56 334 ALA A CA 1
ATOM 2420 C C . ALA A 1 334 ? -7.966 6.553 -14.906 1.00 96.56 334 ALA A C 1
ATOM 2422 O O . ALA A 1 334 ? -9.042 7.135 -15.048 1.00 96.56 334 ALA A O 1
ATOM 2423 N N . ALA A 1 335 ? -7.627 5.974 -13.754 1.00 94.81 335 ALA A N 1
ATOM 2424 C CA . ALA A 1 335 ? -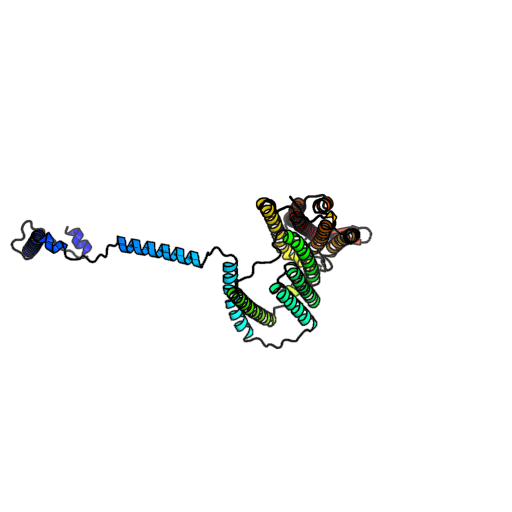8.458 5.999 -12.560 1.00 94.81 335 ALA A CA 1
ATOM 2425 C C . ALA A 1 335 ? -8.720 7.421 -12.050 1.00 94.81 335 ALA A C 1
ATOM 2427 O O . ALA A 1 335 ? -9.863 7.759 -11.746 1.00 94.81 335 ALA A O 1
ATOM 2428 N N . ALA A 1 336 ? -7.691 8.269 -11.991 1.00 93.94 336 ALA A N 1
ATOM 2429 C CA . ALA A 1 336 ? -7.827 9.669 -11.607 1.00 93.94 336 ALA A CA 1
ATOM 2430 C C . ALA A 1 336 ? -8.734 10.427 -12.587 1.00 93.94 336 ALA A C 1
ATOM 2432 O O . ALA A 1 336 ? -9.602 11.179 -12.152 1.00 93.94 336 ALA A O 1
ATOM 2433 N N . ALA A 1 337 ? -8.607 10.176 -13.895 1.00 94.31 337 ALA A N 1
ATOM 2434 C CA . ALA A 1 337 ? -9.493 10.756 -14.903 1.00 94.31 337 ALA A CA 1
ATOM 2435 C C . ALA A 1 337 ? -10.962 10.373 -14.660 1.00 94.31 337 ALA A C 1
ATOM 2437 O O . ALA A 1 337 ? -11.837 11.239 -14.685 1.00 94.31 337 ALA A O 1
ATOM 2438 N N . ILE A 1 338 ? -11.235 9.096 -14.368 1.00 93.31 338 ILE A N 1
ATOM 2439 C CA . ILE A 1 338 ? -12.584 8.606 -14.051 1.00 93.31 338 ILE A CA 1
ATOM 2440 C C . ILE A 1 338 ? -13.101 9.187 -12.731 1.00 93.31 338 ILE A C 1
ATOM 2442 O O . ILE A 1 338 ? -14.253 9.608 -12.666 1.00 93.31 338 ILE A O 1
ATOM 2446 N N . ALA A 1 339 ? -12.269 9.258 -11.691 1.00 90.81 339 ALA A N 1
ATOM 2447 C CA . ALA A 1 339 ? -12.656 9.804 -10.393 1.00 90.81 339 ALA A CA 1
ATOM 2448 C C . ALA A 1 339 ? -12.963 11.311 -10.469 1.00 90.81 339 ALA A C 1
ATOM 2450 O O . ALA A 1 339 ? -13.969 11.762 -9.921 1.00 90.81 339 ALA A O 1
ATOM 2451 N N . LEU A 1 340 ? -12.156 12.083 -11.207 1.00 90.25 340 LEU A N 1
ATOM 2452 C CA . LEU A 1 340 ? -12.414 13.500 -11.489 1.00 90.25 340 LEU A CA 1
ATOM 2453 C C . LEU A 1 340 ? -13.690 13.692 -12.315 1.00 90.25 340 LEU A C 1
ATOM 2455 O O . LEU A 1 340 ? -14.468 14.609 -12.052 1.00 90.25 340 LEU A O 1
ATOM 2459 N N . TYR A 1 341 ? -13.936 12.809 -13.286 1.00 90.88 341 TYR A N 1
ATOM 2460 C CA . TYR A 1 341 ? -15.177 12.816 -14.056 1.00 90.88 341 TYR A CA 1
ATOM 2461 C C . TYR A 1 341 ? -16.399 12.541 -13.175 1.00 90.88 341 TYR A C 1
ATOM 2463 O O . TYR A 1 341 ? -17.404 13.248 -13.270 1.00 90.88 341 TYR A O 1
ATOM 2471 N N . ALA A 1 342 ? -16.292 11.566 -12.271 1.00 88.19 342 ALA A N 1
ATOM 2472 C CA . ALA A 1 342 ? -17.340 11.227 -11.318 1.00 88.19 342 ALA A CA 1
ATOM 2473 C C . ALA A 1 342 ? -17.632 12.371 -10.336 1.00 88.19 342 ALA A C 1
ATOM 2475 O O . ALA A 1 342 ? -18.791 12.613 -10.012 1.00 88.19 342 ALA A O 1
ATOM 2476 N N . LEU A 1 343 ? -16.600 13.112 -9.916 1.00 87.00 343 LEU A N 1
ATOM 2477 C CA . LEU A 1 343 ? -16.745 14.311 -9.087 1.00 87.00 343 LEU A CA 1
ATOM 2478 C C . LEU A 1 343 ? -17.476 15.450 -9.827 1.00 87.00 343 LEU A C 1
ATOM 2480 O O . LEU A 1 343 ? -18.258 16.178 -9.221 1.00 87.00 343 LEU A O 1
ATOM 2484 N N . ALA A 1 344 ? -17.224 15.629 -11.126 1.00 88.62 344 ALA A N 1
ATOM 2485 C CA . ALA A 1 344 ? -17.792 16.738 -11.897 1.00 88.62 344 ALA A CA 1
ATOM 2486 C C . ALA A 1 344 ? -19.243 16.510 -12.362 1.00 88.62 344 ALA A C 1
ATOM 2488 O O . ALA A 1 344 ? -20.003 17.482 -12.468 1.00 88.62 344 ALA A O 1
ATOM 2489 N N . TYR A 1 345 ? -19.611 15.262 -12.667 1.00 85.88 345 TYR A N 1
ATOM 2490 C CA . TYR A 1 345 ? -20.921 14.902 -13.220 1.00 85.88 345 TYR A CA 1
ATOM 2491 C C . TYR A 1 345 ? -21.763 14.096 -12.233 1.00 85.88 345 TYR A C 1
ATOM 2493 O O . TYR A 1 345 ? -22.747 14.638 -11.745 1.00 85.88 345 TYR A O 1
ATOM 2501 N N . ASP A 1 346 ? -21.391 12.838 -11.978 1.00 84.56 346 ASP A N 1
ATOM 2502 C CA . ASP A 1 346 ? -21.934 11.917 -10.967 1.00 84.56 346 ASP A CA 1
ATOM 2503 C C . ASP A 1 346 ? -21.316 10.504 -11.151 1.00 84.56 346 ASP A C 1
ATOM 2505 O O . ASP A 1 346 ? -20.623 10.212 -12.138 1.00 84.56 346 ASP A O 1
ATOM 25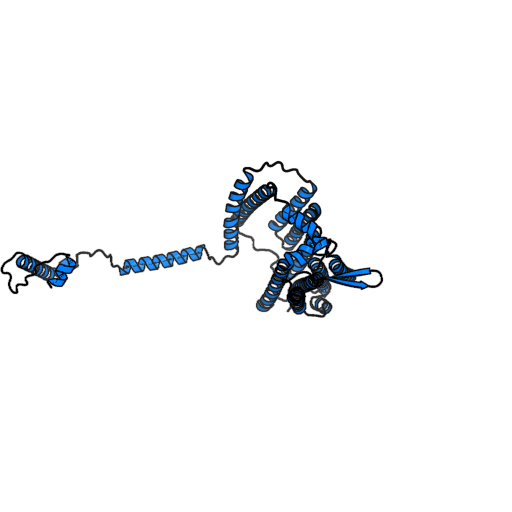09 N N . ALA A 1 347 ? -21.577 9.586 -10.210 1.00 84.94 347 ALA A N 1
ATOM 2510 C CA . ALA A 1 347 ? -21.129 8.193 -10.318 1.00 84.94 347 ALA A CA 1
ATOM 2511 C C . ALA A 1 347 ? -21.750 7.417 -11.500 1.00 84.94 347 ALA A C 1
ATOM 2513 O O . ALA A 1 347 ? -21.001 6.712 -12.190 1.00 84.94 347 ALA A O 1
ATOM 2514 N N . PRO A 1 348 ? -23.069 7.504 -11.781 1.00 85.25 348 PRO A N 1
ATOM 2515 C CA . PRO A 1 348 ? -23.672 6.791 -12.905 1.00 85.25 348 PRO A CA 1
ATOM 2516 C C . PRO A 1 348 ? -23.091 7.192 -14.264 1.00 85.25 348 PRO A C 1
ATOM 2518 O O . PRO A 1 348 ? -22.828 6.313 -15.089 1.00 85.25 348 PRO A O 1
ATOM 2521 N N . THR A 1 349 ? -22.845 8.483 -14.510 1.00 87.31 349 THR A N 1
ATOM 2522 C CA . THR A 1 349 ? -22.274 8.956 -15.780 1.00 87.31 349 THR A CA 1
ATOM 2523 C C . THR A 1 349 ? -20.828 8.499 -15.923 1.00 87.31 349 THR A C 1
ATOM 2525 O O . THR A 1 349 ? -20.458 7.988 -16.980 1.00 87.31 349 THR A O 1
ATOM 2528 N N . ALA A 1 350 ? -20.025 8.566 -14.856 1.00 87.81 350 ALA A N 1
ATOM 2529 C CA . ALA A 1 350 ? -18.659 8.045 -14.881 1.00 87.81 350 ALA A CA 1
ATOM 2530 C C . ALA A 1 350 ? -18.606 6.532 -15.163 1.00 87.81 350 ALA A C 1
ATOM 2532 O O . ALA A 1 350 ? -17.767 6.076 -15.938 1.00 87.81 350 ALA A O 1
ATOM 2533 N N . ARG A 1 351 ? -19.541 5.737 -14.620 1.00 86.31 351 ARG A N 1
ATOM 2534 C CA . ARG A 1 351 ? -19.628 4.296 -14.927 1.00 86.31 351 ARG A CA 1
ATOM 2535 C C . ARG A 1 351 ? -19.949 4.011 -16.388 1.00 86.31 351 ARG A C 1
ATOM 2537 O O . ARG A 1 351 ? -19.422 3.049 -16.942 1.00 86.31 351 ARG A O 1
ATOM 2544 N N . ARG A 1 352 ? -20.781 4.838 -17.028 1.00 87.75 352 ARG A N 1
ATOM 2545 C CA . ARG A 1 352 ? -21.103 4.685 -18.457 1.00 87.75 352 ARG A CA 1
ATOM 2546 C C . ARG A 1 352 ? -19.872 4.869 -19.351 1.00 87.75 352 ARG A C 1
ATOM 2548 O O . ARG A 1 352 ? -19.827 4.262 -20.418 1.00 87.75 352 ARG A O 1
ATOM 2555 N N . LEU A 1 353 ? -18.860 5.626 -18.911 1.00 88.25 353 LEU A N 1
ATOM 2556 C CA . LEU A 1 353 ? -17.600 5.780 -19.650 1.00 88.25 353 LEU A CA 1
ATOM 2557 C C . LEU A 1 353 ? -16.777 4.487 -19.705 1.00 88.25 353 LEU A C 1
ATOM 2559 O O . LEU A 1 353 ? -16.148 4.219 -20.726 1.00 88.25 353 LEU A O 1
ATOM 2563 N N . LEU A 1 354 ? -16.798 3.670 -18.646 1.00 84.56 354 LEU A N 1
ATOM 2564 C CA . LEU A 1 354 ? -15.989 2.448 -18.566 1.00 84.56 354 LEU A CA 1
ATOM 2565 C C . LEU A 1 354 ? -16.492 1.318 -19.474 1.00 84.56 354 LEU A C 1
ATOM 2567 O O . LEU A 1 354 ? -15.736 0.379 -19.707 1.00 84.56 354 LEU A O 1
ATOM 2571 N N . ARG A 1 355 ? -17.722 1.408 -20.012 1.00 84.19 355 ARG A N 1
ATOM 2572 C CA . ARG A 1 355 ? -18.452 0.403 -20.829 1.00 84.19 355 ARG A CA 1
ATOM 2573 C C . ARG A 1 355 ? -18.665 -0.967 -20.167 1.00 84.19 355 ARG A C 1
ATOM 2575 O O . ARG A 1 355 ? -19.713 -1.573 -20.361 1.00 84.19 355 ARG A O 1
ATOM 2582 N N . VAL A 1 356 ? -17.704 -1.444 -19.386 1.00 90.75 356 VAL A N 1
ATOM 2583 C CA . VAL A 1 356 ? -17.714 -2.671 -18.594 1.00 90.75 356 VAL A CA 1
ATOM 2584 C C . VAL A 1 356 ? -17.748 -2.335 -17.105 1.00 90.75 356 VAL A C 1
ATOM 2586 O O . VAL A 1 356 ? -17.345 -1.251 -16.677 1.00 90.75 356 VAL A O 1
ATOM 2589 N N . SER A 1 357 ? -18.247 -3.270 -16.295 1.00 91.25 357 SER A N 1
ATOM 2590 C CA . SER A 1 357 ? -18.308 -3.053 -14.852 1.00 91.25 357 SER A CA 1
ATOM 2591 C C . SER A 1 357 ? -16.895 -3.005 -14.243 1.00 91.25 357 SER A C 1
ATOM 2593 O O . SER A 1 357 ? -16.023 -3.762 -14.681 1.00 91.25 357 SER A O 1
ATOM 2595 N N . PRO A 1 358 ? -16.655 -2.190 -13.199 1.00 91.62 358 PRO A N 1
ATOM 2596 C CA . PRO A 1 358 ? -15.372 -2.181 -12.497 1.00 91.62 358 PRO A CA 1
ATOM 2597 C C . PRO A 1 358 ? -14.940 -3.566 -11.990 1.00 91.62 358 PRO A C 1
ATOM 2599 O O . PRO A 1 358 ? -13.769 -3.913 -12.078 1.00 91.62 358 PRO A O 1
ATOM 2602 N N . ALA A 1 359 ? -15.883 -4.405 -11.544 1.00 91.94 359 ALA A N 1
ATOM 2603 C CA . ALA A 1 359 ? -15.590 -5.780 -11.134 1.00 91.94 359 ALA A CA 1
ATOM 2604 C C . ALA A 1 359 ? -15.101 -6.652 -12.305 1.00 91.94 359 ALA A C 1
ATOM 2606 O O . ALA A 1 359 ? -14.193 -7.463 -12.135 1.00 91.94 359 ALA A O 1
ATOM 2607 N N . THR A 1 360 ? -15.660 -6.456 -13.505 1.00 94.62 360 THR A N 1
ATOM 2608 C CA . THR A 1 360 ? -15.198 -7.124 -14.730 1.00 94.62 360 THR A CA 1
ATOM 2609 C C . THR A 1 360 ? -13.795 -6.668 -15.119 1.00 94.62 360 THR A C 1
ATOM 2611 O O . THR A 1 360 ? -13.006 -7.498 -15.552 1.00 94.62 360 THR A O 1
ATOM 2614 N N . LEU A 1 361 ? -13.456 -5.388 -14.930 1.00 96.25 361 LEU A N 1
ATOM 2615 C CA . LEU A 1 361 ? -12.093 -4.888 -15.153 1.00 96.25 361 LEU A CA 1
ATOM 2616 C C . LEU A 1 361 ? -11.090 -5.523 -14.187 1.00 96.25 361 LEU A C 1
ATOM 2618 O O . LEU A 1 361 ? -10.026 -5.946 -14.622 1.00 96.25 361 LEU A O 1
ATOM 2622 N N . ILE A 1 362 ? -11.450 -5.654 -12.906 1.00 97.25 362 ILE A N 1
ATOM 2623 C CA . ILE A 1 362 ? -10.605 -6.310 -11.899 1.00 97.25 362 ILE A CA 1
ATOM 2624 C C . ILE A 1 362 ? -10.376 -7.781 -12.268 1.00 97.25 362 ILE A C 1
ATOM 2626 O O . ILE A 1 362 ? -9.236 -8.216 -12.400 1.00 97.25 362 ILE A O 1
ATOM 2630 N N . GLY A 1 363 ? -11.450 -8.550 -12.469 1.00 97.25 363 GLY A N 1
ATOM 2631 C CA . GLY A 1 363 ? -11.336 -9.973 -12.798 1.00 97.25 363 GLY A CA 1
ATOM 2632 C C . GLY A 1 363 ? -10.656 -10.212 -14.148 1.00 97.25 363 GLY A C 1
ATOM 2633 O O . GLY A 1 363 ? -9.763 -11.045 -14.252 1.00 97.25 363 GLY A O 1
ATOM 2634 N N . GLY A 1 364 ? -11.035 -9.444 -15.171 1.00 97.56 364 GLY A N 1
ATOM 2635 C CA . GLY A 1 364 ? -10.435 -9.507 -16.501 1.00 97.56 364 GLY A CA 1
ATOM 2636 C C . GLY A 1 364 ? -8.958 -9.124 -16.490 1.00 97.56 364 GLY A C 1
ATOM 2637 O O . GLY A 1 364 ? -8.156 -9.816 -17.102 1.00 97.56 364 GLY A O 1
ATOM 2638 N N . GLY A 1 365 ? -8.581 -8.083 -15.746 1.00 97.88 365 GLY A N 1
ATOM 2639 C CA . GLY A 1 365 ? -7.189 -7.674 -15.582 1.00 97.88 365 GLY A CA 1
ATOM 2640 C C . GLY A 1 365 ? -6.333 -8.748 -14.912 1.00 97.88 365 GLY A C 1
ATOM 2641 O O . GLY A 1 365 ? -5.263 -9.069 -15.422 1.00 97.88 365 GLY A O 1
ATOM 2642 N N . LEU A 1 366 ? -6.832 -9.381 -13.842 1.00 98.25 366 LEU A N 1
ATOM 2643 C CA . LEU A 1 366 ? -6.146 -10.510 -13.198 1.00 98.25 366 LEU A CA 1
ATOM 2644 C C . LEU A 1 366 ? -5.982 -11.702 -14.149 1.00 98.25 366 LEU A C 1
ATOM 2646 O O . LEU A 1 366 ? -4.922 -12.319 -14.176 1.00 98.25 366 LEU A O 1
ATOM 2650 N N . LEU A 1 367 ? -7.008 -12.015 -14.947 1.00 98.25 367 LEU A N 1
ATOM 2651 C CA . LEU A 1 367 ? -6.934 -13.085 -15.945 1.00 98.25 367 LEU A CA 1
ATOM 2652 C C . LEU A 1 367 ? -5.937 -12.761 -17.063 1.00 98.25 367 LEU A C 1
ATOM 2654 O O . LEU A 1 367 ? -5.199 -13.647 -17.482 1.00 98.25 367 LEU A O 1
ATOM 2658 N N . VAL A 1 368 ? -5.880 -11.508 -17.524 1.00 98.06 368 VAL A N 1
ATOM 2659 C CA . VAL A 1 368 ? -4.905 -11.055 -18.529 1.00 98.06 368 VAL A CA 1
ATOM 2660 C C . VAL A 1 368 ? -3.478 -11.119 -17.976 1.00 98.06 368 VAL A C 1
ATOM 2662 O O . VAL A 1 368 ? -2.591 -11.626 -18.658 1.00 98.06 368 VAL A O 1
ATOM 2665 N N . ALA A 1 369 ? -3.256 -10.687 -16.731 1.00 97.56 369 ALA A N 1
ATOM 2666 C CA . ALA A 1 369 ? -1.956 -10.809 -16.073 1.00 97.56 369 ALA A CA 1
ATOM 2667 C C . ALA A 1 369 ? -1.543 -12.283 -15.909 1.00 97.56 369 ALA A C 1
ATOM 2669 O O . ALA A 1 369 ? -0.423 -12.662 -16.243 1.00 97.56 369 ALA A O 1
ATOM 2670 N N . LEU A 1 370 ? -2.470 -13.145 -15.480 1.00 97.19 370 LEU A N 1
ATOM 2671 C CA . LEU A 1 370 ? -2.226 -14.582 -15.350 1.00 97.19 370 LEU A CA 1
ATOM 2672 C C . LEU A 1 370 ? -1.964 -15.255 -16.706 1.00 97.19 370 LEU A C 1
ATOM 2674 O O . LEU A 1 370 ? -1.166 -16.187 -16.783 1.00 97.19 370 LEU A O 1
ATOM 2678 N N . ALA A 1 371 ? -2.587 -14.775 -17.785 1.00 97.06 371 ALA A N 1
ATOM 2679 C CA . ALA A 1 371 ? -2.350 -15.291 -19.129 1.00 97.06 371 ALA A CA 1
ATOM 2680 C C . ALA A 1 371 ? -0.885 -15.128 -19.566 1.00 97.06 371 ALA A C 1
ATOM 2682 O O . ALA A 1 371 ? -0.384 -15.985 -20.290 1.00 97.06 371 ALA A O 1
ATOM 2683 N N . ALA A 1 372 ? -0.177 -14.097 -19.086 1.00 95.19 372 ALA A N 1
ATOM 2684 C CA . ALA A 1 372 ? 1.256 -13.942 -19.335 1.00 95.19 372 ALA A CA 1
ATOM 2685 C C . ALA A 1 372 ? 2.082 -15.088 -18.714 1.00 95.19 372 ALA A C 1
ATOM 2687 O O . ALA A 1 372 ? 2.976 -15.613 -19.373 1.00 95.19 372 ALA A O 1
ATOM 2688 N N . ALA A 1 373 ? 1.740 -15.537 -17.499 1.00 95.06 373 ALA A N 1
ATOM 2689 C CA . ALA A 1 373 ? 2.370 -16.707 -16.880 1.00 95.06 373 ALA A CA 1
ATOM 2690 C C . ALA A 1 373 ? 1.985 -18.018 -17.568 1.00 95.06 373 ALA A C 1
ATOM 2692 O O . ALA A 1 373 ? 2.825 -18.890 -17.764 1.00 95.06 373 ALA A O 1
ATOM 2693 N N . VAL A 1 374 ? 0.714 -18.171 -17.944 1.00 96.31 374 VAL A N 1
ATOM 2694 C CA . VAL A 1 374 ? 0.261 -19.368 -18.663 1.00 96.31 374 VAL A CA 1
ATOM 2695 C C . VAL A 1 374 ? 0.985 -19.487 -20.005 1.00 96.31 374 VAL A C 1
ATOM 2697 O O . VAL A 1 374 ? 1.403 -20.583 -20.364 1.00 96.31 374 VAL A O 1
ATOM 2700 N N . ALA A 1 375 ? 1.188 -18.377 -20.719 1.00 94.88 375 ALA A N 1
ATOM 2701 C CA . ALA A 1 375 ? 1.909 -18.371 -21.988 1.00 94.88 375 ALA A CA 1
ATOM 2702 C C . ALA A 1 375 ? 3.339 -18.923 -21.855 1.00 94.88 375 ALA A C 1
ATOM 2704 O O . ALA A 1 375 ? 3.728 -19.746 -22.679 1.00 94.88 375 ALA A O 1
ATOM 2705 N N . SER A 1 376 ? 4.085 -18.539 -20.812 1.00 94.81 376 SER A N 1
ATOM 2706 C CA . SER A 1 376 ? 5.448 -19.044 -20.586 1.00 94.81 376 SER A CA 1
ATOM 2707 C C . SER A 1 376 ? 5.472 -20.525 -20.187 1.00 94.81 376 SER A C 1
ATOM 2709 O O . SER A 1 376 ? 6.269 -21.302 -20.712 1.00 94.81 376 SER A O 1
ATOM 2711 N N . ILE A 1 377 ? 4.529 -20.964 -19.347 1.00 96.12 377 ILE A N 1
ATOM 2712 C CA . ILE A 1 377 ? 4.403 -22.380 -18.960 1.00 96.12 377 ILE A CA 1
ATOM 2713 C C . ILE A 1 377 ? 4.113 -23.261 -20.181 1.00 96.12 377 ILE A C 1
ATOM 2715 O O . ILE A 1 377 ? 4.673 -24.349 -20.315 1.00 96.12 377 ILE A O 1
ATOM 2719 N N . LEU A 1 378 ? 3.257 -22.795 -21.096 1.00 96.38 378 LEU A N 1
ATOM 2720 C CA . LEU A 1 378 ? 2.921 -23.531 -22.318 1.00 96.38 378 LEU A CA 1
ATOM 2721 C C . LEU A 1 378 ? 4.116 -23.690 -23.268 1.00 96.38 378 LEU A C 1
ATOM 2723 O O . LEU A 1 378 ? 4.139 -24.644 -24.044 1.00 96.38 378 LEU A O 1
ATOM 2727 N N . THR A 1 379 ? 5.110 -22.803 -23.198 1.00 94.81 379 THR A N 1
ATOM 2728 C CA . THR A 1 379 ? 6.365 -22.930 -23.953 1.00 94.81 379 THR A CA 1
ATOM 2729 C C . THR A 1 379 ? 7.432 -23.756 -23.227 1.00 94.81 379 THR A C 1
ATOM 2731 O O . THR A 1 379 ? 8.534 -23.894 -23.744 1.00 94.81 379 THR A O 1
ATOM 2734 N N . GLY A 1 380 ? 7.116 -24.335 -22.061 1.00 94.94 380 GLY A N 1
ATOM 2735 C CA . GLY A 1 380 ? 8.050 -25.121 -21.247 1.00 94.94 380 GLY A CA 1
ATOM 2736 C C . GLY A 1 380 ? 8.956 -24.284 -20.341 1.00 94.94 380 GLY A C 1
ATOM 2737 O O . GLY A 1 380 ? 9.847 -24.838 -19.701 1.00 94.94 380 GLY A O 1
ATOM 2738 N N . GLU A 1 381 ? 8.719 -22.974 -20.267 1.00 95.12 381 GLU A N 1
ATOM 2739 C CA . GLU A 1 381 ? 9.475 -22.049 -19.427 1.00 95.12 381 GLU A CA 1
ATOM 2740 C C . GLU A 1 381 ? 8.828 -21.907 -18.038 1.00 95.12 381 GLU A C 1
ATOM 2742 O O . GLU A 1 381 ? 7.628 -22.156 -17.871 1.00 95.12 381 GLU A O 1
ATOM 2747 N N . PRO A 1 382 ? 9.582 -21.468 -17.015 1.00 95.06 382 PRO A N 1
ATOM 2748 C CA . PRO A 1 382 ? 9.003 -21.072 -15.739 1.00 95.06 382 PRO A CA 1
ATOM 2749 C C . PRO A 1 382 ? 7.890 -20.019 -15.887 1.00 95.06 382 PRO A C 1
ATOM 2751 O O . PRO A 1 382 ? 7.817 -19.257 -16.856 1.00 95.06 382 PRO A O 1
ATOM 2754 N N . ALA A 1 383 ? 6.988 -19.971 -14.906 1.00 94.69 383 ALA A N 1
ATOM 2755 C CA . ALA A 1 383 ? 5.921 -18.975 -14.875 1.00 94.69 383 ALA A CA 1
ATOM 2756 C C . ALA A 1 383 ? 6.502 -17.550 -14.893 1.00 94.69 383 ALA A C 1
ATOM 2758 O O . ALA A 1 383 ? 7.420 -17.255 -14.133 1.00 94.69 383 ALA A O 1
ATOM 2759 N N . PHE A 1 384 ? 5.917 -16.683 -15.724 1.00 94.12 384 PHE A N 1
ATOM 2760 C CA . PHE A 1 384 ? 6.321 -15.287 -15.940 1.00 94.12 384 PHE A CA 1
ATOM 2761 C C . PHE A 1 384 ? 7.662 -15.064 -16.654 1.00 94.12 384 PHE A C 1
ATOM 2763 O O . PHE A 1 384 ? 8.070 -13.915 -16.781 1.00 94.12 384 PHE A O 1
ATOM 2770 N N . THR A 1 385 ? 8.307 -16.094 -17.210 1.00 93.44 385 THR A N 1
ATOM 2771 C CA . THR A 1 385 ? 9.418 -15.872 -18.149 1.00 93.44 385 THR A CA 1
ATOM 2772 C C . THR A 1 385 ? 8.935 -15.056 -19.354 1.00 93.44 385 THR A C 1
ATOM 2774 O O . THR A 1 385 ? 7.969 -15.438 -20.025 1.00 93.44 385 THR A O 1
ATOM 2777 N N . ALA A 1 386 ? 9.593 -13.929 -19.642 1.00 92.94 386 ALA A N 1
ATOM 2778 C CA . ALA A 1 386 ? 9.213 -13.073 -20.756 1.00 92.94 386 ALA A CA 1
ATOM 2779 C C . ALA A 1 386 ? 9.410 -13.761 -22.115 1.00 92.94 386 ALA A C 1
ATOM 2781 O O . ALA A 1 386 ? 10.512 -14.158 -22.495 1.00 92.94 386 ALA A O 1
ATOM 2782 N N . LEU A 1 387 ? 8.327 -13.840 -22.886 1.00 93.31 387 LEU A N 1
ATOM 2783 C CA . LEU A 1 387 ? 8.344 -14.286 -24.273 1.00 93.31 387 LEU A CA 1
ATOM 2784 C C . LEU A 1 387 ? 8.285 -13.061 -25.178 1.00 93.31 387 LEU A C 1
ATOM 2786 O O . LEU A 1 387 ? 7.416 -12.207 -24.998 1.00 93.31 387 LEU A O 1
ATOM 2790 N N . TRP A 1 388 ? 9.179 -12.998 -26.162 1.00 91.81 388 TRP A N 1
ATOM 2791 C CA . TRP A 1 388 ? 9.333 -11.853 -27.057 1.00 91.81 388 TRP A CA 1
ATOM 2792 C C . TRP A 1 388 ? 9.059 -12.239 -28.508 1.00 91.81 388 TRP A C 1
ATOM 2794 O O . TRP A 1 388 ? 9.593 -13.220 -29.020 1.00 91.81 388 TRP A O 1
ATOM 2804 N N . GLY A 1 389 ? 8.252 -11.426 -29.180 1.00 87.06 389 GLY A N 1
ATOM 2805 C CA . GLY A 1 389 ? 8.039 -11.441 -30.618 1.00 87.06 389 GLY A CA 1
ATOM 2806 C C . GLY A 1 389 ? 8.360 -10.076 -31.218 1.00 87.06 389 GLY A C 1
ATOM 2807 O O . GLY A 1 389 ? 8.184 -9.036 -30.582 1.00 87.06 389 GLY A O 1
ATOM 2808 N N . TYR A 1 390 ? 8.819 -10.073 -32.463 1.00 86.06 390 TYR A N 1
ATOM 2809 C CA . TYR A 1 390 ? 9.131 -8.854 -33.200 1.00 86.06 390 TYR A CA 1
ATOM 2810 C C . TYR A 1 390 ? 8.171 -8.735 -34.378 1.00 86.06 390 TYR A C 1
ATOM 2812 O O . TYR A 1 390 ? 8.052 -9.650 -35.192 1.00 86.06 390 TYR A O 1
ATOM 2820 N N . ALA A 1 391 ? 7.452 -7.618 -34.443 1.00 82.75 391 ALA A N 1
ATOM 2821 C CA . ALA A 1 391 ? 6.543 -7.305 -35.533 1.00 82.75 391 ALA A CA 1
ATOM 2822 C C . ALA A 1 391 ? 7.098 -6.121 -36.327 1.00 82.75 391 ALA A C 1
ATOM 2824 O O . ALA A 1 391 ? 7.294 -5.033 -35.786 1.00 82.75 391 ALA A O 1
ATOM 2825 N N . THR A 1 392 ? 7.341 -6.308 -37.621 1.00 83.50 392 THR A N 1
ATOM 2826 C CA . THR A 1 392 ? 7.769 -5.217 -38.501 1.00 83.50 392 THR A CA 1
ATOM 2827 C C . THR A 1 392 ? 6.541 -4.446 -38.985 1.00 83.50 392 THR A C 1
ATOM 2829 O O . THR A 1 392 ? 5.727 -4.974 -39.740 1.00 83.50 392 THR A O 1
ATOM 2832 N N . ILE A 1 393 ? 6.395 -3.192 -38.553 1.00 82.38 393 ILE A N 1
ATOM 2833 C CA . ILE A 1 393 ? 5.355 -2.276 -39.035 1.00 82.38 393 ILE A CA 1
ATOM 2834 C C . ILE A 1 393 ? 6.047 -1.196 -39.870 1.00 82.38 393 ILE A C 1
ATOM 2836 O O . ILE A 1 393 ? 6.739 -0.325 -39.340 1.00 82.38 393 ILE A O 1
ATOM 2840 N N . GLY A 1 394 ? 5.893 -1.264 -41.195 1.00 85.00 394 GLY A N 1
ATOM 2841 C CA . GLY A 1 394 ? 6.584 -0.367 -42.126 1.00 85.00 394 GLY A CA 1
ATOM 2842 C C . GLY A 1 394 ? 8.104 -0.541 -42.062 1.00 85.00 394 GLY A C 1
ATOM 2843 O O . GLY A 1 394 ? 8.612 -1.632 -42.295 1.00 85.00 394 GLY A O 1
ATOM 2844 N N . SER A 1 395 ? 8.826 0.535 -41.735 1.00 79.62 395 SER A N 1
ATOM 2845 C CA . SER A 1 395 ? 10.283 0.532 -41.525 1.00 79.62 395 SER A CA 1
ATOM 2846 C C . SER A 1 395 ? 10.694 0.400 -40.053 1.00 79.62 395 SER A C 1
ATOM 2848 O O . SER A 1 395 ? 11.874 0.536 -39.739 1.00 79.62 395 SER A O 1
ATOM 2850 N N . THR A 1 396 ? 9.738 0.207 -39.138 1.00 79.12 396 THR A N 1
ATOM 2851 C CA . THR A 1 396 ? 9.993 0.125 -37.693 1.00 79.12 396 THR A CA 1
ATOM 2852 C C . THR A 1 396 ? 9.731 -1.276 -37.163 1.00 79.12 396 THR A C 1
ATOM 2854 O O . THR A 1 396 ? 8.681 -1.863 -37.424 1.00 79.12 396 THR A O 1
ATOM 2857 N N . GLU A 1 397 ? 10.680 -1.809 -36.400 1.00 80.00 397 GLU A N 1
ATOM 2858 C CA . GLU A 1 397 ? 10.523 -3.070 -35.683 1.00 80.00 397 GLU A CA 1
ATOM 2859 C C . GLU A 1 397 ? 9.913 -2.791 -34.306 1.00 80.00 397 GLU A C 1
ATOM 2861 O O . GLU A 1 397 ? 10.469 -2.044 -33.499 1.00 80.00 397 GLU A O 1
ATOM 2866 N N . VAL A 1 398 ? 8.738 -3.361 -34.051 1.00 82.81 398 VAL A N 1
ATOM 2867 C CA . VAL A 1 398 ? 8.027 -3.236 -32.781 1.00 82.81 398 VAL A CA 1
ATOM 2868 C C . VAL A 1 398 ? 8.229 -4.522 -31.993 1.00 82.81 398 VAL A C 1
ATOM 2870 O O . VAL A 1 398 ? 7.784 -5.593 -32.408 1.00 82.81 398 VAL A O 1
ATOM 2873 N N . LYS A 1 399 ? 8.894 -4.412 -30.840 1.00 84.88 399 LYS A N 1
ATOM 2874 C CA . LYS A 1 399 ? 8.993 -5.504 -29.868 1.00 84.88 399 LYS A CA 1
ATOM 2875 C C . LYS A 1 399 ? 7.662 -5.648 -29.128 1.00 84.88 399 LYS A C 1
ATOM 2877 O O . LYS A 1 399 ? 7.147 -4.682 -28.568 1.00 84.88 399 LYS A O 1
ATOM 2882 N N . LEU A 1 400 ? 7.107 -6.851 -29.133 1.00 86.94 400 LEU A N 1
ATOM 2883 C CA . LEU A 1 400 ? 5.902 -7.218 -28.402 1.00 86.94 400 LEU A CA 1
ATOM 2884 C C . LEU A 1 400 ? 6.249 -8.403 -27.513 1.00 86.94 400 LEU A C 1
ATOM 2886 O O . LEU A 1 400 ? 6.746 -9.412 -28.001 1.00 86.94 400 LEU A O 1
ATOM 2890 N N . GLY A 1 401 ? 6.001 -8.287 -26.215 1.00 91.00 401 GLY A N 1
ATOM 2891 C CA . GLY A 1 401 ? 6.298 -9.365 -25.280 1.00 91.00 401 GLY A CA 1
ATOM 2892 C C . GLY A 1 401 ? 5.178 -9.613 -24.288 1.00 91.00 401 GLY A C 1
ATOM 2893 O O . GLY A 1 401 ? 4.323 -8.750 -24.067 1.00 91.00 401 GLY A O 1
ATOM 2894 N N . THR A 1 402 ? 5.206 -10.785 -23.654 1.00 94.31 402 THR A N 1
ATOM 2895 C CA . THR A 1 402 ? 4.306 -11.104 -22.537 1.00 94.31 402 THR A CA 1
ATOM 2896 C C . THR A 1 402 ? 4.390 -10.111 -21.368 1.00 94.31 402 THR A C 1
ATOM 2898 O O . THR A 1 402 ? 3.345 -9.911 -20.747 1.00 94.31 402 THR A O 1
ATOM 2901 N N . PRO A 1 403 ? 5.501 -9.381 -21.110 1.00 94.62 403 PRO A N 1
ATOM 2902 C CA . PRO A 1 403 ? 5.497 -8.304 -20.115 1.00 94.62 403 PRO A CA 1
ATOM 2903 C C . PRO A 1 403 ? 4.521 -7.161 -20.430 1.00 94.62 403 PRO A C 1
ATOM 2905 O O . PRO A 1 403 ? 3.905 -6.620 -19.519 1.00 94.62 403 PRO A O 1
ATOM 2908 N N . LEU A 1 404 ? 4.296 -6.829 -21.710 1.00 94.00 404 LEU A N 1
ATOM 2909 C CA . LEU A 1 404 ? 3.300 -5.818 -22.102 1.00 94.00 404 LEU A CA 1
ATOM 2910 C C . LEU A 1 404 ? 1.867 -6.307 -21.836 1.00 94.00 404 LEU A C 1
ATOM 2912 O O . LEU A 1 404 ? 1.000 -5.530 -21.437 1.00 94.00 404 LEU A O 1
ATOM 2916 N N . LEU A 1 405 ? 1.617 -7.604 -22.049 1.00 95.38 405 LEU A N 1
ATOM 2917 C CA . LEU A 1 405 ? 0.341 -8.238 -21.712 1.00 95.38 405 LEU A CA 1
ATOM 2918 C C . LEU A 1 405 ? 0.118 -8.240 -20.194 1.00 95.38 405 LEU A C 1
ATOM 2920 O O . LEU A 1 405 ? -0.980 -7.933 -19.734 1.00 95.38 405 LEU A O 1
ATOM 2924 N N . PHE A 1 406 ? 1.162 -8.535 -19.421 1.00 97.38 406 PHE A N 1
ATOM 2925 C CA . PHE A 1 406 ? 1.123 -8.469 -17.966 1.00 97.38 406 PHE A CA 1
ATOM 2926 C C . PHE A 1 406 ? 0.814 -7.046 -17.473 1.00 97.38 406 PHE A C 1
ATOM 2928 O O . PHE A 1 406 ? -0.137 -6.857 -16.713 1.00 97.38 406 PHE A O 1
ATOM 2935 N N . ASP A 1 407 ? 1.521 -6.038 -17.995 1.00 96.44 407 ASP A N 1
ATOM 2936 C CA . ASP A 1 407 ? 1.276 -4.618 -17.709 1.00 96.44 407 ASP A CA 1
ATOM 2937 C C . ASP A 1 407 ? -0.158 -4.186 -18.064 1.00 96.44 407 ASP A C 1
ATOM 2939 O O . ASP A 1 407 ? -0.766 -3.373 -17.362 1.00 96.44 407 ASP A O 1
ATOM 2943 N N . LEU A 1 408 ? -0.739 -4.739 -19.137 1.00 97.56 408 LEU A N 1
ATOM 2944 C CA . LEU A 1 408 ? -2.132 -4.473 -19.503 1.00 97.56 408 LEU A CA 1
ATOM 2945 C C . LEU A 1 408 ? -3.083 -5.018 -18.434 1.00 97.56 408 LEU A C 1
ATOM 2947 O O . LEU A 1 408 ? -4.032 -4.336 -18.047 1.00 97.56 408 LEU A O 1
ATOM 2951 N N . GLY A 1 409 ? -2.813 -6.223 -17.931 1.00 98.06 409 GLY A N 1
ATOM 2952 C CA . GLY A 1 409 ? -3.540 -6.797 -16.804 1.00 98.06 409 GLY A CA 1
ATOM 2953 C C . GLY A 1 409 ? -3.474 -5.903 -15.565 1.00 98.06 409 GLY A C 1
ATOM 2954 O O . GLY A 1 409 ? -4.517 -5.570 -14.997 1.00 98.06 409 GLY A O 1
ATOM 2955 N N . VAL A 1 410 ? -2.275 -5.429 -15.206 1.00 98.12 410 VAL A N 1
ATOM 2956 C CA . VAL A 1 410 ? -2.052 -4.486 -14.093 1.00 98.12 410 VAL A CA 1
ATOM 2957 C C . VAL A 1 410 ? -2.878 -3.209 -14.274 1.00 98.12 410 VAL A C 1
ATOM 2959 O O . VAL A 1 410 ? -3.617 -2.823 -13.365 1.00 98.12 410 VAL A O 1
ATOM 2962 N N . LEU A 1 411 ? -2.816 -2.581 -15.453 1.00 97.94 411 LEU A N 1
ATOM 2963 C CA . LEU A 1 411 ? -3.572 -1.367 -15.774 1.00 97.94 411 LEU A CA 1
ATOM 2964 C C . LEU A 1 411 ? -5.074 -1.569 -15.558 1.00 97.94 411 LEU A C 1
ATOM 2966 O O . LEU A 1 411 ? -5.724 -0.743 -14.911 1.00 97.94 411 LEU A O 1
ATOM 2970 N N . LEU A 1 412 ? -5.624 -2.671 -16.077 1.00 98.00 412 LEU A N 1
ATOM 2971 C CA . LEU A 1 412 ? -7.045 -2.997 -15.961 1.00 98.00 412 LEU A CA 1
ATOM 2972 C C . LEU A 1 412 ? -7.465 -3.216 -14.502 1.00 98.00 412 LEU A C 1
ATOM 2974 O O . LEU A 1 412 ? -8.518 -2.713 -14.099 1.00 98.00 412 LEU A O 1
ATOM 2978 N N . VAL A 1 413 ? -6.643 -3.903 -13.696 1.00 98.19 413 VAL A N 1
ATOM 2979 C CA . VAL A 1 413 ? -6.919 -4.092 -12.263 1.00 98.19 413 VAL A CA 1
ATOM 2980 C C . VAL A 1 413 ? -6.917 -2.756 -11.532 1.00 98.19 413 VAL A C 1
ATOM 2982 O O . VAL A 1 413 ? -7.886 -2.454 -10.839 1.00 98.19 413 VAL A O 1
ATOM 2985 N N . VAL A 1 414 ? -5.881 -1.932 -11.704 1.00 97.31 414 VAL A N 1
ATOM 2986 C CA . VAL A 1 414 ? -5.765 -0.633 -11.020 1.00 97.31 414 VAL A CA 1
ATOM 2987 C C . VAL A 1 414 ? -6.926 0.291 -11.397 1.00 97.31 414 VAL A C 1
ATOM 2989 O O . VAL A 1 414 ? -7.578 0.861 -10.515 1.00 97.31 414 VAL A O 1
ATOM 2992 N N . LEU A 1 415 ? -7.247 0.385 -12.692 1.00 96.50 415 LEU A N 1
ATOM 2993 C CA . LEU A 1 415 ? -8.394 1.147 -13.186 1.00 96.50 415 LEU A CA 1
ATOM 2994 C C . LEU A 1 415 ? -9.709 0.632 -12.587 1.00 96.50 415 LEU A C 1
ATOM 2996 O O . LEU A 1 415 ? -10.533 1.427 -12.126 1.00 96.50 415 LEU A O 1
ATOM 3000 N N . GLY A 1 416 ? -9.905 -0.689 -12.581 1.00 95.88 416 GLY A N 1
ATOM 3001 C CA . GLY A 1 416 ? -11.089 -1.342 -12.035 1.00 95.88 416 GLY A CA 1
ATOM 3002 C C . GLY A 1 416 ? -11.257 -1.097 -10.536 1.00 95.88 416 GLY A C 1
ATOM 3003 O O . GLY A 1 416 ? -12.333 -0.683 -10.109 1.00 95.88 416 GLY A O 1
ATOM 3004 N N . VAL A 1 417 ? -10.195 -1.276 -9.745 1.00 95.50 417 VAL A N 1
ATOM 3005 C CA . VAL A 1 417 ? -10.174 -1.056 -8.289 1.00 95.50 417 VAL A CA 1
ATOM 3006 C C . VAL A 1 417 ? -10.535 0.385 -7.950 1.00 95.50 417 VAL A C 1
ATOM 3008 O O . VAL A 1 417 ? -11.499 0.632 -7.225 1.00 95.50 417 VAL A O 1
ATOM 3011 N N . ALA A 1 418 ? -9.806 1.352 -8.499 1.00 91.94 418 ALA A N 1
ATOM 3012 C CA . ALA A 1 418 ? -10.012 2.750 -8.153 1.00 91.94 418 ALA A CA 1
ATOM 3013 C C . ALA A 1 418 ? -11.380 3.267 -8.621 1.00 91.94 418 ALA A C 1
ATOM 3015 O O . ALA A 1 418 ? -12.056 3.981 -7.882 1.00 91.94 418 ALA A O 1
ATOM 3016 N N . SER A 1 419 ? -11.837 2.848 -9.806 1.00 91.19 419 SER A N 1
ATOM 3017 C CA . SER A 1 419 ? -13.173 3.199 -10.303 1.00 91.19 419 SER A CA 1
ATOM 3018 C C . SER A 1 419 ? -14.288 2.553 -9.480 1.00 91.19 419 SER A C 1
ATOM 3020 O O . SER A 1 419 ? -15.329 3.173 -9.240 1.00 91.19 419 SER A O 1
ATOM 3022 N N . ALA A 1 420 ? -14.094 1.312 -9.022 1.00 90.94 420 ALA A N 1
ATOM 3023 C CA . ALA A 1 420 ? -15.032 0.643 -8.131 1.00 90.94 420 ALA A CA 1
ATOM 3024 C C . ALA A 1 420 ? -15.180 1.414 -6.817 1.00 90.94 420 ALA A C 1
ATOM 3026 O O . ALA A 1 420 ? -16.303 1.712 -6.414 1.00 90.94 420 ALA A O 1
ATOM 3027 N N . LEU A 1 421 ? -14.057 1.789 -6.197 1.00 89.38 421 LEU A N 1
ATOM 3028 C CA . LEU A 1 421 ? -14.037 2.565 -4.958 1.00 89.38 421 LEU A CA 1
ATOM 3029 C C . LEU A 1 421 ? -14.659 3.949 -5.149 1.00 89.38 421 LEU A C 1
ATOM 3031 O O . LEU A 1 421 ? -15.574 4.304 -4.413 1.00 89.38 421 LEU A O 1
ATOM 3035 N N . ALA A 1 422 ? -14.225 4.700 -6.163 1.00 86.50 422 ALA A N 1
ATOM 3036 C CA . ALA A 1 422 ? -14.741 6.037 -6.446 1.00 86.50 422 ALA A CA 1
ATOM 3037 C C . ALA A 1 422 ? -16.258 6.021 -6.659 1.00 86.50 422 ALA A C 1
ATOM 3039 O O . ALA A 1 422 ? -16.983 6.809 -6.059 1.00 86.50 422 ALA A O 1
ATOM 3040 N N . THR A 1 423 ? -16.761 5.087 -7.469 1.00 83.62 423 THR A N 1
ATOM 3041 C CA . THR A 1 423 ? -18.198 5.023 -7.751 1.00 83.62 423 THR A CA 1
ATOM 3042 C C . THR A 1 423 ? -18.998 4.490 -6.566 1.00 83.62 423 THR A C 1
ATOM 3044 O O . THR A 1 423 ? -20.076 5.006 -6.307 1.00 83.62 423 THR A O 1
ATOM 3047 N N . ALA A 1 424 ? -18.497 3.515 -5.802 1.00 84.31 424 ALA A N 1
ATOM 3048 C CA . ALA A 1 424 ? -19.178 3.030 -4.597 1.00 84.31 424 ALA A CA 1
ATOM 3049 C C . ALA A 1 424 ? -19.236 4.092 -3.485 1.00 84.31 424 ALA A C 1
ATOM 3051 O O . ALA A 1 424 ? -20.230 4.189 -2.768 1.00 84.31 424 ALA A O 1
ATOM 3052 N N . LEU A 1 425 ? -18.190 4.913 -3.363 1.00 82.38 425 LEU A N 1
ATOM 3053 C CA . LEU A 1 425 ? -18.134 6.030 -2.424 1.00 82.38 425 LEU A CA 1
ATOM 3054 C C . LEU A 1 425 ? -18.870 7.280 -2.910 1.00 82.38 425 LEU A C 1
ATOM 3056 O O . LEU A 1 425 ? -19.017 8.196 -2.117 1.00 82.38 425 LEU A O 1
ATOM 3060 N N . LEU A 1 426 ? -19.327 7.341 -4.160 1.00 77.75 426 LEU A N 1
ATOM 3061 C CA . LEU A 1 426 ? -20.150 8.441 -4.673 1.00 77.75 426 LEU A CA 1
ATOM 3062 C C . LEU A 1 426 ? -21.624 8.065 -4.808 1.00 77.75 426 LEU A C 1
ATOM 3064 O O . LEU A 1 426 ? -22.480 8.929 -4.668 1.00 77.75 426 LEU A O 1
ATOM 3068 N N . GLU A 1 427 ? -21.948 6.793 -5.043 1.00 71.56 427 GLU A N 1
ATOM 3069 C CA . GLU A 1 427 ? -23.337 6.348 -5.140 1.00 71.56 427 GLU A CA 1
ATOM 3070 C C . GLU A 1 427 ? -24.096 6.631 -3.845 1.00 71.56 427 GLU A C 1
ATOM 3072 O O . GLU A 1 427 ? -23.766 6.102 -2.784 1.00 71.56 427 GLU A O 1
ATOM 3077 N N . GLU A 1 428 ? -25.113 7.474 -3.942 1.00 55.94 428 GLU A N 1
ATOM 3078 C CA . GLU A 1 428 ? -26.241 7.489 -3.018 1.00 55.94 428 GLU A CA 1
ATOM 3079 C C . GLU A 1 428 ? -27.114 6.285 -3.391 1.00 55.94 428 GLU A C 1
ATOM 3081 O O . GLU A 1 428 ? -27.434 6.097 -4.567 1.00 55.94 428 GLU A O 1
ATOM 3086 N N . ARG A 1 429 ? -27.407 5.394 -2.441 1.00 50.41 429 ARG A N 1
ATOM 3087 C CA . ARG A 1 429 ? -28.207 4.188 -2.702 1.00 50.41 429 ARG A CA 1
ATOM 3088 C C . ARG A 1 429 ? -29.480 4.164 -1.905 1.00 50.41 429 ARG A C 1
ATOM 3090 O O . ARG A 1 429 ? -29.401 4.275 -0.667 1.00 50.41 429 ARG A O 1
#